Protein AF-F0Z614-F1 (afdb_monomer)

Solvent-accessible surface area (backbone atoms only — not comparable to full-atom values): 18744 Å² total; per-residue (Å²): 129,63,71,62,54,55,51,54,51,50,51,52,51,51,50,50,52,51,53,50,52,52,50,49,35,73,68,36,27,60,47,75,36,65,48,70,65,60,56,69,68,40,80,70,51,77,38,24,31,32,42,36,41,57,33,77,71,93,74,77,89,48,70,71,59,55,48,65,51,29,29,32,41,35,34,32,58,56,43,74,72,80,62,50,71,63,40,49,33,65,61,25,31,35,42,32,37,33,38,53,21,59,59,71,51,57,86,57,31,53,40,67,51,23,30,32,44,34,47,7,48,47,21,58,62,82,76,50,73,74,31,51,43,64,50,23,30,34,42,32,52,16,58,49,30,82,68,79,66,52,63,57,37,54,38,74,52,28,30,31,41,33,35,58,30,36,66,51,72,75,46,69,56,28,52,40,62,53,27,32,34,39,36,43,15,52,33,48,66,41,45,60,79,29,58,30,66,57,23,31,31,41,35,34,33,44,44,63,50,78,71,23,60,42,64,51,22,32,31,41,33,43,36,60,73,14,82,36,64,72,78,52,69,70,57,53,41,68,52,27,32,35,41,33,46,23,32,50,75,45,62,54,54,64,62,29,49,43,61,49,25,32,33,41,34,39,53,38,74,53,57,72,46,67,55,25,56,30,70,55,24,31,34,42,35,33,55,42,44,64,71,86,68,60,54,73,39,60,46,72,51,28,31,35,42,35,41,25,43,66,25,58,61,76,50,79,31,62,48,68,51,27,30,34,43,33,47,14,52,57,39,77,62,70,40,48,87,79,30,58,37,77,49,25,32,34,41,35,41,32,41,83,74,65,72,93,49,51,51,77,55,91,47,47,79,39,80,45,78,45,121

Foldseek 3Di:
DVPVVVVVVVVVVVVVVVVVVVVVLVVACADEDQDLVCQQPPPPLLSHQEYEYAYQDDDDQDQPSRDLNHQEYAYADHDADEADANSDRLNHAEYHNHAAYAYDQFDRSDRQQHAYYEDHQNHADDADAPSDHLNYAAYADHLNHADQQDARRDHQNHQHYEAAAYAEAQDARSDHLNHQEYEEENYEEQEANRDRQNHAYYAYQYHYDQNRDHLNYQEYHHDQNYCAAAQAARSDRQNHQAYEDHNHPAAQDARSDHLNHQHYEYADQHDYDQRRDRQQHAEYEYADYADDDALRRDHLNYAYYEYEAPHADQQQNDHQQHAEYEDHAPHADAADPNSDHLNHAEYEYEHDYDPVRYDDHPNHPHYHYHD

InterPro domains:
  IPR008615 FNIP [PF05725] (60-99)
  IPR008615 FNIP [PF05725] (101-142)
  IPR008615 FNIP [PF05725] (230-267)
  IPR008615 FNIP [PF05725] (272-309)
  IPR008615 FNIP [PF05725] (331-368)
  IPR032675 Leucine-rich repeat domain superfamily [G3DSA:3.80.10.10] (26-369)
  IPR051251 Ser/Thr-Protein Kinase & FNIP Repeat-Containing Protein [PTHR32134] (3-368)

Mean predicted aligned error: 7.04 Å

Structure (mmCIF, N/CA/C/O backbone):
data_AF-F0Z614-F1
#
_entry.id   AF-F0Z614-F1
#
loop_
_atom_site.group_PDB
_atom_site.id
_atom_site.type_symbol
_atom_site.label_atom_id
_atom_site.label_alt_id
_atom_site.label_comp_id
_atom_site.label_asym_id
_atom_site.label_entity_id
_atom_site.label_seq_id
_atom_site.pdbx_PDB_ins_code
_atom_site.Cartn_x
_atom_site.Cartn_y
_atom_site.Cartn_z
_atom_site.occupancy
_atom_site.B_iso_or_equiv
_atom_site.auth_seq_id
_atom_site.auth_comp_id
_atom_site.auth_asym_id
_atom_site.auth_atom_id
_atom_site.pdbx_PDB_model_num
ATOM 1 N N . MET A 1 1 ? -20.724 -34.004 -51.528 1.00 56.84 1 MET A N 1
ATOM 2 C CA . MET A 1 1 ? -20.991 -34.044 -50.064 1.00 56.84 1 MET A CA 1
ATOM 3 C C . MET A 1 1 ? -19.789 -33.537 -49.255 1.00 56.84 1 MET A C 1
ATOM 5 O O . MET A 1 1 ? -19.755 -33.661 -48.037 1.00 56.84 1 MET A O 1
ATOM 9 N N . ASP A 1 2 ? -18.833 -32.867 -49.900 1.00 63.34 2 ASP A N 1
ATOM 10 C CA . ASP A 1 2 ? -17.474 -32.707 -49.367 1.00 63.34 2 ASP A CA 1
ATOM 11 C C . ASP A 1 2 ? -17.294 -31.466 -48.481 1.00 63.34 2 ASP A C 1
ATOM 13 O O . ASP A 1 2 ? -16.419 -31.416 -47.621 1.00 63.34 2 ASP A O 1
ATOM 17 N N . ASN A 1 3 ? -18.179 -30.475 -48.602 1.00 75.06 3 ASN A N 1
ATOM 18 C CA . ASN A 1 3 ? -18.052 -29.194 -47.899 1.00 75.06 3 ASN A CA 1
ATOM 19 C C . ASN A 1 3 ? -18.215 -29.326 -46.366 1.00 75.06 3 ASN A C 1
ATOM 21 O O . ASN A 1 3 ? -17.504 -28.682 -45.594 1.00 75.06 3 ASN A O 1
ATOM 25 N N . VAL A 1 4 ? -19.119 -30.194 -45.899 1.00 79.06 4 VAL A N 1
ATOM 26 C CA . VAL A 1 4 ? -19.378 -30.375 -44.458 1.00 79.06 4 VAL A CA 1
ATOM 27 C C . VAL A 1 4 ? -18.237 -31.139 -43.780 1.00 79.06 4 VAL A C 1
ATOM 29 O O . VAL A 1 4 ? -17.813 -30.760 -42.688 1.00 79.06 4 VAL A O 1
ATOM 32 N N . PHE A 1 5 ? -17.678 -32.155 -44.443 1.00 79.31 5 PHE A N 1
ATOM 33 C CA . PHE A 1 5 ? -16.552 -32.930 -43.921 1.00 79.31 5 PHE A CA 1
ATOM 34 C C . PHE A 1 5 ? -15.315 -32.054 -43.691 1.00 79.31 5 PHE A C 1
ATOM 36 O O . PHE A 1 5 ? -14.785 -32.022 -42.577 1.00 79.31 5 PHE A O 1
ATOM 43 N N . PHE A 1 6 ? -14.900 -31.271 -44.695 1.00 80.06 6 PHE A N 1
ATOM 44 C CA . PHE A 1 6 ? -13.742 -30.382 -44.562 1.00 80.06 6 PHE A CA 1
ATOM 45 C C . PHE A 1 6 ? -13.952 -29.303 -43.493 1.00 80.06 6 PHE A C 1
ATOM 47 O O . PHE A 1 6 ? -13.015 -28.987 -42.759 1.00 80.06 6 PHE A O 1
ATOM 54 N N . LYS A 1 7 ? -15.178 -28.785 -43.329 1.00 81.25 7 LYS A N 1
ATOM 55 C CA . LYS A 1 7 ? -15.518 -27.847 -42.243 1.00 81.25 7 LYS A CA 1
ATOM 56 C C . LYS A 1 7 ? -15.384 -28.486 -40.858 1.00 81.25 7 LYS A C 1
ATOM 58 O O . LYS A 1 7 ? -14.751 -27.905 -39.977 1.00 81.25 7 LYS A O 1
ATOM 63 N N . VAL A 1 8 ? -15.927 -29.688 -40.656 1.00 81.69 8 VAL A N 1
ATOM 64 C CA . VAL A 1 8 ? -15.833 -30.409 -39.373 1.00 81.69 8 VAL A CA 1
ATOM 65 C C . VAL A 1 8 ? -14.388 -30.803 -39.066 1.00 81.69 8 VAL A C 1
ATOM 67 O O . VAL A 1 8 ? -13.928 -30.623 -37.936 1.00 81.69 8 VAL A O 1
ATOM 70 N N . TRP A 1 9 ? -13.652 -31.303 -40.060 1.00 84.94 9 TRP A N 1
ATOM 71 C CA . TRP A 1 9 ? -12.240 -31.656 -39.919 1.00 84.94 9 TRP A CA 1
ATOM 72 C C . TRP A 1 9 ? -11.391 -30.432 -39.561 1.00 84.94 9 TRP A C 1
ATOM 74 O O . TRP A 1 9 ? -10.686 -30.456 -38.550 1.00 84.94 9 TRP A O 1
ATOM 84 N N . ARG A 1 10 ? -11.546 -29.322 -40.299 1.00 88.00 10 ARG A N 1
ATOM 85 C CA . ARG A 1 10 ? -10.876 -28.046 -40.012 1.00 88.00 10 ARG A CA 1
ATOM 86 C C . ARG A 1 10 ? -11.173 -27.567 -38.592 1.00 88.00 10 ARG A C 1
ATOM 88 O O . ARG A 1 10 ? -10.245 -27.213 -37.872 1.00 88.00 10 ARG A O 1
ATOM 95 N N . ASN A 1 11 ? -12.429 -27.620 -38.149 1.00 89.88 11 ASN A N 1
ATOM 96 C CA . ASN A 1 11 ? -12.806 -27.226 -36.788 1.00 89.88 11 ASN A CA 1
ATOM 97 C C . ASN A 1 11 ? -12.167 -28.121 -35.717 1.00 89.88 11 ASN A C 1
ATOM 99 O O . ASN A 1 11 ? -11.704 -27.618 -34.694 1.00 89.88 11 ASN A O 1
ATOM 103 N N . LYS A 1 12 ? -12.085 -29.439 -35.945 1.00 89.00 12 LYS A N 1
ATOM 104 C CA . LYS A 1 12 ? -11.387 -30.360 -35.032 1.00 89.00 12 LYS A CA 1
ATOM 105 C C . LYS A 1 12 ? -9.886 -30.064 -34.963 1.00 89.00 12 LYS A C 1
ATOM 107 O O . LYS A 1 12 ? -9.332 -30.066 -33.865 1.00 89.00 12 LYS A O 1
ATOM 112 N N . VAL A 1 13 ? -9.238 -29.786 -36.097 1.00 91.75 13 VAL A N 1
ATOM 113 C CA . VAL A 1 13 ? -7.808 -29.432 -36.153 1.00 91.75 13 VAL A CA 1
ATOM 114 C C . VAL A 1 13 ? -7.550 -28.096 -35.457 1.00 91.75 13 VAL A C 1
ATOM 116 O O . VAL A 1 13 ? -6.713 -28.037 -34.560 1.00 91.75 13 VAL A O 1
ATOM 119 N N . ILE A 1 14 ? -8.324 -27.054 -35.779 1.00 92.62 14 ILE A N 1
ATOM 120 C CA . ILE A 1 14 ? -8.228 -25.738 -35.128 1.00 92.62 14 ILE A CA 1
ATOM 121 C C . ILE A 1 14 ? -8.424 -25.874 -33.619 1.00 92.62 14 ILE A C 1
ATOM 123 O O . ILE A 1 14 ? -7.616 -25.360 -32.851 1.00 92.62 14 ILE A O 1
ATOM 127 N N . ARG A 1 15 ? -9.442 -26.621 -33.171 1.00 94.19 15 ARG A N 1
ATOM 128 C CA . ARG A 1 15 ? -9.669 -26.868 -31.742 1.00 94.19 15 ARG A CA 1
ATOM 129 C C . ARG A 1 15 ? -8.460 -27.535 -31.085 1.00 94.19 15 ARG A C 1
ATOM 131 O O . ARG A 1 15 ? -8.065 -27.114 -30.003 1.00 94.19 15 ARG A O 1
ATOM 138 N N . LYS A 1 16 ? -7.851 -28.544 -31.720 1.00 94.19 16 LYS A N 1
ATOM 139 C CA . LYS A 1 16 ? -6.635 -29.194 -31.198 1.00 94.19 16 LYS A CA 1
ATOM 140 C C . LYS A 1 16 ? -5.462 -28.214 -31.091 1.00 94.19 16 LYS A C 1
ATOM 142 O O . LYS A 1 16 ? -4.796 -28.201 -30.061 1.00 94.19 16 LYS A O 1
ATOM 147 N N . ILE A 1 17 ? -5.253 -27.368 -32.101 1.00 94.81 17 ILE A N 1
ATOM 148 C CA . ILE A 1 17 ? -4.200 -26.337 -32.113 1.00 94.81 17 ILE A CA 1
ATOM 149 C C . ILE A 1 17 ? -4.436 -25.297 -31.007 1.00 94.81 17 ILE A C 1
ATOM 151 O O . ILE A 1 17 ? -3.522 -24.992 -30.244 1.00 94.81 17 ILE A O 1
ATOM 155 N N . ILE A 1 18 ? -5.672 -24.808 -30.854 1.00 94.38 18 ILE A N 1
ATOM 156 C CA . ILE A 1 18 ? -6.046 -23.873 -29.782 1.00 94.38 18 ILE A CA 1
ATOM 157 C C . ILE A 1 18 ? -5.769 -24.497 -28.414 1.00 94.38 18 ILE A C 1
ATOM 159 O O . ILE A 1 18 ? -5.147 -23.858 -27.568 1.00 94.38 18 ILE A O 1
ATOM 163 N N . LEU A 1 19 ? -6.193 -25.744 -28.186 1.00 95.62 19 LEU A N 1
ATOM 164 C CA . LEU A 1 19 ? -5.958 -26.436 -26.916 1.00 95.62 19 LEU A CA 1
ATOM 165 C C . LEU A 1 19 ? -4.461 -26.624 -26.638 1.00 95.62 19 LEU A C 1
ATOM 167 O O . LEU A 1 19 ? -4.025 -26.419 -25.506 1.00 95.62 19 LEU A O 1
ATOM 171 N N . TYR A 1 20 ? -3.675 -26.953 -27.665 1.00 95.06 20 TYR A N 1
ATOM 172 C CA . TYR A 1 20 ? -2.223 -27.074 -27.568 1.00 95.06 20 TYR A CA 1
ATOM 173 C C . TYR A 1 20 ? -1.566 -25.750 -27.148 1.00 95.06 20 TYR A C 1
ATOM 175 O O . TYR A 1 20 ? -0.876 -25.704 -26.129 1.00 95.06 20 TYR A O 1
ATOM 183 N N . HIS A 1 21 ? -1.848 -24.647 -27.847 1.00 95.50 21 HIS A N 1
ATOM 184 C CA . HIS A 1 21 ? -1.284 -23.335 -27.511 1.00 95.50 21 HIS A CA 1
ATOM 185 C C . HIS A 1 21 ? -1.810 -22.779 -26.185 1.00 95.50 21 HIS A C 1
ATOM 187 O O . HIS A 1 21 ? -1.060 -22.158 -25.438 1.00 95.50 21 HIS A O 1
ATOM 193 N N . THR A 1 22 ? -3.063 -23.070 -25.831 1.00 94.19 22 THR A N 1
ATOM 194 C CA . THR A 1 22 ? -3.618 -22.728 -24.514 1.00 94.19 22 THR A CA 1
ATOM 195 C C . THR A 1 22 ? -2.866 -23.452 -23.399 1.00 94.19 22 THR A C 1
ATOM 197 O O . THR A 1 22 ? -2.581 -22.855 -22.360 1.00 94.19 22 THR A O 1
ATOM 200 N N . LYS A 1 23 ? -2.518 -24.731 -23.600 1.00 95.44 23 LYS A N 1
ATOM 201 C CA . LYS A 1 23 ? -1.709 -25.498 -22.647 1.00 95.44 23 LYS A CA 1
ATOM 202 C C . LYS A 1 23 ? -0.312 -24.890 -22.510 1.00 95.44 23 LYS A C 1
ATOM 204 O O . LYS A 1 23 ? 0.105 -24.623 -21.386 1.00 95.44 23 LYS A O 1
ATOM 209 N N . LEU A 1 24 ? 0.356 -24.596 -23.628 1.00 94.88 24 LEU A N 1
ATOM 210 C CA . LEU A 1 24 ? 1.675 -23.956 -23.619 1.00 94.88 24 LEU A CA 1
ATOM 211 C C . LEU A 1 24 ? 1.654 -22.595 -22.919 1.00 94.88 24 LEU A C 1
ATOM 213 O O . LEU A 1 24 ? 2.519 -22.330 -22.092 1.00 94.88 24 LEU A O 1
ATOM 217 N N . TYR A 1 25 ? 0.651 -21.760 -23.192 1.00 93.88 25 TYR A N 1
ATOM 218 C CA . TYR A 1 25 ? 0.486 -20.473 -22.524 1.00 93.88 25 TYR A CA 1
ATOM 219 C C . TYR A 1 25 ? 0.351 -20.636 -21.009 1.00 93.88 25 TYR A C 1
ATOM 221 O O . TYR A 1 25 ? 1.093 -20.020 -20.247 1.00 93.88 25 TYR A O 1
ATOM 229 N N . LYS A 1 26 ? -0.547 -21.517 -20.550 1.00 92.94 26 LYS A N 1
ATOM 230 C CA . LYS A 1 26 ? -0.745 -21.762 -19.113 1.00 92.94 26 LYS A CA 1
ATOM 231 C C . LYS A 1 26 ? 0.533 -22.243 -18.423 1.00 92.94 26 LYS A C 1
ATOM 233 O O . LYS A 1 26 ? 0.772 -21.849 -17.287 1.00 92.94 26 LYS A O 1
ATOM 238 N N . GLN A 1 27 ? 1.330 -23.064 -19.105 1.00 94.12 27 GLN A N 1
ATOM 239 C CA . GLN A 1 27 ? 2.564 -23.639 -18.568 1.00 94.12 27 GLN A CA 1
ATOM 240 C C . GLN A 1 27 ? 3.746 -22.662 -18.565 1.00 94.12 27 GLN A C 1
ATOM 242 O O . GLN A 1 27 ? 4.574 -22.741 -17.667 1.00 94.12 27 GLN A O 1
ATOM 247 N N . ASN A 1 28 ? 3.827 -21.753 -19.542 1.00 95.50 28 ASN A N 1
ATOM 248 C CA . ASN A 1 28 ? 5.034 -20.955 -19.792 1.00 95.50 28 ASN A CA 1
ATOM 249 C C . ASN A 1 28 ? 4.848 -19.441 -19.592 1.00 95.50 28 ASN A C 1
ATOM 251 O O . ASN A 1 28 ? 5.803 -18.689 -19.767 1.00 95.50 28 ASN A O 1
ATOM 255 N N . ARG A 1 29 ? 3.646 -18.967 -19.217 1.00 96.38 29 ARG A N 1
ATOM 256 C CA . ARG A 1 29 ? 3.379 -17.526 -19.015 1.00 96.38 29 ARG A CA 1
ATOM 257 C C . ARG A 1 29 ? 4.248 -16.872 -17.944 1.00 96.38 29 ARG A C 1
ATOM 259 O O . ARG A 1 29 ? 4.540 -15.686 -18.055 1.00 96.38 29 ARG A O 1
ATOM 266 N N . LEU A 1 30 ? 4.620 -17.629 -16.914 1.00 96.44 30 LEU A N 1
ATOM 267 C CA . LEU A 1 30 ? 5.474 -17.200 -15.813 1.00 96.44 30 LEU A CA 1
ATOM 268 C C . LEU A 1 30 ? 6.635 -18.177 -15.728 1.00 96.44 30 LEU A C 1
ATOM 270 O O . LEU A 1 30 ? 6.411 -19.372 -15.536 1.00 96.44 30 LEU A O 1
ATOM 274 N N . ILE A 1 31 ? 7.857 -17.664 -15.821 1.00 94.88 31 ILE A N 1
ATOM 275 C CA . ILE A 1 31 ? 9.056 -18.467 -15.602 1.00 94.88 31 ILE A CA 1
ATOM 276 C C . ILE A 1 31 ? 9.957 -17.815 -14.561 1.00 94.88 31 ILE A C 1
ATOM 278 O O . ILE A 1 31 ? 10.026 -16.592 -14.430 1.00 94.88 31 ILE A O 1
ATOM 282 N N . SER A 1 32 ? 10.674 -18.659 -13.831 1.00 93.81 32 SER A N 1
ATOM 283 C CA . SER A 1 32 ? 11.715 -18.252 -12.899 1.00 93.81 32 SER A CA 1
ATOM 284 C C . SER A 1 32 ? 13.029 -18.861 -13.353 1.00 93.81 32 SER A C 1
ATOM 286 O O . SER A 1 32 ? 13.125 -20.079 -13.485 1.00 93.81 32 SER A O 1
ATOM 288 N N . ILE A 1 33 ? 14.046 -18.029 -13.541 1.00 90.88 33 ILE A N 1
ATOM 289 C CA . ILE A 1 33 ? 15.374 -18.464 -13.970 1.00 90.88 33 ILE A CA 1
ATOM 290 C C . ILE A 1 33 ? 16.406 -18.207 -12.875 1.00 90.88 33 ILE A C 1
ATOM 292 O O . ILE A 1 33 ? 16.391 -17.173 -12.212 1.00 90.88 33 ILE A O 1
ATOM 296 N N . GLU A 1 34 ? 17.320 -19.153 -12.705 1.00 87.75 34 GLU A N 1
ATOM 297 C CA . GLU A 1 34 ? 18.491 -19.034 -11.819 1.00 87.75 34 GLU A CA 1
ATOM 298 C C . GLU A 1 34 ? 19.765 -18.716 -12.605 1.00 87.75 34 GLU A C 1
ATOM 300 O O . GLU A 1 34 ? 20.705 -18.150 -12.058 1.00 87.75 34 GLU A O 1
ATOM 305 N N . TYR A 1 35 ? 19.766 -19.041 -13.899 1.00 86.12 35 TYR A N 1
ATOM 306 C CA . TYR A 1 35 ? 20.881 -18.862 -14.822 1.00 86.12 35 TYR A CA 1
ATOM 307 C C . TYR A 1 35 ? 20.350 -18.276 -16.128 1.00 86.12 35 TYR A C 1
ATOM 309 O O . TYR A 1 35 ? 19.260 -18.647 -16.573 1.00 86.12 35 TYR A O 1
ATOM 317 N N . ILE A 1 36 ? 21.110 -17.380 -16.750 1.00 86.62 36 ILE A N 1
ATOM 318 C CA . ILE A 1 36 ? 20.673 -16.661 -17.956 1.00 86.62 36 ILE A CA 1
ATOM 319 C C . ILE A 1 36 ? 20.558 -17.589 -19.164 1.00 86.62 36 ILE A C 1
ATOM 321 O O . ILE A 1 36 ? 19.622 -17.452 -19.951 1.00 86.62 36 ILE A O 1
ATOM 325 N N . ASP A 1 37 ? 21.412 -18.603 -19.276 1.00 87.81 37 ASP A N 1
ATOM 326 C CA . ASP A 1 37 ? 21.324 -19.566 -20.377 1.00 87.81 37 ASP A CA 1
ATOM 327 C C . ASP A 1 37 ? 20.024 -20.377 -20.365 1.00 87.81 37 ASP A C 1
ATOM 329 O O . ASP A 1 37 ? 19.533 -20.760 -21.430 1.00 87.81 37 ASP A O 1
ATOM 333 N N . LYS A 1 38 ? 19.392 -20.557 -19.191 1.00 89.06 38 LYS A N 1
ATOM 334 C CA . LYS A 1 38 ? 18.040 -21.136 -19.117 1.00 89.06 38 LYS A CA 1
ATOM 335 C C . LYS A 1 38 ? 17.026 -20.270 -19.865 1.00 89.06 38 LYS A C 1
ATOM 337 O O . LYS A 1 38 ? 16.096 -20.827 -20.428 1.00 89.06 38 LYS A O 1
ATOM 342 N N . LEU A 1 39 ? 17.192 -18.943 -19.889 1.00 91.25 39 LEU A N 1
ATOM 343 C CA . LEU A 1 39 ? 16.322 -18.032 -20.639 1.00 91.25 39 LEU A CA 1
ATOM 344 C C . LEU A 1 39 ? 16.604 -18.077 -22.141 1.00 91.25 39 LEU A C 1
ATOM 346 O O . LEU A 1 39 ? 15.659 -18.121 -22.927 1.00 91.25 39 LEU A O 1
ATOM 350 N N . ARG A 1 40 ? 17.882 -18.062 -22.539 1.00 90.94 40 ARG A N 1
ATOM 351 C CA . ARG A 1 40 ? 18.298 -18.073 -23.954 1.00 90.94 40 ARG A CA 1
ATOM 352 C C . ARG A 1 40 ? 17.839 -19.341 -24.669 1.00 90.94 40 ARG A C 1
ATOM 354 O O . ARG A 1 40 ? 17.290 -19.261 -25.765 1.00 90.94 40 ARG A O 1
ATOM 361 N N . ASN A 1 41 ? 17.990 -20.481 -23.998 1.00 90.69 41 ASN A N 1
ATOM 362 C CA . ASN A 1 41 ? 17.665 -21.804 -24.529 1.00 90.69 41 ASN A CA 1
ATOM 363 C C . ASN A 1 41 ? 16.244 -22.273 -24.175 1.00 90.69 41 ASN A C 1
ATOM 365 O O . ASN A 1 41 ? 15.894 -23.423 -24.442 1.00 90.69 41 ASN A O 1
ATOM 369 N N . PHE A 1 42 ? 15.418 -21.421 -23.555 1.00 92.56 42 PHE A N 1
ATOM 370 C CA . PHE A 1 42 ? 14.073 -21.817 -23.148 1.00 92.56 42 PHE A CA 1
ATOM 371 C C . PHE A 1 42 ? 13.219 -22.169 -24.384 1.00 92.56 42 PHE A C 1
ATOM 373 O O . PHE A 1 42 ? 13.131 -21.370 -25.321 1.00 92.56 42 PHE A O 1
ATOM 380 N N . PRO A 1 43 ? 12.550 -23.331 -24.429 1.00 91.19 43 PRO A N 1
ATOM 381 C CA . PRO A 1 43 ? 11.582 -23.606 -25.484 1.00 91.19 43 PRO A CA 1
ATOM 382 C C . PRO A 1 43 ? 10.356 -22.700 -25.305 1.00 91.19 43 PRO A C 1
ATOM 384 O O . PRO A 1 43 ? 9.965 -22.384 -24.191 1.00 91.19 43 PRO A O 1
ATOM 387 N N . HIS A 1 44 ? 9.696 -22.291 -26.391 1.00 92.50 44 HIS A N 1
ATOM 388 C CA . HIS A 1 44 ? 8.456 -21.497 -26.312 1.00 92.50 44 HIS A CA 1
ATOM 389 C C . HIS A 1 44 ? 8.602 -20.108 -25.642 1.00 92.50 44 HIS A C 1
ATOM 391 O O . HIS A 1 44 ? 7.648 -19.605 -25.049 1.00 92.50 44 HIS A O 1
ATOM 397 N N . ARG A 1 45 ? 9.757 -19.439 -25.794 1.00 93.25 45 ARG A N 1
ATOM 398 C CA . ARG A 1 45 ? 10.038 -18.091 -25.239 1.00 93.25 45 ARG A CA 1
ATOM 399 C C . ARG A 1 45 ? 8.955 -17.039 -25.487 1.00 93.25 45 ARG A C 1
ATOM 401 O O . ARG A 1 45 ? 8.713 -16.207 -24.622 1.00 93.25 45 ARG A O 1
ATOM 408 N N . ASN A 1 46 ? 8.262 -17.113 -26.622 1.00 93.19 46 ASN A N 1
ATOM 409 C CA . ASN A 1 46 ? 7.202 -16.166 -26.989 1.00 93.19 46 ASN A CA 1
ATOM 410 C C . ASN A 1 46 ? 5.953 -16.244 -26.093 1.00 93.19 46 ASN A C 1
ATOM 412 O O . ASN A 1 46 ? 5.092 -15.373 -26.174 1.00 93.19 46 ASN A O 1
ATOM 416 N N . TYR A 1 47 ? 5.823 -17.285 -25.264 1.00 95.75 47 TYR A N 1
ATOM 417 C CA . TYR A 1 47 ? 4.729 -17.405 -24.297 1.00 95.75 47 TYR A CA 1
ATOM 418 C C . TYR A 1 47 ? 5.048 -16.750 -22.955 1.00 95.75 47 TYR A C 1
ATOM 420 O O . TYR A 1 47 ? 4.137 -16.604 -22.144 1.00 95.75 47 TYR A O 1
ATOM 428 N N . ILE A 1 48 ? 6.301 -16.357 -22.711 1.00 97.06 48 ILE A N 1
ATOM 429 C CA . ILE A 1 48 ? 6.707 -15.751 -21.445 1.00 97.06 48 ILE A CA 1
ATOM 430 C C . ILE A 1 48 ? 6.136 -14.334 -21.374 1.00 97.06 48 ILE A C 1
ATOM 432 O O . ILE A 1 48 ? 6.467 -13.487 -22.205 1.00 97.06 48 ILE A O 1
ATOM 436 N N . LEU A 1 49 ? 5.307 -14.078 -20.361 1.00 97.56 49 LEU A N 1
ATOM 437 C CA . LEU A 1 49 ? 4.778 -12.751 -20.034 1.00 97.56 49 LEU A CA 1
ATOM 438 C C . LEU A 1 49 ? 5.395 -12.193 -18.750 1.00 97.56 49 LEU A C 1
ATOM 440 O O . LEU A 1 49 ? 5.563 -10.981 -18.621 1.00 97.56 49 LEU A O 1
ATOM 444 N N . GLU A 1 50 ? 5.730 -13.067 -17.805 1.00 97.88 50 GLU A N 1
ATOM 445 C CA . GLU A 1 50 ? 6.302 -12.712 -16.512 1.00 97.88 50 GLU A CA 1
ATOM 446 C C . GLU A 1 50 ? 7.618 -13.469 -16.303 1.00 97.88 50 GLU A C 1
ATOM 448 O O . GLU A 1 50 ? 7.674 -14.697 -16.399 1.00 97.88 50 GLU A O 1
ATOM 453 N N . LEU A 1 51 ? 8.685 -12.723 -16.026 1.00 96.00 51 LEU A N 1
ATOM 454 C CA . LEU A 1 51 ? 10.030 -13.253 -15.844 1.00 96.00 51 LEU A CA 1
ATOM 455 C C . LEU A 1 51 ? 10.547 -12.907 -14.446 1.00 96.00 51 LEU A C 1
ATOM 457 O O . LEU A 1 51 ? 10.678 -11.734 -14.095 1.00 96.00 51 LEU A O 1
ATOM 461 N N . ILE A 1 52 ? 10.883 -13.931 -13.664 1.00 94.94 52 ILE A N 1
ATOM 462 C CA . ILE A 1 52 ? 11.580 -13.783 -12.384 1.00 94.94 52 ILE A CA 1
ATOM 463 C C . ILE A 1 52 ? 13.041 -14.180 -12.579 1.00 94.94 52 ILE A C 1
ATOM 465 O O . ILE A 1 52 ? 13.341 -15.320 -12.933 1.00 94.94 52 ILE A O 1
ATOM 469 N N . VAL A 1 53 ? 13.957 -13.253 -12.319 1.00 91.94 53 VAL A N 1
ATOM 470 C CA . VAL A 1 53 ? 15.401 -13.466 -12.445 1.00 91.94 53 VAL A CA 1
ATOM 471 C C . VAL A 1 53 ? 16.004 -13.592 -11.049 1.00 91.94 53 VAL A C 1
ATOM 473 O O . VAL A 1 53 ? 16.082 -12.613 -10.308 1.00 91.94 53 VAL A O 1
ATOM 476 N N . LYS A 1 54 ? 16.418 -14.807 -10.679 1.00 88.06 54 LYS A N 1
ATOM 477 C CA . LYS A 1 54 ? 16.976 -15.136 -9.355 1.00 88.06 54 LYS A CA 1
ATOM 478 C C . LYS A 1 54 ? 18.504 -15.098 -9.281 1.00 88.06 54 LYS A C 1
ATOM 480 O O . LYS A 1 54 ? 19.057 -15.278 -8.202 1.00 88.06 54 LYS A O 1
ATOM 485 N N . THR A 1 55 ? 19.174 -14.939 -10.418 1.00 74.06 55 THR A N 1
ATOM 486 C CA . THR A 1 55 ? 20.609 -15.215 -10.544 1.00 74.06 55 THR A CA 1
ATOM 487 C C . THR A 1 55 ? 21.496 -14.314 -9.677 1.00 74.06 55 THR A C 1
ATOM 489 O O . THR A 1 55 ? 21.174 -13.151 -9.431 1.00 74.06 55 THR A O 1
ATOM 492 N N . SER A 1 56 ? 22.624 -14.873 -9.239 1.00 64.19 56 SER A N 1
ATOM 493 C CA . SER A 1 56 ? 23.724 -14.200 -8.541 1.00 64.19 56 SER A CA 1
ATOM 494 C C . SER A 1 56 ? 25.053 -14.280 -9.307 1.00 64.19 56 SER A C 1
ATOM 496 O O . SER A 1 56 ? 26.055 -13.759 -8.824 1.00 64.19 56 SER A O 1
ATOM 498 N N . SER A 1 57 ? 25.095 -14.949 -10.468 1.00 56.16 57 SER A N 1
ATOM 499 C CA . S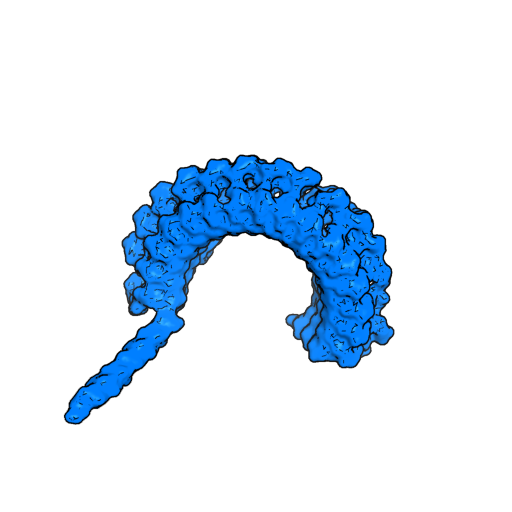ER A 1 57 ? 26.347 -15.442 -11.052 1.00 56.16 57 SER A CA 1
ATOM 500 C C . SER A 1 57 ? 26.592 -14.994 -12.496 1.00 56.16 57 SER A C 1
ATOM 502 O O . SER A 1 57 ? 25.869 -15.402 -13.404 1.00 56.16 57 SER A O 1
ATOM 504 N N . GLY A 1 58 ? 27.704 -14.272 -12.673 1.00 59.09 58 GLY A N 1
ATOM 505 C CA . GLY A 1 58 ? 28.638 -14.350 -13.805 1.00 59.09 58 GLY A CA 1
ATOM 506 C C . GLY A 1 58 ? 28.197 -13.766 -15.142 1.00 59.09 58 GLY A C 1
ATOM 507 O O . GLY A 1 58 ? 28.798 -12.803 -15.614 1.00 59.09 58 GLY A O 1
ATOM 508 N N . ASP A 1 59 ? 27.184 -14.358 -15.767 1.00 72.25 59 ASP A N 1
ATOM 509 C CA . ASP A 1 59 ? 26.768 -13.943 -17.101 1.00 72.25 59 ASP A CA 1
ATOM 510 C C . ASP A 1 59 ? 25.890 -12.698 -17.037 1.00 72.25 59 ASP A C 1
ATOM 512 O O . ASP A 1 59 ? 25.060 -12.531 -16.145 1.00 72.25 59 ASP A O 1
ATOM 516 N N . ALA A 1 60 ? 26.073 -11.807 -18.005 1.00 85.06 60 ALA A N 1
ATOM 517 C CA . ALA A 1 60 ? 25.226 -10.639 -18.181 1.00 85.06 60 ALA A CA 1
ATOM 518 C C . ALA A 1 60 ? 24.073 -10.967 -19.141 1.00 85.06 60 ALA A C 1
ATOM 520 O O . ALA A 1 60 ? 24.270 -11.608 -20.183 1.00 85.06 60 ALA A O 1
ATOM 521 N N . LEU A 1 61 ? 22.869 -10.500 -18.809 1.00 88.88 61 LEU A N 1
ATOM 522 C CA . LEU A 1 61 ? 21.778 -10.362 -19.769 1.00 88.88 61 LEU A CA 1
ATOM 523 C C . LEU A 1 61 ? 22.204 -9.346 -20.830 1.00 88.88 61 LEU A C 1
ATOM 525 O O . LEU A 1 61 ? 22.743 -8.292 -20.511 1.00 88.88 61 LEU A O 1
ATOM 529 N N . LYS A 1 62 ? 21.964 -9.641 -22.099 1.00 90.25 62 LYS A N 1
ATOM 530 C CA . LYS A 1 62 ? 22.269 -8.746 -23.216 1.00 90.25 62 LYS A CA 1
ATOM 531 C C . LYS A 1 62 ? 20.983 -8.197 -23.817 1.00 90.25 62 LYS A C 1
ATOM 533 O O . LYS A 1 62 ? 19.906 -8.779 -23.667 1.00 90.25 62 LYS A O 1
ATOM 538 N N . VAL A 1 63 ? 21.105 -7.089 -24.542 1.00 92.81 63 VAL A N 1
ATOM 539 C CA . VAL A 1 63 ? 20.018 -6.564 -25.375 1.00 92.81 63 VAL A CA 1
ATOM 540 C C . VAL A 1 63 ? 19.499 -7.687 -26.285 1.00 92.81 63 VAL A C 1
ATOM 542 O O . VAL A 1 63 ? 20.275 -8.346 -26.973 1.00 92.81 63 VAL A O 1
ATOM 545 N N . GLY A 1 64 ? 18.188 -7.938 -26.249 1.00 91.50 64 GLY A N 1
ATOM 546 C CA . GLY A 1 64 ? 17.531 -9.013 -27.008 1.00 91.50 64 GLY A CA 1
ATOM 547 C C . GLY A 1 64 ? 17.426 -10.377 -26.302 1.00 91.50 64 GLY A C 1
ATOM 548 O O . GLY A 1 64 ? 16.680 -11.241 -26.772 1.00 91.50 64 GLY A O 1
ATOM 549 N N . ASP A 1 65 ? 18.082 -10.587 -25.152 1.00 92.69 65 ASP A N 1
ATOM 550 C CA . ASP A 1 65 ? 17.928 -11.832 -24.372 1.00 92.69 65 ASP A CA 1
ATOM 551 C C . ASP A 1 65 ? 16.525 -11.960 -23.756 1.00 92.69 65 ASP A C 1
ATOM 553 O O . ASP A 1 65 ? 16.015 -13.067 -23.560 1.00 92.69 65 ASP A O 1
ATOM 557 N N . ILE A 1 66 ? 15.874 -10.836 -23.457 1.00 94.44 66 ILE A N 1
ATOM 558 C CA . ILE A 1 66 ? 14.519 -10.810 -22.909 1.00 94.44 66 ILE A CA 1
ATOM 559 C C . ILE A 1 66 ? 13.515 -10.811 -24.075 1.00 94.44 66 ILE A C 1
ATOM 561 O O . ILE A 1 66 ? 13.540 -9.889 -24.891 1.00 94.44 66 ILE A O 1
ATOM 565 N N . PRO A 1 67 ? 12.617 -11.811 -24.180 1.00 95.19 67 PRO A N 1
ATOM 566 C CA . PRO A 1 67 ? 11.639 -11.870 -25.264 1.00 95.19 67 PRO A CA 1
ATOM 567 C C . PRO A 1 67 ? 10.710 -10.651 -25.293 1.00 95.19 67 PRO A C 1
ATOM 569 O O . PRO A 1 67 ? 10.256 -10.179 -24.253 1.00 95.19 67 PRO A O 1
ATOM 572 N N . ALA A 1 68 ? 10.339 -10.200 -26.494 1.00 96.06 68 ALA A N 1
ATOM 573 C 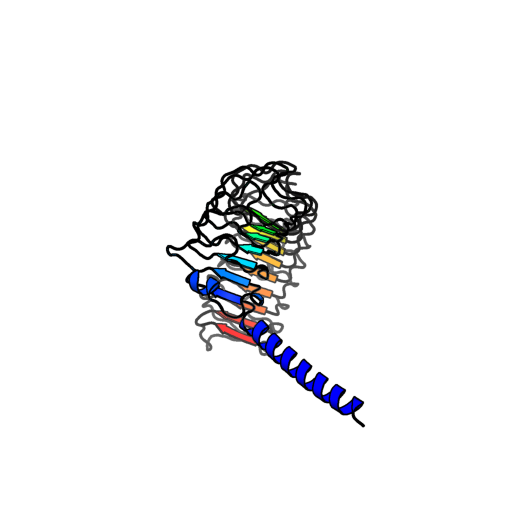CA . ALA A 1 68 ? 9.442 -9.054 -26.681 1.00 96.06 68 ALA A CA 1
ATOM 574 C C . ALA A 1 68 ? 8.030 -9.255 -26.091 1.00 96.06 68 ALA A C 1
ATOM 576 O O . ALA A 1 68 ? 7.320 -8.279 -25.859 1.00 96.06 68 ALA A O 1
ATOM 577 N N . SER A 1 69 ? 7.623 -10.506 -25.838 1.00 96.38 69 SER A N 1
ATOM 578 C CA . SER A 1 69 ? 6.356 -10.851 -25.182 1.00 96.38 69 SER A CA 1
ATOM 579 C C . SER A 1 69 ? 6.333 -10.523 -23.686 1.00 96.38 69 SER A C 1
ATOM 581 O O . SER A 1 69 ? 5.251 -10.444 -23.106 1.00 96.38 69 SER A O 1
ATOM 583 N N . VAL A 1 70 ? 7.497 -10.343 -23.050 1.00 97.88 70 VAL A N 1
ATOM 584 C CA . VAL A 1 70 ? 7.595 -10.121 -21.604 1.00 97.88 70 VAL A CA 1
ATOM 585 C C . VAL A 1 70 ? 7.003 -8.763 -21.233 1.00 97.88 70 VAL A C 1
ATOM 587 O O . VAL A 1 70 ? 7.431 -7.718 -21.714 1.00 97.88 70 VAL A O 1
ATOM 590 N N . GLN A 1 71 ? 6.036 -8.787 -20.318 1.00 98.19 71 GLN A N 1
ATOM 591 C CA . GLN A 1 71 ? 5.339 -7.608 -19.803 1.00 98.19 71 GLN A CA 1
ATOM 592 C C . GLN A 1 71 ? 5.723 -7.288 -18.359 1.00 98.19 71 GLN A C 1
ATOM 594 O O . GLN A 1 71 ? 5.578 -6.141 -17.931 1.00 98.19 71 GLN A O 1
ATOM 599 N N . LYS A 1 72 ? 6.217 -8.267 -17.594 1.00 98.56 72 LYS A N 1
ATOM 600 C CA . LYS A 1 72 ? 6.667 -8.051 -16.217 1.00 98.56 72 LYS A CA 1
ATOM 601 C C . LYS A 1 72 ? 8.005 -8.714 -15.961 1.00 98.56 72 LYS A C 1
ATOM 603 O O . LYS A 1 72 ? 8.188 -9.886 -16.280 1.00 98.56 72 LYS A O 1
ATOM 608 N N . ILE A 1 73 ? 8.902 -7.977 -15.320 1.00 97.00 73 ILE A N 1
ATOM 609 C CA . ILE A 1 73 ? 10.187 -8.493 -14.858 1.00 97.00 73 ILE A CA 1
ATOM 610 C C . ILE A 1 73 ? 10.321 -8.212 -13.370 1.00 97.00 73 ILE A C 1
ATOM 612 O O .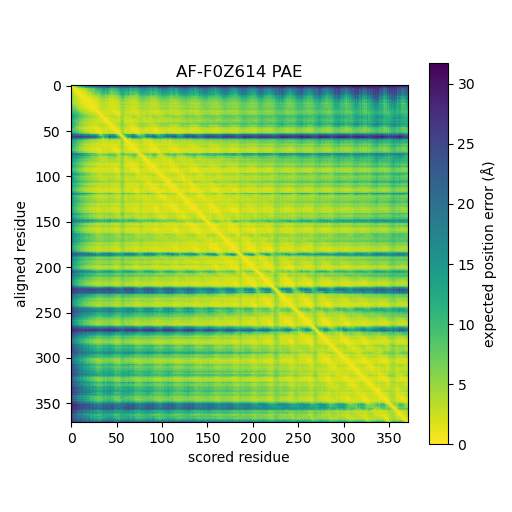 ILE A 1 73 ? 10.051 -7.102 -12.907 1.00 97.00 73 ILE A O 1
ATOM 616 N N . SER A 1 74 ? 10.769 -9.222 -12.632 1.00 95.94 74 SER A N 1
ATOM 617 C CA . SER A 1 74 ? 11.222 -9.074 -11.257 1.00 95.94 74 SER A CA 1
ATOM 618 C C . SER A 1 74 ? 12.611 -9.670 -11.108 1.00 95.94 74 SER A C 1
ATOM 620 O O . SER A 1 74 ? 12.809 -10.879 -11.227 1.00 95.94 74 SER A O 1
ATOM 622 N N . PHE A 1 75 ? 13.576 -8.803 -10.841 1.00 92.44 75 PHE A N 1
ATOM 623 C CA . PHE A 1 75 ? 14.895 -9.185 -10.377 1.00 92.44 75 PHE A CA 1
ATOM 624 C C . PHE A 1 75 ? 14.828 -9.472 -8.876 1.00 92.44 75 PHE A C 1
ATOM 626 O O . PHE A 1 75 ? 14.166 -8.758 -8.124 1.00 92.44 75 PHE A O 1
ATOM 633 N N . GLN A 1 76 ? 15.485 -10.540 -8.429 1.00 85.50 76 GLN A N 1
ATOM 634 C CA . GLN A 1 76 ? 15.612 -10.840 -7.006 1.00 85.50 76 GLN A CA 1
ATOM 635 C C . GLN A 1 76 ? 16.824 -10.113 -6.400 1.00 85.50 76 GLN A C 1
ATOM 637 O O . GLN A 1 76 ? 17.173 -9.000 -6.781 1.00 85.50 76 GLN A O 1
ATOM 642 N N . THR A 1 77 ? 17.440 -10.705 -5.382 1.00 81.50 77 THR A N 1
ATOM 643 C CA . THR A 1 77 ? 18.385 -10.041 -4.489 1.00 81.50 77 THR A CA 1
ATOM 644 C C . THR A 1 77 ? 19.607 -9.467 -5.226 1.00 81.50 77 THR A C 1
ATOM 646 O O . THR A 1 77 ? 19.926 -8.304 -5.011 1.00 81.50 77 THR A O 1
ATOM 649 N N . TYR A 1 78 ? 20.247 -10.205 -6.132 1.00 80.25 78 TYR A N 1
ATOM 650 C CA . TYR A 1 78 ? 21.634 -9.939 -6.552 1.00 80.25 78 TYR A CA 1
ATOM 651 C C . TYR A 1 78 ? 21.806 -9.386 -7.983 1.00 80.25 78 TYR A C 1
ATOM 653 O O . TYR A 1 78 ? 22.796 -9.683 -8.645 1.00 80.25 78 TYR A O 1
ATOM 661 N N . PHE A 1 79 ? 20.864 -8.586 -8.494 1.00 85.75 79 PHE A N 1
ATOM 662 C CA . PHE A 1 79 ? 21.009 -7.983 -9.827 1.00 85.75 79 PHE A CA 1
ATOM 663 C C . PHE A 1 79 ? 21.855 -6.698 -9.779 1.00 85.75 79 PHE A C 1
ATOM 665 O O . PHE A 1 79 ? 21.383 -5.652 -9.335 1.00 85.75 79 PHE A O 1
ATOM 672 N N . TYR A 1 80 ? 23.108 -6.782 -10.239 1.00 85.56 80 TYR A N 1
ATOM 673 C CA . TYR A 1 80 ? 24.100 -5.688 -10.201 1.00 85.56 80 TYR A CA 1
ATOM 674 C C . TYR A 1 80 ? 24.500 -5.149 -11.579 1.00 85.56 80 TYR A C 1
ATOM 676 O O . TYR A 1 80 ? 25.375 -4.286 -11.681 1.00 85.56 80 TYR A O 1
ATOM 684 N N . GLN A 1 81 ? 23.897 -5.690 -12.634 1.00 87.88 81 GLN A N 1
ATOM 685 C CA . GLN A 1 81 ? 24.292 -5.413 -14.004 1.00 87.88 81 GLN A CA 1
ATOM 686 C C . GLN A 1 81 ? 23.929 -3.987 -14.426 1.00 87.88 81 GLN A C 1
ATOM 688 O O . GLN A 1 81 ? 22.890 -3.458 -14.034 1.00 87.88 81 GLN A O 1
ATOM 693 N N . GLU A 1 82 ? 24.772 -3.382 -15.258 1.00 90.69 82 GLU A N 1
ATOM 694 C CA . GLU A 1 82 ? 24.419 -2.161 -15.976 1.00 90.69 82 GLU A CA 1
ATOM 695 C C . GLU A 1 82 ? 23.369 -2.431 -17.052 1.00 90.69 82 GLU A C 1
ATOM 697 O O . GLU A 1 82 ? 23.232 -3.545 -17.568 1.00 90.69 82 GLU A O 1
ATOM 702 N N . ILE A 1 83 ? 22.589 -1.392 -17.334 1.00 92.31 83 ILE A N 1
ATOM 703 C CA . ILE A 1 83 ? 21.441 -1.450 -18.227 1.00 92.31 83 ILE A CA 1
ATOM 704 C C . ILE A 1 83 ? 21.721 -0.490 -19.366 1.00 92.31 83 ILE A C 1
ATOM 706 O O . ILE A 1 83 ? 21.818 0.720 -19.164 1.00 92.31 83 ILE A O 1
ATOM 710 N N . ASP A 1 84 ? 21.842 -1.045 -20.561 1.00 91.88 84 ASP A N 1
ATOM 711 C CA . ASP A 1 84 ? 21.981 -0.265 -21.779 1.00 91.88 84 ASP A CA 1
ATOM 712 C C . ASP A 1 84 ? 20.614 0.178 -22.309 1.00 91.88 84 ASP A C 1
ATOM 714 O O . ASP A 1 84 ? 19.557 -0.365 -21.965 1.00 91.88 84 ASP A O 1
ATOM 718 N N . ILE A 1 85 ? 20.624 1.172 -23.192 1.00 93.25 85 ILE A N 1
ATOM 719 C CA . ILE A 1 85 ? 19.421 1.584 -23.916 1.00 93.25 85 ILE A CA 1
ATOM 720 C C . ILE A 1 85 ? 18.907 0.394 -24.740 1.00 93.25 85 ILE A C 1
ATOM 722 O O . ILE A 1 85 ? 19.672 -0.301 -25.408 1.00 93.25 85 ILE A O 1
ATOM 726 N N . GLY A 1 86 ? 17.598 0.140 -24.683 1.00 93.25 86 GLY A N 1
ATOM 727 C CA . GLY A 1 86 ? 16.973 -0.999 -25.366 1.00 93.25 86 GLY A CA 1
ATOM 728 C C . GLY A 1 86 ? 17.148 -2.349 -24.660 1.00 93.25 86 GLY A C 1
ATOM 729 O O . GLY A 1 86 ? 16.716 -3.368 -25.196 1.00 93.25 86 GLY A O 1
ATOM 730 N N . PHE A 1 87 ? 17.732 -2.382 -23.455 1.00 94.88 87 PHE A N 1
ATOM 731 C CA . PHE A 1 87 ? 17.867 -3.605 -22.655 1.00 94.88 87 PHE A CA 1
ATOM 732 C C . PHE A 1 87 ? 16.518 -4.279 -22.362 1.00 94.88 87 PHE A C 1
ATOM 734 O O . PHE A 1 87 ? 16.392 -5.503 -22.431 1.00 94.88 87 PHE A O 1
ATOM 741 N N . PHE A 1 88 ? 15.496 -3.480 -22.052 1.00 96.19 88 PHE A N 1
ATOM 742 C CA . PHE A 1 88 ? 14.142 -3.965 -21.801 1.00 96.19 88 PHE A CA 1
ATOM 743 C C . PHE A 1 88 ? 13.282 -3.939 -23.070 1.00 96.19 88 PHE A C 1
ATOM 745 O O . PHE A 1 88 ? 13.390 -3.003 -23.863 1.00 96.19 88 PHE A O 1
ATOM 752 N N . PRO A 1 89 ? 12.364 -4.908 -23.251 1.00 96.00 89 PRO A N 1
ATOM 753 C CA . PRO A 1 89 ? 11.440 -4.884 -24.376 1.00 96.00 89 PRO A CA 1
ATOM 754 C C . PRO A 1 89 ? 10.453 -3.712 -24.257 1.00 96.00 89 PRO A C 1
ATOM 756 O O . PRO A 1 89 ? 9.953 -3.412 -23.174 1.00 96.00 89 PRO A O 1
ATOM 759 N N . ASN A 1 90 ? 10.093 -3.098 -25.389 1.00 94.31 90 ASN A N 1
ATOM 760 C CA . ASN A 1 90 ? 9.174 -1.947 -25.429 1.00 94.31 90 ASN A CA 1
ATOM 761 C C . ASN A 1 90 ? 7.791 -2.236 -24.819 1.00 94.31 90 ASN A C 1
ATOM 763 O O . ASN A 1 90 ? 7.132 -1.322 -24.332 1.00 94.31 90 ASN A O 1
ATOM 767 N N . GLY A 1 91 ? 7.348 -3.498 -24.845 1.00 95.50 91 GLY A N 1
ATOM 768 C CA . GLY A 1 91 ? 6.079 -3.939 -24.261 1.00 95.50 91 GLY A CA 1
ATOM 769 C C . GLY A 1 91 ? 6.091 -4.096 -22.735 1.00 95.50 91 GLY A C 1
ATOM 770 O O . GLY A 1 91 ? 5.057 -4.453 -22.170 1.00 95.50 91 GLY A O 1
ATOM 771 N N . LEU A 1 92 ? 7.223 -3.853 -22.062 1.00 98.25 92 LEU A N 1
ATOM 772 C CA . LEU A 1 92 ? 7.343 -4.038 -20.619 1.00 98.25 92 LEU A CA 1
ATOM 773 C C . LEU A 1 92 ? 6.466 -3.039 -19.851 1.00 98.25 92 LEU A C 1
ATOM 775 O O . LEU A 1 92 ? 6.581 -1.827 -20.012 1.00 98.25 92 LEU A O 1
ATOM 779 N N . LYS A 1 93 ? 5.614 -3.564 -18.968 1.00 98.50 93 LYS A N 1
ATOM 780 C CA . LYS A 1 93 ? 4.656 -2.805 -18.153 1.00 98.50 93 LYS A CA 1
ATOM 781 C C . LYS A 1 93 ? 5.042 -2.705 -16.687 1.00 98.50 93 LYS A C 1
ATOM 783 O O . LYS A 1 93 ? 4.750 -1.693 -16.057 1.00 98.50 93 LYS A O 1
ATOM 788 N N . SER A 1 94 ? 5.704 -3.720 -16.139 1.00 98.62 94 SER A N 1
ATOM 789 C CA . SER A 1 94 ? 6.116 -3.737 -14.734 1.00 98.62 94 SER A CA 1
ATOM 790 C C . SER A 1 94 ? 7.566 -4.158 -14.589 1.00 98.62 94 SER A C 1
ATOM 792 O O . SER A 1 94 ? 7.969 -5.198 -15.109 1.00 98.62 94 SER A O 1
ATOM 794 N N . LEU A 1 95 ? 8.315 -3.397 -13.799 1.00 98.00 95 LEU A N 1
ATOM 795 C CA . LEU A 1 95 ? 9.717 -3.656 -13.517 1.00 98.00 95 LEU A CA 1
ATOM 796 C C . LEU A 1 95 ? 9.992 -3.545 -12.018 1.00 98.00 95 LEU A C 1
ATOM 798 O O . LEU A 1 95 ? 9.682 -2.537 -11.383 1.00 98.00 95 LEU A O 1
ATOM 802 N N . ASP A 1 96 ? 10.563 -4.603 -11.458 1.00 97.00 96 ASP A N 1
ATOM 803 C CA . ASP A 1 96 ? 10.963 -4.694 -10.059 1.00 97.00 96 ASP A CA 1
ATOM 804 C C . ASP A 1 96 ? 12.447 -5.063 -9.993 1.00 97.00 96 ASP A C 1
ATOM 806 O O . ASP A 1 96 ? 12.840 -6.134 -10.453 1.00 97.00 96 ASP A O 1
ATOM 810 N N . PHE A 1 97 ? 13.276 -4.160 -9.468 1.00 93.81 97 PHE A N 1
ATOM 811 C CA . PHE A 1 97 ? 14.733 -4.312 -9.423 1.00 93.81 97 PHE A CA 1
ATOM 812 C C . PHE A 1 97 ? 15.251 -5.122 -8.224 1.00 93.81 97 PHE A C 1
ATOM 814 O O . PHE A 1 97 ? 16.462 -5.282 -8.060 1.00 93.81 97 PHE A O 1
ATOM 821 N N . GLY A 1 98 ? 14.365 -5.643 -7.374 1.00 90.56 98 GLY A N 1
ATOM 822 C CA . GLY A 1 98 ? 14.769 -6.508 -6.271 1.00 90.56 98 GLY A CA 1
ATOM 823 C C . GLY A 1 98 ? 15.357 -5.739 -5.096 1.00 90.56 98 GLY A C 1
ATOM 824 O O . GLY A 1 98 ? 14.800 -4.735 -4.670 1.00 90.56 98 GLY A O 1
ATOM 825 N N . LYS A 1 99 ? 16.440 -6.227 -4.479 1.00 89.81 99 LYS A N 1
ATOM 826 C CA . LYS A 1 99 ? 16.949 -5.634 -3.224 1.00 89.81 99 LYS A CA 1
ATOM 827 C C . LYS A 1 99 ? 18.186 -4.756 -3.418 1.00 89.81 99 LYS A C 1
ATOM 829 O O . LYS A 1 99 ? 18.205 -3.674 -2.838 1.00 89.81 99 LYS A O 1
ATOM 834 N N . TRP A 1 100 ? 19.172 -5.179 -4.208 1.00 91.12 100 TRP A N 1
ATOM 835 C CA . TRP A 1 100 ? 20.507 -4.564 -4.179 1.00 91.12 100 TRP A CA 1
ATOM 836 C C . TRP A 1 100 ? 20.917 -3.794 -5.447 1.00 91.12 100 TRP A C 1
ATOM 838 O O . TRP A 1 100 ? 22.022 -3.259 -5.490 1.00 91.12 100 TRP A O 1
ATOM 848 N N . PHE A 1 101 ? 20.052 -3.700 -6.462 1.00 91.75 101 PHE A N 1
ATOM 849 C CA . PHE A 1 101 ? 20.338 -2.940 -7.683 1.00 91.75 101 PHE A CA 1
ATOM 850 C C . PHE A 1 101 ? 20.582 -1.450 -7.386 1.00 91.75 101 PHE A C 1
ATOM 852 O O . PHE A 1 101 ? 19.774 -0.807 -6.714 1.00 91.75 101 PHE A O 1
ATOM 859 N N . ASN A 1 102 ? 21.682 -0.899 -7.908 1.00 94.38 102 ASN A N 1
ATOM 860 C CA . ASN A 1 102 ? 22.077 0.501 -7.723 1.00 94.38 102 ASN A CA 1
ATOM 861 C C . ASN A 1 102 ? 22.874 1.047 -8.926 1.00 94.38 102 ASN A C 1
ATOM 863 O O . ASN A 1 102 ? 23.895 1.713 -8.756 1.00 94.38 102 ASN A O 1
ATOM 867 N N . LYS A 1 103 ? 22.458 0.703 -10.148 1.00 93.88 103 LYS A N 1
ATOM 868 C CA . LYS A 1 103 ? 23.060 1.235 -11.380 1.00 93.88 103 LYS A CA 1
ATOM 869 C C . LYS A 1 103 ? 22.206 2.354 -11.958 1.00 93.88 103 LYS A C 1
ATOM 871 O O . LYS A 1 103 ? 21.018 2.438 -11.658 1.00 93.88 103 LYS A O 1
ATOM 876 N N . ASP A 1 104 ? 22.833 3.224 -12.743 1.00 94.94 104 ASP A N 1
ATOM 877 C CA . ASP A 1 104 ? 22.171 4.370 -13.359 1.00 94.94 104 ASP A CA 1
ATOM 878 C C . ASP A 1 104 ? 21.034 3.928 -14.300 1.00 94.94 104 ASP A C 1
ATOM 880 O O . ASP A 1 104 ? 21.172 2.978 -15.071 1.00 94.94 104 ASP A O 1
ATOM 884 N N . LEU A 1 105 ? 19.900 4.623 -14.205 1.00 95.69 105 LEU A N 1
ATOM 885 C CA . LEU A 1 105 ? 18.688 4.398 -14.999 1.00 95.69 105 LEU A CA 1
ATOM 886 C C . LEU A 1 105 ? 18.313 5.620 -15.852 1.00 95.69 105 LEU A C 1
ATOM 888 O O . LEU A 1 105 ? 17.274 5.594 -16.512 1.00 95.69 105 LEU A O 1
ATOM 892 N N . SER A 1 106 ? 19.136 6.673 -15.839 1.00 93.44 106 SER A N 1
ATOM 893 C CA . SER A 1 106 ? 18.923 7.894 -16.618 1.00 93.44 106 SER A CA 1
ATOM 894 C C . SER A 1 106 ? 19.064 7.662 -18.128 1.00 93.44 106 SER A C 1
ATOM 896 O O . SER A 1 106 ? 19.516 6.600 -18.576 1.00 93.44 106 SER A O 1
ATOM 898 N N . GLY A 1 107 ? 18.677 8.655 -18.933 1.00 92.12 107 GLY A N 1
ATOM 899 C CA . GLY A 1 107 ? 18.989 8.672 -20.369 1.00 92.12 107 GLY A CA 1
ATOM 900 C C . GLY A 1 107 ? 18.237 7.631 -21.208 1.00 92.12 107 GLY A C 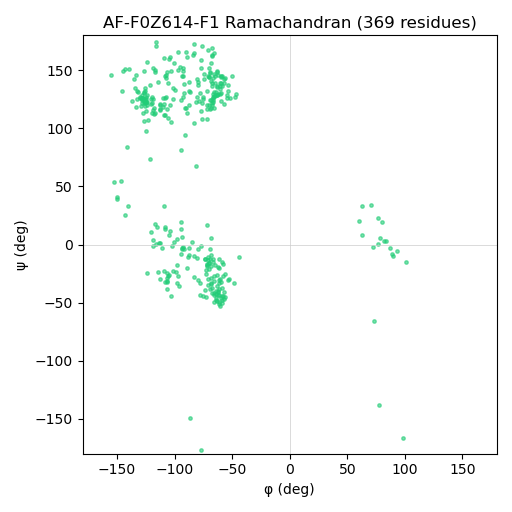1
ATOM 901 O O . GLY A 1 107 ? 18.785 7.096 -22.169 1.00 92.12 107 GLY A O 1
ATOM 902 N N . GLY A 1 108 ? 16.990 7.313 -20.850 1.00 93.75 108 GLY A N 1
ATOM 903 C CA . GLY A 1 108 ? 16.128 6.435 -21.657 1.00 93.75 108 GLY A CA 1
ATOM 904 C C . GLY A 1 108 ? 16.397 4.932 -21.505 1.00 93.75 108 GLY A C 1
ATOM 905 O O . GLY A 1 108 ? 15.984 4.142 -22.352 1.00 93.75 108 GLY A O 1
ATOM 906 N N . ARG A 1 109 ? 17.069 4.510 -20.426 1.00 95.94 109 ARG A N 1
ATOM 907 C CA . ARG A 1 109 ? 17.293 3.084 -20.100 1.00 95.94 109 ARG A CA 1
ATOM 908 C C . ARG A 1 109 ? 16.027 2.350 -19.656 1.00 95.94 109 ARG A C 1
ATOM 910 O O . ARG A 1 109 ? 15.962 1.123 -19.719 1.00 95.94 109 ARG A O 1
ATOM 917 N N . LEU A 1 110 ? 15.018 3.087 -19.198 1.00 97.19 110 LEU A N 1
ATOM 918 C CA . LEU A 1 110 ? 13.704 2.547 -18.862 1.00 97.19 110 LEU A CA 1
ATOM 919 C C . LEU A 1 110 ? 12.799 2.518 -20.107 1.00 97.19 110 LEU A C 1
ATOM 921 O O . LEU A 1 110 ? 12.796 3.476 -20.880 1.00 97.19 110 LEU A O 1
ATOM 925 N N . PRO A 1 111 ? 11.996 1.457 -20.309 1.00 96.19 111 PRO A N 1
ATOM 926 C CA . PRO A 1 111 ? 11.137 1.355 -21.480 1.00 96.19 111 PRO A CA 1
ATOM 927 C C . PRO A 1 111 ? 9.983 2.375 -21.423 1.00 96.19 111 PRO A C 1
ATOM 929 O O . PRO A 1 111 ? 9.412 2.608 -20.355 1.00 96.19 111 PRO A O 1
ATOM 932 N N . PRO A 1 112 ? 9.571 2.947 -22.569 1.00 95.44 112 PRO A N 1
ATOM 933 C CA . PRO A 1 112 ? 8.676 4.108 -22.612 1.00 95.44 112 PRO A CA 1
ATOM 934 C C . PRO A 1 112 ? 7.210 3.808 -22.268 1.00 95.44 112 PRO A C 1
ATOM 936 O O . PRO A 1 112 ? 6.430 4.736 -22.083 1.00 95.44 112 PRO A O 1
ATOM 939 N N . LEU A 1 113 ? 6.809 2.530 -22.220 1.00 97.12 113 LEU A N 1
ATOM 940 C CA . LEU A 1 113 ? 5.442 2.099 -21.892 1.00 97.12 113 LEU A CA 1
ATOM 941 C C . LEU A 1 113 ? 5.312 1.530 -20.472 1.00 97.12 113 LEU A C 1
ATOM 943 O O . LEU A 1 113 ? 4.279 0.923 -20.160 1.00 97.12 113 LEU A O 1
ATOM 947 N N . LEU A 1 114 ? 6.344 1.702 -19.640 1.00 98.38 114 LEU A N 1
ATOM 948 C CA . LEU A 1 114 ? 6.402 1.184 -18.279 1.00 98.38 114 LEU A CA 1
ATOM 949 C C . LEU A 1 114 ? 5.351 1.853 -17.387 1.00 98.38 114 LEU A C 1
ATOM 951 O O . LEU A 1 114 ? 5.286 3.075 -17.286 1.00 98.38 114 LEU A O 1
ATOM 955 N N . GLU A 1 115 ? 4.537 1.056 -16.704 1.00 98.69 115 GLU A N 1
ATOM 956 C CA . GLU A 1 115 ? 3.434 1.535 -15.862 1.00 98.69 115 GLU A CA 1
ATOM 957 C C . GLU A 1 115 ? 3.742 1.404 -14.369 1.00 98.69 115 GLU A C 1
ATOM 959 O O . GLU A 1 115 ? 3.227 2.182 -13.564 1.00 98.69 115 GLU A O 1
ATOM 964 N N . THR A 1 116 ? 4.565 0.422 -13.991 1.00 98.69 116 THR A N 1
ATOM 965 C CA . THR A 1 116 ? 4.985 0.165 -12.608 1.00 98.69 116 THR A CA 1
ATOM 966 C C . THR A 1 116 ? 6.498 0.024 -12.518 1.00 98.69 116 THR A C 1
ATOM 968 O O . THR A 1 116 ? 7.082 -0.823 -13.196 1.00 98.69 116 THR A O 1
ATOM 971 N N . LEU A 1 117 ? 7.118 0.797 -11.626 1.00 98.50 117 LEU A N 1
ATOM 972 C CA . LEU A 1 117 ? 8.547 0.734 -11.334 1.00 98.50 117 LEU A CA 1
ATOM 973 C C . LEU A 1 117 ? 8.782 0.587 -9.829 1.00 98.50 117 LEU A C 1
ATOM 975 O O . LEU A 1 117 ? 8.348 1.420 -9.035 1.00 98.50 117 LEU A O 1
ATOM 979 N N . LYS A 1 118 ? 9.516 -0.452 -9.427 1.00 97.62 118 LYS A N 1
ATOM 980 C CA . LYS A 1 118 ? 9.998 -0.608 -8.052 1.00 97.62 118 LYS A CA 1
ATOM 981 C C . LYS A 1 118 ? 11.516 -0.602 -8.027 1.00 97.62 118 LYS A C 1
ATOM 983 O O . LYS A 1 118 ? 12.165 -1.528 -8.513 1.00 97.62 118 LYS A O 1
ATOM 988 N N . LEU A 1 119 ? 12.059 0.453 -7.439 1.00 94.81 119 LEU A N 1
ATOM 989 C CA . LEU A 1 119 ? 13.478 0.602 -7.177 1.00 94.81 119 LEU A CA 1
ATOM 990 C C . LEU A 1 119 ? 13.823 -0.244 -5.953 1.00 94.81 119 LEU A C 1
ATOM 992 O O . LEU A 1 119 ? 13.127 -0.207 -4.934 1.00 94.81 119 LEU A O 1
ATOM 996 N N . GLY A 1 120 ? 14.872 -1.053 -6.075 1.00 86.06 120 GLY A N 1
ATOM 997 C CA . GLY A 1 120 ? 15.268 -1.948 -4.999 1.00 86.06 120 GLY A CA 1
ATOM 998 C C . GLY A 1 120 ? 15.752 -1.212 -3.756 1.00 86.06 120 GLY A C 1
ATOM 999 O O . GLY A 1 120 ? 16.056 -0.027 -3.814 1.00 86.06 120 GLY A O 1
ATOM 1000 N N . ARG A 1 121 ? 15.837 -1.905 -2.612 1.00 90.25 121 ARG A N 1
ATOM 1001 C CA . ARG A 1 121 ? 16.153 -1.287 -1.304 1.00 90.25 121 ARG A CA 1
ATOM 1002 C C . ARG A 1 121 ? 17.463 -0.492 -1.261 1.00 90.25 121 ARG A C 1
ATOM 1004 O O . ARG A 1 121 ? 17.559 0.374 -0.400 1.00 90.25 121 ARG A O 1
ATOM 1011 N N . SER A 1 122 ? 18.430 -0.809 -2.120 1.00 94.06 122 SER A N 1
ATOM 1012 C CA . SER A 1 122 ? 19.751 -0.168 -2.176 1.00 94.06 122 SER A CA 1
ATOM 1013 C C . SER A 1 122 ? 19.912 0.856 -3.303 1.00 94.06 122 SER A C 1
ATOM 1015 O O . SER A 1 122 ? 20.981 1.452 -3.409 1.00 94.06 122 SER A O 1
ATOM 1017 N N . PHE A 1 123 ? 18.896 1.073 -4.147 1.00 95.38 123 PHE A N 1
ATOM 1018 C CA . PHE A 1 123 ? 19.016 2.019 -5.259 1.00 95.38 123 PHE A CA 1
ATOM 1019 C C . PHE A 1 123 ? 19.203 3.444 -4.729 1.00 95.38 123 PHE A C 1
ATOM 1021 O O . PHE A 1 123 ? 18.425 3.908 -3.893 1.00 95.38 123 PHE A O 1
ATOM 1028 N N . ASN A 1 124 ? 20.231 4.128 -5.213 1.00 96.06 124 ASN A N 1
ATOM 1029 C CA . ASN A 1 124 ? 20.597 5.478 -4.821 1.00 96.06 124 ASN A CA 1
ATOM 1030 C C . ASN A 1 124 ? 21.336 6.197 -5.963 1.00 96.06 124 ASN A C 1
ATOM 1032 O O . ASN A 1 124 ? 22.453 6.677 -5.785 1.00 96.06 124 ASN A O 1
ATOM 1036 N N . GLN A 1 125 ? 20.726 6.234 -7.146 1.00 95.56 125 GLN A N 1
ATOM 1037 C CA . GLN A 1 125 ? 21.182 7.064 -8.264 1.00 95.56 125 GLN A CA 1
ATOM 1038 C C . GLN A 1 125 ? 20.211 8.226 -8.455 1.00 95.56 125 GLN A C 1
ATOM 1040 O O . GLN A 1 125 ? 19.008 8.060 -8.253 1.00 95.56 125 GLN A O 1
ATOM 1045 N N . LYS A 1 126 ? 20.726 9.404 -8.812 1.00 95.19 126 LYS A N 1
ATOM 1046 C CA . LYS A 1 126 ? 19.916 10.614 -8.973 1.00 95.19 126 LYS A CA 1
ATOM 1047 C C . LYS A 1 126 ? 19.060 10.521 -10.237 1.00 95.19 126 LYS A C 1
ATOM 1049 O O . LYS A 1 126 ? 19.591 10.252 -11.307 1.00 95.19 126 LYS A O 1
ATOM 1054 N N . PHE A 1 127 ? 17.774 10.838 -10.116 1.00 95.75 127 PHE A N 1
ATOM 1055 C CA . PHE A 1 127 ? 16.926 11.131 -11.270 1.00 95.75 127 PHE A CA 1
ATOM 1056 C C . PHE A 1 127 ? 16.876 12.630 -11.552 1.00 95.75 127 PHE A C 1
ATOM 1058 O O . PHE A 1 127 ? 16.876 13.452 -10.632 1.00 95.75 127 PHE A O 1
ATOM 1065 N N . SER A 1 128 ? 16.799 12.967 -12.832 1.00 94.88 128 SER A N 1
ATOM 1066 C CA . SER A 1 128 ? 16.511 14.298 -13.352 1.00 94.88 128 SER A CA 1
ATOM 1067 C C . SER A 1 128 ? 15.192 14.286 -14.128 1.00 94.88 128 SER A C 1
ATOM 1069 O O . SER A 1 128 ? 14.588 13.237 -14.370 1.00 94.88 128 SER A O 1
ATOM 1071 N N . HIS A 1 129 ? 14.717 15.473 -14.503 1.00 93.31 129 HIS A N 1
ATOM 1072 C CA . HIS A 1 129 ? 13.518 15.611 -15.322 1.00 93.31 129 HIS A CA 1
ATOM 1073 C C . HIS A 1 129 ? 13.640 14.795 -16.622 1.00 93.31 129 HIS A C 1
ATOM 1075 O O . HIS A 1 129 ? 14.629 14.922 -17.341 1.00 93.31 129 HIS A O 1
ATOM 1081 N N . GLY A 1 130 ? 12.633 13.965 -16.910 1.00 93.25 130 GLY A N 1
ATOM 1082 C CA . GLY A 1 130 ? 12.574 13.126 -18.113 1.00 93.25 130 GLY A CA 1
ATOM 1083 C C . GLY A 1 130 ? 13.221 11.739 -17.999 1.00 93.25 130 GLY A C 1
ATOM 1084 O O . GLY A 1 130 ? 13.023 10.922 -18.894 1.00 93.25 130 GLY A O 1
ATOM 1085 N N . ASP A 1 131 ? 13.937 11.421 -16.913 1.00 96.00 131 ASP A N 1
ATOM 1086 C CA . ASP A 1 131 ? 14.535 10.084 -16.745 1.00 96.00 131 ASP A CA 1
ATOM 1087 C C . ASP A 1 131 ? 13.493 8.989 -16.462 1.00 96.00 131 ASP A C 1
ATOM 1089 O O . ASP A 1 131 ? 13.682 7.820 -16.808 1.00 96.00 131 ASP A O 1
ATOM 1093 N N . LEU A 1 132 ? 12.385 9.357 -15.814 1.00 97.38 132 LEU A N 1
ATOM 1094 C CA . LEU A 1 132 ? 11.273 8.460 -15.514 1.00 97.38 132 LEU A CA 1
ATOM 1095 C C . LEU A 1 132 ? 10.220 8.533 -16.639 1.00 97.38 132 LEU A C 1
ATOM 1097 O O . LEU A 1 132 ? 9.745 9.628 -16.933 1.00 97.38 132 LEU A O 1
ATOM 1101 N N . PRO A 1 133 ? 9.800 7.400 -17.240 1.00 96.81 133 PRO A N 1
ATOM 1102 C CA . PRO A 1 133 ? 8.808 7.396 -18.316 1.00 96.81 133 PRO A CA 1
ATOM 1103 C C . PRO A 1 133 ? 7.457 8.010 -17.923 1.00 96.81 133 PRO A C 1
ATOM 1105 O O . PRO A 1 133 ? 6.874 7.650 -16.896 1.00 96.81 133 PRO A O 1
ATOM 1108 N N . ASP A 1 134 ? 6.889 8.835 -18.807 1.00 97.06 134 ASP A N 1
ATOM 1109 C CA . ASP A 1 134 ? 5.589 9.494 -18.594 1.00 97.06 134 ASP A CA 1
ATOM 1110 C C . ASP A 1 134 ? 4.413 8.524 -18.429 1.00 97.06 134 ASP A C 1
ATOM 1112 O O . ASP A 1 134 ? 3.371 8.886 -17.883 1.00 97.06 134 ASP A O 1
ATOM 1116 N N . SER A 1 135 ? 4.554 7.277 -18.883 1.00 97.88 135 SER A N 1
ATOM 1117 C CA . SER A 1 135 ? 3.546 6.226 -18.728 1.00 97.88 135 SER A CA 1
ATOM 1118 C C . SER A 1 135 ? 3.385 5.713 -17.294 1.00 97.88 135 SER A C 1
ATOM 1120 O O . SER A 1 135 ? 2.405 5.012 -17.026 1.00 97.88 135 SER A O 1
ATOM 1122 N N . LEU A 1 136 ? 4.313 6.029 -16.383 1.00 98.62 136 LEU A N 1
ATOM 1123 C CA . LEU A 1 136 ? 4.321 5.487 -15.026 1.00 98.62 136 LEU A CA 1
ATOM 1124 C C . LEU A 1 136 ? 3.078 5.898 -14.227 1.00 98.62 136 LEU A C 1
ATOM 1126 O O . LEU A 1 136 ? 2.653 7.051 -14.215 1.00 98.62 136 LEU A O 1
ATOM 1130 N N . THR A 1 137 ? 2.516 4.922 -13.513 1.00 98.62 137 THR A N 1
ATOM 1131 C CA . THR A 1 137 ? 1.339 5.086 -12.644 1.00 98.62 137 THR A CA 1
ATOM 1132 C C . THR A 1 137 ? 1.597 4.649 -11.197 1.00 98.62 137 THR A C 1
ATOM 1134 O O . THR A 1 137 ? 0.928 5.141 -10.286 1.00 98.62 137 THR A O 1
ATOM 1137 N N . ASP A 1 138 ? 2.565 3.756 -10.968 1.00 98.75 138 ASP A N 1
ATOM 1138 C CA . ASP A 1 138 ? 2.992 3.270 -9.649 1.00 98.75 138 ASP A CA 1
ATOM 1139 C C . ASP A 1 138 ? 4.522 3.290 -9.578 1.00 98.75 138 ASP A C 1
ATOM 1141 O O . ASP A 1 138 ? 5.195 2.621 -10.367 1.00 98.75 138 ASP A O 1
ATOM 1145 N N . ILE A 1 139 ? 5.069 4.077 -8.651 1.00 98.31 139 ILE A N 1
ATOM 1146 C CA . ILE A 1 139 ? 6.511 4.168 -8.424 1.00 98.31 139 ILE A CA 1
ATOM 1147 C C . ILE A 1 139 ? 6.811 3.913 -6.955 1.00 98.31 139 ILE A C 1
ATOM 1149 O O . ILE A 1 139 ? 6.244 4.540 -6.055 1.00 98.31 139 ILE A O 1
ATOM 1153 N N . ARG A 1 140 ? 7.767 3.018 -6.707 1.00 97.88 140 ARG A N 1
ATOM 1154 C CA . ARG A 1 140 ? 8.309 2.773 -5.372 1.00 97.88 140 ARG A CA 1
ATOM 1155 C C . ARG A 1 140 ? 9.792 3.071 -5.348 1.00 97.88 140 ARG A C 1
ATOM 1157 O O . ARG A 1 140 ? 10.571 2.362 -5.979 1.00 97.88 140 ARG A O 1
ATOM 1164 N N . PHE A 1 141 ? 10.158 4.101 -4.600 1.00 96.44 141 PHE A N 1
ATOM 1165 C CA . PHE A 1 141 ? 11.541 4.445 -4.331 1.00 96.44 141 PHE A CA 1
ATOM 1166 C C . PHE A 1 141 ? 12.162 3.535 -3.275 1.00 96.44 141 PHE A C 1
ATOM 1168 O O . PHE A 1 141 ? 11.490 2.899 -2.459 1.00 96.44 141 PHE A O 1
ATOM 1175 N N . SER A 1 142 ? 13.486 3.508 -3.329 1.00 94.44 142 SER A N 1
ATOM 1176 C CA . SER A 1 142 ? 14.374 2.796 -2.425 1.00 94.44 142 SER A CA 1
ATOM 1177 C C . SER A 1 142 ? 14.385 3.394 -1.016 1.00 94.44 142 SER A C 1
ATOM 1179 O O . SER A 1 142 ? 14.141 4.584 -0.826 1.00 94.44 1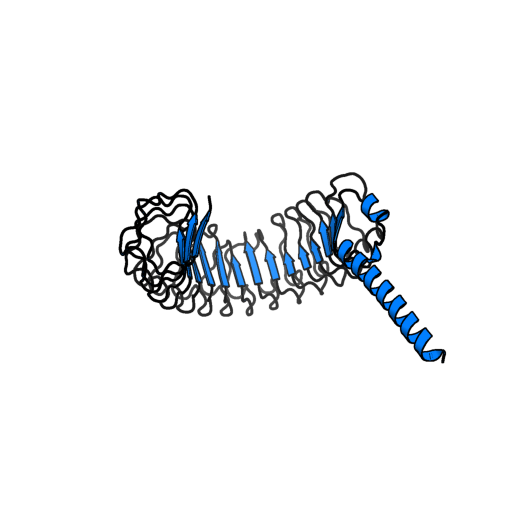42 SER A O 1
ATOM 1181 N N . PHE A 1 143 ? 14.741 2.574 -0.024 1.00 91.12 143 PHE A N 1
ATOM 1182 C CA . PHE A 1 143 ? 15.032 3.035 1.341 1.00 91.12 143 PHE A CA 1
ATOM 1183 C C . PHE A 1 143 ? 16.377 3.772 1.433 1.00 91.12 143 PHE A C 1
ATOM 1185 O O . PHE A 1 143 ? 16.595 4.546 2.360 1.00 91.12 143 PHE A O 1
ATOM 1192 N N . SER A 1 144 ? 17.279 3.531 0.483 1.00 94.19 144 SER A N 1
ATOM 1193 C CA . SER A 1 144 ? 18.584 4.187 0.403 1.00 94.19 144 SER A CA 1
ATOM 1194 C C . SER A 1 144 ? 18.588 5.441 -0.473 1.00 94.19 144 SER A C 1
ATOM 1196 O O . SER A 1 144 ? 19.634 6.072 -0.570 1.00 94.19 144 SER A O 1
ATOM 1198 N N . TYR A 1 145 ? 17.465 5.807 -1.105 1.00 94.00 145 TYR A N 1
ATOM 1199 C CA . TYR A 1 145 ? 17.410 6.971 -1.991 1.00 94.00 145 TYR A CA 1
ATOM 1200 C C . TYR A 1 145 ? 17.638 8.269 -1.208 1.00 94.00 145 TYR A C 1
ATOM 1202 O O . TYR A 1 145 ? 16.849 8.618 -0.330 1.00 94.00 145 TYR A O 1
ATOM 1210 N N . SER A 1 146 ? 18.714 8.985 -1.532 1.00 93.44 146 SER A N 1
ATOM 1211 C CA . SER A 1 146 ? 19.195 10.144 -0.774 1.00 93.44 146 SER A CA 1
ATOM 1212 C C . SER A 1 146 ? 19.179 11.452 -1.564 1.00 93.44 146 SER A C 1
ATOM 1214 O O . SER A 1 146 ? 19.862 12.395 -1.174 1.00 93.44 146 SER A O 1
ATOM 1216 N N . PHE A 1 147 ? 18.434 11.527 -2.668 1.00 93.00 147 PHE A N 1
ATOM 1217 C CA . PHE A 1 147 ? 18.337 12.733 -3.494 1.00 93.00 147 PHE A CA 1
ATOM 1218 C C . PHE A 1 147 ? 16.987 13.429 -3.323 1.00 93.00 147 PHE A C 1
ATOM 1220 O O . PHE A 1 147 ? 15.971 12.779 -3.075 1.00 93.00 147 PHE A O 1
ATOM 1227 N N . ASN A 1 148 ? 16.989 14.755 -3.460 1.00 91.00 148 ASN A N 1
ATOM 1228 C CA . ASN A 1 148 ? 15.774 15.561 -3.435 1.00 91.00 148 ASN A CA 1
ATOM 1229 C C . ASN A 1 148 ? 14.921 15.265 -4.682 1.00 91.00 148 ASN A C 1
ATOM 1231 O O . ASN A 1 148 ? 15.457 15.157 -5.789 1.00 91.00 148 ASN A O 1
ATOM 1235 N N . LEU A 1 149 ? 13.611 15.127 -4.500 1.00 85.12 149 LEU A N 1
ATOM 1236 C CA . LEU A 1 149 ? 12.637 14.987 -5.573 1.00 85.12 149 LEU A CA 1
ATOM 1237 C C . LEU A 1 149 ? 12.086 16.375 -5.876 1.00 85.12 149 LEU A C 1
ATOM 1239 O O . LEU A 1 149 ? 11.034 16.725 -5.376 1.00 85.12 149 LEU A O 1
ATOM 1243 N N . GLY A 1 150 ? 12.817 17.167 -6.661 1.00 85.56 150 GLY A N 1
ATOM 1244 C CA . GLY A 1 150 ? 12.304 18.454 -7.125 1.00 85.56 150 GLY A CA 1
ATOM 1245 C C . GLY A 1 150 ? 11.125 18.302 -8.093 1.00 85.56 150 GLY A C 1
ATOM 1246 O O . GLY A 1 150 ? 10.921 17.242 -8.704 1.00 85.56 150 GLY A O 1
ATOM 1247 N N . GLY A 1 151 ? 10.395 19.400 -8.280 1.00 89.19 151 GLY A N 1
ATOM 1248 C CA . GLY A 1 151 ? 9.278 19.492 -9.216 1.00 89.19 151 GLY A CA 1
ATOM 1249 C C . GLY A 1 151 ? 9.583 18.913 -10.603 1.00 89.19 151 GLY A C 1
ATOM 1250 O O . GLY A 1 151 ? 10.587 19.226 -11.244 1.00 89.19 151 GLY A O 1
ATOM 1251 N N . GLY A 1 152 ? 8.689 18.044 -11.079 1.00 90.12 152 GLY A N 1
ATOM 1252 C CA . GLY A 1 152 ? 8.764 17.452 -12.417 1.00 90.12 152 GLY A CA 1
ATOM 1253 C C . GLY A 1 152 ? 9.664 16.221 -12.561 1.00 90.12 152 GLY A C 1
ATOM 1254 O O . GLY A 1 152 ? 9.770 15.712 -13.676 1.00 90.12 152 GLY A O 1
ATOM 1255 N N . ILE A 1 153 ? 10.285 15.714 -11.487 1.00 95.81 153 ILE A N 1
ATOM 1256 C CA . ILE A 1 153 ? 10.953 14.398 -11.514 1.00 95.81 153 ILE A CA 1
ATOM 1257 C C . ILE A 1 153 ? 9.915 13.274 -11.549 1.00 95.81 153 ILE A C 1
ATOM 1259 O O . ILE A 1 153 ? 10.041 12.338 -12.334 1.00 95.81 153 ILE A O 1
ATOM 1263 N N . ILE A 1 154 ? 8.878 13.356 -10.711 1.00 97.12 154 ILE A N 1
ATOM 1264 C CA . ILE A 1 154 ? 7.798 12.367 -10.697 1.00 97.12 154 ILE A CA 1
ATOM 1265 C C . ILE A 1 154 ? 6.835 12.650 -11.864 1.00 97.12 154 ILE A C 1
ATOM 1267 O O . ILE A 1 154 ? 6.273 13.747 -11.931 1.00 97.12 154 ILE A O 1
ATOM 1271 N N . PRO A 1 155 ? 6.590 11.684 -12.771 1.00 96.69 155 PRO A N 1
ATOM 1272 C CA . PRO A 1 155 ? 5.709 11.902 -13.912 1.00 96.69 155 PRO A CA 1
ATOM 1273 C C . PRO A 1 155 ? 4.257 12.197 -13.527 1.00 96.69 155 PRO A C 1
ATOM 1275 O O . PRO A 1 155 ? 3.710 11.657 -12.563 1.00 96.69 155 PRO A O 1
ATOM 1278 N N . ARG A 1 156 ? 3.570 12.993 -14.352 1.00 96.00 156 ARG A N 1
ATOM 1279 C CA . ARG A 1 156 ? 2.209 13.487 -14.066 1.00 96.00 156 ARG A CA 1
ATOM 1280 C C . ARG A 1 156 ? 1.117 12.413 -14.085 1.00 96.00 156 ARG A C 1
ATOM 1282 O O . ARG A 1 156 ? -0.009 12.702 -13.696 1.00 96.00 156 ARG A O 1
ATOM 1289 N N . ARG A 1 157 ? 1.398 11.182 -14.526 1.00 97.75 157 ARG A N 1
ATOM 1290 C CA . ARG A 1 157 ? 0.428 10.065 -14.525 1.00 97.75 157 ARG A CA 1
ATOM 1291 C C . ARG A 1 157 ? 0.509 9.181 -13.277 1.00 97.75 157 ARG A C 1
ATOM 1293 O O . ARG A 1 157 ? -0.321 8.278 -13.129 1.00 97.75 157 ARG A O 1
ATOM 1300 N N . VAL A 1 158 ? 1.458 9.447 -12.378 1.00 98.50 158 VAL A N 1
ATOM 1301 C CA . VAL A 1 158 ? 1.664 8.662 -11.159 1.00 98.50 158 VAL A CA 1
ATOM 1302 C C . VAL A 1 158 ? 0.480 8.824 -10.211 1.00 98.50 158 VAL A C 1
ATOM 1304 O O . VAL A 1 158 ? 0.144 9.919 -9.786 1.00 98.50 158 VAL A O 1
ATOM 1307 N N . LYS A 1 159 ? -0.142 7.699 -9.851 1.00 98.56 159 LYS A N 1
ATOM 1308 C CA . LYS A 1 159 ? -1.255 7.620 -8.891 1.00 98.56 159 LYS A CA 1
ATOM 1309 C C . LYS A 1 159 ? -0.821 7.052 -7.545 1.00 98.56 159 LYS A C 1
ATOM 1311 O O . LYS A 1 159 ? -1.459 7.323 -6.528 1.00 98.56 159 LYS A O 1
ATOM 1316 N N . LYS A 1 160 ? 0.222 6.220 -7.539 1.00 98.75 160 LYS A N 1
ATOM 1317 C CA . LYS A 1 160 ? 0.770 5.566 -6.348 1.00 98.75 160 LYS A CA 1
ATOM 1318 C C . LYS A 1 160 ? 2.248 5.904 -6.241 1.00 98.75 160 LYS A C 1
ATOM 1320 O O . LYS A 1 160 ? 3.017 5.566 -7.138 1.00 98.75 160 LYS A O 1
ATOM 1325 N N . LEU A 1 161 ? 2.629 6.542 -5.144 1.00 98.25 161 LEU A N 1
ATOM 1326 C CA . LEU A 1 161 ? 4.004 6.946 -4.894 1.00 98.25 161 LEU A CA 1
ATOM 1327 C C . LEU A 1 161 ? 4.447 6.451 -3.521 1.00 98.25 161 LEU A C 1
ATOM 1329 O O . LEU A 1 161 ? 3.802 6.718 -2.511 1.00 98.25 161 LEU A O 1
ATOM 1333 N N . SER A 1 162 ? 5.555 5.720 -3.480 1.00 97.25 162 SER A N 1
ATOM 1334 C CA . SER A 1 162 ? 6.170 5.271 -2.233 1.00 97.25 162 SER A CA 1
ATOM 1335 C C . SER A 1 162 ? 7.566 5.857 -2.086 1.00 97.25 162 SER A C 1
ATOM 1337 O O . SER A 1 162 ? 8.458 5.520 -2.857 1.00 97.25 162 SER A O 1
ATOM 1339 N N . LEU A 1 163 ? 7.746 6.658 -1.042 1.00 94.94 163 LEU A N 1
ATOM 1340 C CA . LEU A 1 163 ? 8.957 7.350 -0.610 1.00 94.94 163 LEU A CA 1
ATOM 1341 C C . LEU A 1 163 ? 9.304 6.911 0.822 1.00 94.94 163 LEU A C 1
ATOM 1343 O O . LEU A 1 163 ? 9.062 7.647 1.777 1.00 94.94 163 LEU A O 1
ATOM 1347 N N . PRO A 1 164 ? 9.809 5.683 1.026 1.00 91.75 164 PRO A N 1
ATOM 1348 C CA . PRO A 1 164 ? 9.860 5.077 2.357 1.00 91.75 164 PRO A CA 1
ATOM 1349 C C . PRO A 1 164 ? 10.905 5.689 3.309 1.00 91.75 164 PRO A C 1
ATOM 1351 O O . PRO A 1 164 ? 10.846 5.425 4.513 1.00 91.75 164 PRO A O 1
ATOM 1354 N N . SER A 1 165 ? 11.890 6.436 2.802 1.00 89.19 165 SER A N 1
ATOM 1355 C CA . SER A 1 165 ? 12.994 7.030 3.584 1.00 89.19 165 SER A CA 1
ATOM 1356 C C . SER A 1 165 ? 13.507 8.341 2.969 1.00 89.19 165 SER A C 1
ATOM 1358 O O . SER A 1 165 ? 14.707 8.594 2.924 1.00 89.19 165 SER A O 1
ATOM 1360 N N . TYR A 1 166 ? 12.593 9.160 2.461 1.00 89.69 166 TYR A N 1
ATOM 1361 C CA . TYR A 1 166 ? 12.884 10.441 1.829 1.00 89.69 166 TYR A CA 1
ATOM 1362 C C . TYR A 1 166 ? 13.180 11.505 2.878 1.00 89.69 166 TYR A C 1
ATOM 1364 O O . TYR A 1 166 ? 12.281 11.829 3.623 1.00 89.69 166 TYR A O 1
ATOM 1372 N N . ARG A 1 167 ? 14.401 12.047 2.955 1.00 89.06 167 ARG A N 1
ATOM 1373 C CA . ARG A 1 167 ? 14.845 12.900 4.084 1.00 89.06 167 ARG A CA 1
ATOM 1374 C C . ARG A 1 167 ? 14.668 14.406 3.893 1.00 89.06 167 ARG A C 1
ATOM 1376 O O . ARG A 1 167 ? 14.991 15.178 4.792 1.00 89.06 167 ARG A O 1
ATOM 1383 N N . PHE A 1 168 ? 14.200 14.826 2.726 1.00 90.12 168 PHE A N 1
ATOM 1384 C CA . PHE A 1 168 ? 14.059 16.240 2.392 1.00 90.12 168 PHE A CA 1
ATOM 1385 C C . PHE A 1 168 ? 12.689 16.767 2.816 1.00 90.12 168 PHE A C 1
ATOM 1387 O O . PHE A 1 168 ? 11.751 15.999 3.052 1.00 90.12 168 PHE A O 1
ATOM 1394 N N . LYS A 1 169 ? 12.585 18.091 2.928 1.00 90.50 169 LYS A N 1
ATOM 1395 C CA . LYS A 1 169 ? 11.293 18.767 3.019 1.00 90.50 169 LYS A CA 1
ATOM 1396 C C . LYS A 1 169 ? 10.549 18.558 1.698 1.00 90.50 169 LYS A C 1
ATOM 1398 O O . LYS A 1 169 ? 11.171 18.608 0.645 1.00 90.50 169 LYS A O 1
ATOM 1403 N N . ILE A 1 170 ? 9.246 18.305 1.774 1.00 91.56 170 ILE A N 1
ATOM 1404 C CA . ILE A 1 170 ? 8.389 18.301 0.586 1.00 91.56 170 ILE A CA 1
ATOM 1405 C C . ILE A 1 170 ? 8.038 19.750 0.275 1.00 91.56 170 ILE A C 1
ATOM 1407 O O . ILE A 1 170 ? 7.501 20.457 1.133 1.00 91.56 170 ILE A O 1
ATOM 1411 N N . GLU A 1 171 ? 8.357 20.185 -0.933 1.00 91.88 171 GLU A N 1
ATOM 1412 C CA . GLU A 1 171 ? 7.942 21.470 -1.472 1.00 91.88 171 GLU A CA 1
ATOM 1413 C C . GLU A 1 171 ? 6.693 21.310 -2.340 1.00 91.88 171 GLU A C 1
ATOM 1415 O O . GLU A 1 171 ? 6.274 20.209 -2.712 1.00 91.88 171 GLU A O 1
ATOM 1420 N N . LYS A 1 172 ? 6.053 22.440 -2.635 1.00 90.50 172 LYS A N 1
ATOM 1421 C CA . LYS A 1 172 ? 4.924 22.463 -3.558 1.00 90.50 172 LYS A CA 1
ATOM 1422 C C . LYS A 1 172 ? 5.384 21.934 -4.923 1.00 90.50 172 LYS A C 1
ATOM 1424 O O . LYS A 1 172 ? 6.461 22.289 -5.384 1.00 90.50 172 LYS A O 1
ATOM 1429 N N . ASP A 1 173 ? 4.550 21.118 -5.563 1.00 90.44 173 ASP A N 1
ATOM 1430 C CA . ASP A 1 173 ? 4.775 20.522 -6.891 1.00 90.44 173 ASP A CA 1
ATOM 1431 C C . ASP A 1 173 ? 5.839 19.399 -6.973 1.00 90.44 173 ASP A C 1
ATOM 1433 O O . ASP A 1 173 ? 5.978 18.781 -8.034 1.00 90.44 173 ASP A O 1
ATOM 1437 N N . ASP A 1 174 ? 6.521 19.046 -5.874 1.00 93.38 174 ASP A N 1
ATOM 1438 C CA . ASP A 1 174 ? 7.405 17.861 -5.810 1.00 93.38 174 ASP A CA 1
ATOM 1439 C C . ASP A 1 174 ? 6.624 16.558 -6.050 1.00 93.38 174 ASP A C 1
ATOM 1441 O O . ASP A 1 174 ? 7.087 15.623 -6.714 1.00 93.38 174 ASP A O 1
ATOM 1445 N N . ILE A 1 175 ? 5.405 16.501 -5.506 1.00 95.56 175 ILE A N 1
ATOM 1446 C CA . ILE A 1 175 ? 4.473 15.386 -5.662 1.00 95.56 175 ILE A CA 1
ATOM 1447 C C . ILE A 1 175 ? 3.318 15.839 -6.570 1.00 95.56 175 ILE A C 1
ATOM 1449 O O . ILE A 1 175 ? 2.601 16.772 -6.212 1.00 95.56 175 ILE A O 1
ATOM 1453 N N . PRO A 1 176 ? 3.079 15.180 -7.719 1.00 96.06 176 PRO A N 1
ATOM 1454 C CA . PRO A 1 176 ? 2.003 15.561 -8.631 1.00 96.06 176 PRO A CA 1
ATOM 1455 C C . PRO A 1 176 ? 0.599 15.446 -8.018 1.00 96.06 176 PRO A C 1
ATOM 1457 O O . PRO A 1 176 ? 0.294 14.478 -7.320 1.00 96.06 176 PRO A O 1
ATOM 1460 N N . GLU A 1 177 ? -0.306 16.351 -8.407 1.00 96.44 177 GLU A N 1
ATOM 1461 C CA . GLU A 1 177 ? -1.729 16.360 -7.999 1.00 96.44 177 GLU A CA 1
ATOM 1462 C C . GLU A 1 177 ? -2.516 15.089 -8.373 1.00 96.44 177 GLU A C 1
ATOM 1464 O O . GLU A 1 177 ? -3.612 14.837 -7.871 1.00 96.44 177 GLU A O 1
ATOM 1469 N N . THR A 1 178 ? -1.970 14.269 -9.270 1.00 97.31 178 THR A N 1
ATOM 1470 C CA . THR A 1 178 ? -2.552 12.987 -9.682 1.00 97.31 178 THR A CA 1
ATOM 1471 C C . THR A 1 178 ? -2.283 11.848 -8.699 1.00 97.31 178 THR A C 1
ATOM 1473 O O . THR A 1 178 ? -2.919 10.792 -8.810 1.00 97.31 178 THR A O 1
ATOM 1476 N N . VAL A 1 179 ? -1.387 12.042 -7.725 1.00 98.25 179 VAL A N 1
ATOM 1477 C CA . VAL A 1 179 ? -1.082 11.041 -6.700 1.00 98.25 179 VAL A CA 1
ATOM 1478 C C . VAL A 1 179 ? -2.265 10.898 -5.743 1.00 98.25 179 VAL A C 1
ATOM 1480 O O . VAL A 1 179 ? -2.653 11.821 -5.038 1.00 98.25 179 VAL A O 1
ATOM 1483 N N . GLN A 1 180 ? -2.811 9.684 -5.686 1.00 98.38 180 GLN A N 1
ATOM 1484 C CA . GLN A 1 180 ? -3.950 9.318 -4.839 1.00 98.38 180 GLN A CA 1
ATOM 1485 C C . GLN A 1 180 ? -3.527 8.501 -3.618 1.00 98.38 180 GLN A C 1
ATOM 1487 O O . GLN A 1 180 ? -4.233 8.490 -2.610 1.00 98.38 180 GLN A O 1
ATOM 1492 N N . LYS A 1 181 ? -2.400 7.781 -3.708 1.00 98.75 181 LYS A N 1
ATOM 1493 C CA . LYS A 1 181 ? -1.854 6.977 -2.609 1.00 98.75 181 LYS A CA 1
ATOM 1494 C C . LYS A 1 181 ? -0.385 7.295 -2.393 1.00 98.75 181 LYS A C 1
ATOM 1496 O O . LYS A 1 181 ? 0.431 7.050 -3.284 1.00 98.75 181 LYS A O 1
ATOM 1501 N N . LEU A 1 182 ? -0.069 7.774 -1.197 1.00 97.75 182 LEU A N 1
ATOM 1502 C CA . LEU A 1 182 ? 1.273 8.166 -0.800 1.00 97.75 182 LEU A CA 1
ATOM 1503 C C . LEU A 1 182 ? 1.732 7.349 0.410 1.00 97.75 182 LEU A C 1
ATOM 1505 O O . LEU A 1 182 ? 1.077 7.315 1.453 1.00 97.75 182 LEU A O 1
ATOM 1509 N N . TRP A 1 183 ? 2.884 6.699 0.273 1.00 95.81 183 TRP A N 1
ATOM 1510 C CA . TRP A 1 183 ? 3.644 6.177 1.405 1.00 95.81 183 TRP A CA 1
ATOM 1511 C C . TRP A 1 183 ? 4.852 7.072 1.593 1.00 95.81 183 TRP A C 1
ATOM 1513 O O . TRP A 1 183 ? 5.703 7.138 0.714 1.00 95.81 183 TRP A O 1
ATOM 1523 N N . LEU A 1 184 ? 4.931 7.738 2.731 1.00 92.50 184 LEU A N 1
ATOM 1524 C CA . LEU A 1 184 ? 5.960 8.712 3.032 1.00 92.50 184 LEU A CA 1
ATOM 1525 C C . LEU A 1 184 ? 6.660 8.320 4.328 1.00 92.50 184 LEU A C 1
ATOM 1527 O O . LEU A 1 184 ? 6.032 8.078 5.357 1.00 92.50 184 LEU A O 1
ATOM 1531 N N . GLY A 1 185 ? 7.979 8.227 4.299 1.00 88.25 185 GLY A N 1
ATOM 1532 C CA . GLY A 1 185 ? 8.752 7.976 5.500 1.00 88.25 185 GLY A CA 1
ATOM 1533 C C . GLY A 1 185 ? 10.076 8.698 5.485 1.00 88.25 185 GLY A C 1
ATOM 1534 O O . GLY A 1 185 ? 10.659 8.899 4.428 1.00 88.25 185 GLY A O 1
ATOM 1535 N N . GLY A 1 186 ? 10.541 9.069 6.675 1.00 79.19 186 GLY A N 1
ATOM 1536 C CA . GLY A 1 186 ? 11.848 9.685 6.886 1.00 79.19 186 GLY A CA 1
ATOM 1537 C C . GLY A 1 186 ? 11.964 11.162 6.512 1.00 79.19 186 GLY A C 1
ATOM 1538 O O . GLY A 1 186 ? 13.063 11.685 6.661 1.00 79.19 186 GLY A O 1
ATOM 1539 N N . CYS A 1 187 ? 10.900 11.818 6.037 1.00 72.12 187 CYS A N 1
ATOM 1540 C CA . CYS A 1 187 ? 10.940 13.239 5.675 1.00 72.12 187 CYS A CA 1
ATOM 1541 C C . CYS A 1 187 ? 10.908 14.143 6.899 1.00 72.12 187 CYS A C 1
ATOM 1543 O O . CYS A 1 187 ? 10.707 13.685 8.022 1.00 72.12 187 CYS A O 1
ATOM 1545 N N . GLN A 1 188 ? 11.136 15.433 6.671 1.00 78.88 188 GLN A N 1
ATOM 1546 C CA . GLN A 1 188 ? 10.854 16.449 7.681 1.00 78.88 188 GLN A CA 1
ATOM 1547 C C . GLN A 1 188 ? 9.342 16.621 7.861 1.00 78.88 188 GLN A C 1
ATOM 1549 O O . GLN A 1 188 ? 8.557 16.155 7.032 1.00 78.88 188 GLN A O 1
ATOM 1554 N N . GLN A 1 189 ? 8.951 17.321 8.926 1.00 86.56 189 GLN A N 1
ATOM 1555 C CA . GLN A 1 189 ? 7.558 17.599 9.267 1.00 86.56 189 GLN A CA 1
ATOM 1556 C C . GLN A 1 189 ? 6.749 18.101 8.058 1.00 86.56 189 GLN A C 1
ATOM 1558 O O . GLN A 1 189 ? 7.143 19.073 7.403 1.00 86.56 189 GLN A O 1
ATOM 1563 N N . ILE A 1 190 ? 5.616 17.450 7.776 1.00 89.69 190 ILE A N 1
ATOM 1564 C CA . ILE A 1 190 ? 4.737 17.799 6.649 1.00 89.69 190 ILE A CA 1
ATOM 1565 C C . ILE A 1 190 ? 4.141 19.189 6.895 1.00 89.69 190 ILE A C 1
ATOM 1567 O O . ILE A 1 190 ? 3.625 19.453 7.981 1.00 89.69 190 ILE A O 1
ATOM 1571 N N . GLN A 1 191 ? 4.219 20.060 5.885 1.00 91.62 191 GLN A N 1
ATOM 1572 C CA . GLN A 1 191 ? 3.748 21.448 5.942 1.00 91.62 191 GLN A CA 1
ATOM 1573 C C . GLN A 1 191 ? 2.424 21.632 5.174 1.00 91.62 191 GLN A C 1
ATOM 1575 O O . GLN A 1 191 ? 2.133 20.840 4.270 1.00 91.62 191 GLN A O 1
ATOM 1580 N N . PRO A 1 192 ? 1.643 22.691 5.456 1.00 92.69 192 PRO A N 1
ATOM 1581 C CA . PRO A 1 192 ? 0.408 22.985 4.737 1.00 92.69 192 PRO A CA 1
ATOM 1582 C C . PRO A 1 192 ? 0.657 23.190 3.243 1.00 92.69 192 PRO A C 1
ATOM 1584 O O . PRO A 1 192 ? 1.682 23.742 2.843 1.00 92.69 192 PRO A O 1
ATOM 1587 N N . ASN A 1 193 ? -0.297 22.760 2.416 1.00 91.38 193 ASN A N 1
ATOM 1588 C CA . ASN A 1 193 ? -0.266 22.905 0.953 1.00 91.38 193 ASN A CA 1
ATOM 1589 C C . ASN A 1 193 ? 0.926 22.224 0.241 1.00 91.38 193 ASN A C 1
ATOM 1591 O O . ASN A 1 193 ? 1.255 22.595 -0.885 1.00 91.38 193 ASN A O 1
ATOM 1595 N N . THR A 1 194 ? 1.580 21.244 0.878 1.00 93.44 194 THR A N 1
ATOM 1596 C CA . THR A 1 194 ? 2.682 20.468 0.264 1.00 93.44 194 THR A CA 1
ATOM 1597 C C . THR A 1 194 ? 2.246 19.114 -0.288 1.00 93.44 194 THR A C 1
ATOM 1599 O O . THR A 1 194 ? 2.900 18.564 -1.170 1.00 93.44 194 THR A O 1
ATOM 1602 N N . LEU A 1 195 ? 1.141 18.563 0.218 1.00 95.50 195 LEU A N 1
ATOM 1603 C CA . LEU A 1 195 ? 0.578 17.307 -0.263 1.00 95.50 195 LEU A CA 1
ATOM 1604 C C . LEU A 1 195 ? -0.486 17.553 -1.347 1.00 95.50 195 LEU A C 1
ATOM 1606 O O . LEU A 1 195 ? -1.207 18.548 -1.263 1.00 95.50 195 LEU A O 1
ATOM 1610 N N . PRO A 1 196 ? -0.649 16.619 -2.303 1.00 96.06 196 PRO A N 1
ATOM 1611 C CA . PRO A 1 196 ? -1.698 16.677 -3.316 1.00 96.06 196 PRO A CA 1
ATOM 1612 C C . PRO A 1 196 ? -3.100 16.827 -2.726 1.00 96.06 196 PRO A C 1
ATOM 1614 O O . PRO A 1 196 ? -3.486 16.104 -1.802 1.00 96.06 196 PRO A O 1
ATOM 1617 N N . SER A 1 197 ? -3.908 17.693 -3.330 1.00 95.81 197 SER A N 1
ATOM 1618 C CA . SER A 1 197 ? -5.279 17.968 -2.888 1.00 95.81 197 SER A CA 1
ATOM 1619 C C . SER A 1 197 ? -6.227 16.770 -3.037 1.00 95.81 197 SER A C 1
ATOM 1621 O O . SER A 1 197 ? -7.174 16.633 -2.262 1.00 95.81 197 SER A O 1
ATOM 1623 N N . ASN A 1 198 ? -5.962 15.864 -3.987 1.00 95.25 198 ASN A N 1
ATOM 1624 C CA . ASN A 1 198 ? -6.771 14.667 -4.272 1.00 95.25 198 ASN A CA 1
ATOM 1625 C C . ASN A 1 198 ? -6.283 13.393 -3.551 1.00 95.25 198 ASN A C 1
ATOM 1627 O O . ASN A 1 198 ? -6.676 12.278 -3.918 1.00 95.25 198 ASN A O 1
ATOM 1631 N N . LEU A 1 199 ? -5.394 13.529 -2.564 1.00 97.94 199 LEU A N 1
ATOM 1632 C CA . LEU A 1 199 ? -4.786 12.400 -1.871 1.00 97.94 199 LEU A CA 1
ATOM 1633 C C . LEU A 1 199 ? -5.805 11.648 -0.997 1.00 97.94 199 LEU A C 1
ATOM 1635 O O . LEU A 1 199 ? -6.299 12.161 -0.003 1.00 97.94 199 LEU A O 1
ATOM 1639 N N . GLN A 1 200 ? -6.062 10.379 -1.322 1.00 98.38 200 GLN A N 1
ATOM 1640 C CA . GLN A 1 200 ? -7.048 9.544 -0.618 1.00 98.38 200 GLN A CA 1
ATOM 1641 C C . GLN A 1 200 ? -6.420 8.638 0.446 1.00 98.38 200 GLN A C 1
ATOM 1643 O O . GLN A 1 200 ? -7.086 8.243 1.403 1.00 98.38 200 GLN A O 1
ATOM 1648 N N . PHE A 1 201 ? -5.150 8.274 0.268 1.00 98.62 201 PHE A N 1
ATOM 1649 C CA . PHE A 1 201 ? -4.405 7.412 1.178 1.00 98.62 201 PHE A CA 1
ATOM 1650 C C . PHE A 1 201 ? -3.065 8.054 1.520 1.00 98.62 201 PHE A C 1
ATOM 1652 O O . PHE A 1 201 ? -2.258 8.310 0.622 1.00 98.62 201 PHE A O 1
ATOM 1659 N N . LEU A 1 202 ? -2.797 8.202 2.814 1.00 96.62 202 LEU A N 1
ATOM 1660 C CA . LEU A 1 202 ? -1.498 8.595 3.339 1.00 96.62 202 LEU A CA 1
ATOM 1661 C C . LEU A 1 202 ? -1.042 7.585 4.388 1.00 96.62 202 LEU A C 1
ATOM 1663 O O . LEU A 1 202 ? -1.717 7.349 5.386 1.00 96.62 202 LEU A O 1
ATOM 1667 N N . SER A 1 203 ? 0.141 7.011 4.192 1.00 94.31 203 SER A N 1
ATOM 1668 C CA . SER A 1 203 ? 0.879 6.368 5.275 1.00 94.31 203 SER A CA 1
ATOM 1669 C C . SER A 1 203 ? 2.136 7.168 5.550 1.00 94.31 203 SER A C 1
ATOM 1671 O O . SER A 1 203 ? 3.008 7.220 4.687 1.00 94.31 203 SER A O 1
ATOM 1673 N N . CYS A 1 204 ? 2.238 7.747 6.742 1.00 90.31 204 CYS A N 1
ATOM 1674 C CA . CYS A 1 204 ? 3.374 8.548 7.161 1.00 90.31 204 CYS A CA 1
ATOM 1675 C C . CYS A 1 204 ? 4.106 7.926 8.362 1.00 90.31 204 CYS A C 1
ATOM 1677 O O . CYS A 1 204 ? 3.548 7.190 9.178 1.00 90.31 204 CYS A O 1
ATOM 1679 N N . LYS A 1 205 ? 5.408 8.197 8.419 1.00 84.94 205 LYS A N 1
ATOM 1680 C CA . LYS A 1 205 ? 6.319 7.915 9.544 1.00 84.94 205 LYS A CA 1
ATOM 1681 C C . LYS A 1 205 ? 6.874 9.205 10.158 1.00 84.94 205 LYS A C 1
ATOM 1683 O O . LYS A 1 205 ? 7.907 9.165 10.821 1.00 84.94 205 LYS A O 1
ATOM 1688 N N . VAL A 1 206 ? 6.247 10.327 9.825 1.00 78.88 206 VAL A N 1
ATOM 1689 C CA . VAL A 1 206 ? 6.732 11.679 10.067 1.00 78.88 206 VAL A CA 1
ATOM 1690 C C . VAL A 1 206 ? 5.606 12.520 10.643 1.00 78.88 206 VAL A C 1
ATOM 1692 O O . VAL A 1 206 ? 4.443 12.304 10.293 1.00 78.88 206 VAL A O 1
ATOM 1695 N N . ASP A 1 207 ? 5.966 13.450 11.518 1.00 81.44 207 ASP A N 1
ATOM 1696 C CA . ASP A 1 207 ? 5.041 14.401 12.122 1.00 81.44 207 ASP A CA 1
ATOM 1697 C C . ASP A 1 207 ? 4.496 15.387 11.080 1.00 81.44 207 ASP A C 1
ATOM 1699 O O . ASP A 1 207 ? 5.046 15.577 9.990 1.00 81.44 207 ASP A O 1
ATOM 1703 N N . PHE A 1 208 ? 3.399 16.045 11.418 1.00 87.19 208 PHE A N 1
ATOM 1704 C CA . PHE A 1 208 ? 2.770 17.056 10.582 1.00 87.19 208 PHE A CA 1
ATOM 1705 C C . PHE A 1 208 ? 2.298 18.213 11.461 1.00 87.19 208 PHE A C 1
ATOM 1707 O O . PHE A 1 208 ? 2.042 18.023 12.649 1.00 87.19 208 PHE A O 1
ATOM 1714 N N . VAL A 1 209 ? 2.259 19.420 10.900 1.00 87.12 209 VAL A N 1
ATOM 1715 C CA . VAL A 1 209 ? 1.655 20.578 11.580 1.00 87.12 209 VAL A CA 1
ATOM 1716 C C . VAL A 1 209 ? 0.133 20.589 11.366 1.00 87.12 209 VAL A C 1
ATOM 1718 O O . VAL A 1 209 ? -0.346 19.906 10.453 1.00 87.12 209 VAL A O 1
ATOM 1721 N N . PRO A 1 210 ? -0.637 21.365 12.150 1.00 85.38 210 PRO A N 1
ATOM 1722 C CA . PRO A 1 210 ? -2.049 21.605 11.858 1.00 85.38 210 PRO A CA 1
ATOM 1723 C C . PRO A 1 210 ? -2.264 22.049 10.402 1.00 85.38 210 PRO A C 1
ATOM 1725 O O . PRO A 1 210 ? -1.412 22.720 9.818 1.00 85.38 210 PRO A O 1
ATOM 1728 N N . ASP A 1 211 ? -3.379 21.631 9.801 1.00 87.75 211 ASP A N 1
ATOM 1729 C CA . ASP A 1 211 ? -3.753 21.900 8.400 1.00 87.75 211 ASP A CA 1
ATOM 1730 C C . ASP A 1 211 ? -2.810 21.323 7.319 1.00 87.75 211 ASP A C 1
ATOM 1732 O O . ASP A 1 211 ? -2.974 21.586 6.126 1.00 87.75 211 ASP A O 1
ATOM 1736 N N . ALA A 1 212 ? -1.829 20.493 7.692 1.00 92.00 212 ALA A N 1
ATOM 1737 C CA . ALA A 1 212 ? -0.926 19.854 6.732 1.00 92.00 212 ALA A CA 1
ATOM 1738 C C . ALA A 1 212 ? -1.580 18.736 5.904 1.00 92.00 212 ALA A C 1
ATOM 1740 O O . ALA A 1 212 ? -1.106 18.404 4.813 1.00 92.00 212 ALA A O 1
ATOM 1741 N N . LEU A 1 213 ? -2.637 18.114 6.431 1.00 94.31 213 LEU A N 1
ATOM 1742 C CA . LEU A 1 213 ? -3.266 16.946 5.828 1.00 94.31 213 LEU A CA 1
ATOM 1743 C C . LEU A 1 213 ? -4.422 17.348 4.892 1.00 94.31 213 LEU A C 1
ATOM 1745 O O . LEU A 1 213 ? -5.309 18.095 5.305 1.00 94.31 213 LEU A O 1
ATOM 1749 N N . PRO A 1 214 ? -4.471 16.833 3.648 1.00 95.62 214 PRO A N 1
ATOM 1750 C CA . PRO A 1 214 ? -5.530 17.180 2.707 1.00 95.62 214 PRO A CA 1
ATOM 1751 C C . PRO A 1 214 ? -6.895 16.624 3.133 1.00 95.62 214 PRO A C 1
ATOM 1753 O O . PRO A 1 214 ? -7.019 15.480 3.573 1.00 95.62 214 PRO A O 1
ATOM 1756 N N . LEU A 1 215 ? -7.947 17.424 2.927 1.00 96.19 215 LEU A N 1
ATOM 1757 C CA . LEU A 1 215 ? -9.323 17.100 3.333 1.00 96.19 215 LEU A CA 1
ATOM 1758 C C . LEU A 1 215 ? -9.930 15.887 2.608 1.00 96.19 215 LEU A C 1
ATOM 1760 O O . LEU A 1 215 ? -10.915 15.324 3.078 1.00 96.19 215 LEU A O 1
ATOM 1764 N N . SER A 1 216 ? -9.353 15.478 1.476 1.00 97.06 216 SER A N 1
ATOM 1765 C CA . SER A 1 216 ? -9.800 14.333 0.671 1.00 97.06 216 SER A CA 1
ATOM 1766 C C . SER A 1 216 ? -9.355 12.968 1.217 1.00 97.06 216 SER A C 1
ATOM 1768 O O . SER A 1 216 ? -9.750 11.933 0.666 1.00 97.06 216 SER A O 1
ATOM 1770 N N . LEU A 1 217 ? -8.554 12.944 2.291 1.00 98.06 217 LEU A N 1
ATOM 1771 C CA . LEU A 1 217 ? -8.047 11.711 2.884 1.00 98.06 217 LEU A CA 1
ATOM 1772 C C . LEU A 1 217 ? -9.170 10.826 3.420 1.00 98.06 217 LEU A C 1
ATOM 1774 O O . LEU A 1 217 ? -9.986 11.248 4.233 1.00 98.06 217 LEU A O 1
ATOM 1778 N N . LYS A 1 218 ? -9.129 9.556 3.008 1.00 98.38 218 LYS A N 1
ATOM 1779 C CA . LYS A 1 218 ? -9.991 8.477 3.507 1.00 98.38 218 LYS A CA 1
ATOM 1780 C C . LYS A 1 218 ? -9.251 7.505 4.409 1.00 98.38 218 LYS A C 1
ATOM 1782 O O . LYS A 1 218 ? -9.845 6.915 5.303 1.00 98.38 218 LYS A O 1
ATOM 1787 N N . VAL A 1 219 ? -7.959 7.307 4.154 1.00 98.44 219 VAL A N 1
ATOM 1788 C CA . VAL A 1 219 ? -7.123 6.378 4.913 1.00 98.44 219 VAL A CA 1
ATOM 1789 C C . VAL A 1 219 ? -5.866 7.091 5.373 1.00 98.44 219 VAL A C 1
ATOM 1791 O O . VAL A 1 219 ? -5.078 7.560 4.547 1.00 98.44 219 VAL A O 1
ATOM 1794 N N . LEU A 1 220 ? -5.655 7.112 6.685 1.00 95.69 220 LEU A N 1
ATOM 1795 C CA . LEU A 1 220 ? -4.491 7.720 7.310 1.00 95.69 220 LEU A CA 1
ATOM 1796 C C . LEU A 1 220 ? -3.786 6.702 8.208 1.00 95.69 220 LEU A C 1
ATOM 1798 O O . LEU A 1 220 ? -4.380 6.119 9.110 1.00 95.69 220 LEU A O 1
ATOM 1802 N N . LYS A 1 221 ? -2.501 6.461 7.947 1.00 93.56 221 LYS A N 1
ATOM 1803 C CA . LYS A 1 221 ? -1.673 5.525 8.720 1.00 93.56 221 LYS A CA 1
ATOM 1804 C C . LYS A 1 221 ? -0.430 6.223 9.239 1.00 93.56 221 LYS A C 1
ATOM 1806 O O . LYS A 1 221 ? 0.568 6.302 8.523 1.00 93.56 221 LYS A O 1
ATOM 1811 N N . ILE A 1 222 ? -0.497 6.657 10.486 1.00 88.88 222 ILE A N 1
ATOM 1812 C CA . ILE A 1 222 ? 0.588 7.261 11.251 1.00 88.88 222 ILE A CA 1
ATOM 1813 C C . ILE A 1 222 ? 1.311 6.129 11.988 1.00 88.88 222 ILE A C 1
ATOM 1815 O O . ILE A 1 222 ? 0.712 5.400 12.776 1.00 88.88 222 ILE A O 1
ATOM 1819 N N . LYS A 1 223 ? 2.588 5.909 11.678 1.00 80.75 223 LYS A N 1
ATOM 1820 C CA . LYS A 1 223 ? 3.387 4.816 12.259 1.00 80.75 223 LYS A CA 1
ATOM 1821 C C . LYS A 1 223 ? 4.235 5.315 13.436 1.00 80.75 223 LYS A C 1
ATOM 1823 O O . LYS A 1 223 ? 4.731 6.431 13.376 1.00 80.75 223 LYS A O 1
ATOM 1828 N N . ASN A 1 224 ? 4.510 4.423 14.401 1.00 67.44 224 ASN A N 1
ATOM 1829 C CA . ASN A 1 224 ? 5.236 4.631 15.678 1.00 67.44 224 ASN A CA 1
ATOM 1830 C C . ASN A 1 224 ? 6.547 5.457 15.658 1.00 67.44 224 ASN A C 1
ATOM 1832 O O . ASN A 1 224 ? 7.073 5.745 16.724 1.00 67.44 224 ASN A O 1
ATOM 1836 N N . SER A 1 225 ? 7.129 5.794 14.504 1.00 60.50 225 SER A N 1
ATOM 1837 C CA . SER A 1 225 ? 8.329 6.644 14.443 1.00 60.50 225 SER A CA 1
ATOM 1838 C C . SER A 1 225 ? 8.032 8.146 14.502 1.00 60.50 225 SER A C 1
ATOM 1840 O O . SER A 1 225 ? 8.974 8.924 14.610 1.00 60.50 225 SER A O 1
ATOM 1842 N N . CYS A 1 226 ? 6.765 8.547 14.394 1.00 59.53 226 CYS A N 1
ATOM 1843 C CA . CYS A 1 226 ? 6.314 9.904 14.681 1.00 59.53 226 CYS A CA 1
ATOM 1844 C C . CYS A 1 226 ? 6.359 10.111 16.199 1.00 59.53 226 CYS A C 1
ATOM 1846 O O . CYS A 1 226 ? 5.630 9.421 16.909 1.00 59.53 226 CYS A O 1
ATOM 1848 N N . GLN A 1 227 ? 7.187 11.023 16.710 1.00 61.72 227 GLN A N 1
ATOM 1849 C CA . GLN A 1 227 ? 7.030 11.493 18.088 1.00 61.72 227 GLN A CA 1
ATOM 1850 C C . GLN A 1 227 ? 5.935 12.556 18.073 1.00 61.72 227 GLN A C 1
ATOM 1852 O O . GLN A 1 227 ? 6.218 13.735 18.251 1.00 61.72 227 GLN A O 1
ATOM 1857 N N . LEU A 1 228 ? 4.690 12.152 17.802 1.00 65.00 228 LEU A N 1
ATOM 1858 C CA . LEU A 1 228 ? 3.560 13.074 17.857 1.00 65.00 228 LEU A CA 1
ATOM 1859 C C . LEU A 1 228 ? 3.293 13.388 19.330 1.00 65.00 228 LEU A C 1
ATOM 1861 O O . LEU A 1 228 ? 2.799 12.505 20.041 1.00 65.00 228 LEU A O 1
ATOM 1865 N N . PRO A 1 229 ? 3.605 14.613 19.801 1.00 62.78 229 PRO A N 1
ATOM 1866 C CA . PRO A 1 229 ? 3.486 14.922 21.218 1.00 62.78 229 PRO A CA 1
ATOM 1867 C C . PRO A 1 229 ? 2.016 14.877 21.650 1.00 62.78 229 PRO A C 1
ATOM 1869 O O . PRO A 1 229 ? 1.685 14.309 22.688 1.00 62.78 229 PRO A O 1
ATOM 1872 N N . LYS A 1 230 ? 1.129 15.415 20.802 1.00 79.31 230 LYS A N 1
ATOM 1873 C CA . LYS A 1 230 ? -0.313 15.502 21.021 1.00 79.31 230 LYS A CA 1
ATOM 1874 C C . LYS A 1 230 ? -1.050 15.598 19.687 1.00 79.31 230 LYS A C 1
ATOM 1876 O O . LYS A 1 230 ? -0.548 16.217 18.751 1.00 79.31 230 LYS A O 1
ATOM 1881 N N . LEU A 1 231 ? -2.243 15.013 19.624 1.00 85.00 231 LEU A N 1
ATOM 1882 C CA . LEU A 1 231 ? -3.185 15.186 18.521 1.00 85.00 231 LEU A CA 1
ATOM 1883 C C . LEU A 1 231 ? -4.347 16.067 18.993 1.00 85.00 231 LEU A C 1
ATOM 1885 O O . LEU A 1 231 ? -4.967 15.770 20.014 1.00 85.00 231 LEU A O 1
ATOM 1889 N N . ASN A 1 232 ? -4.641 17.137 18.259 1.00 87.06 232 ASN A N 1
ATOM 1890 C CA . ASN A 1 232 ? -5.698 18.090 18.579 1.00 87.06 232 ASN A CA 1
ATOM 1891 C C . ASN A 1 232 ? -6.925 17.896 17.683 1.00 87.06 232 ASN A C 1
ATOM 1893 O O . ASN A 1 232 ? -6.877 17.306 16.600 1.00 87.06 232 ASN A O 1
ATOM 1897 N N . LYS A 1 233 ? -8.059 18.435 18.134 1.00 89.50 233 LYS A N 1
ATOM 1898 C CA . LYS A 1 233 ? -9.292 18.460 17.347 1.00 89.50 233 LYS A CA 1
ATOM 1899 C C . LYS A 1 233 ? -9.064 19.216 16.034 1.00 89.50 233 LYS A C 1
ATOM 1901 O O . LYS A 1 233 ? -8.717 20.391 16.055 1.00 89.50 233 LYS A O 1
ATOM 1906 N N . GLY A 1 234 ? -9.338 18.551 14.913 1.00 90.00 234 GLY A N 1
ATOM 1907 C CA . GLY A 1 234 ? -9.168 19.103 13.564 1.00 90.00 234 GLY A CA 1
ATOM 1908 C C . GLY A 1 234 ? -7.896 18.644 12.848 1.00 90.00 234 GLY A C 1
ATOM 1909 O O . GLY A 1 234 ? -7.851 18.730 11.626 1.00 90.00 234 GLY A O 1
ATOM 1910 N N . ASP A 1 235 ? -6.922 18.070 13.563 1.00 90.44 235 ASP A N 1
ATOM 1911 C CA . ASP A 1 235 ? -5.668 17.590 12.960 1.00 90.44 235 ASP A CA 1
ATOM 1912 C C . ASP A 1 235 ? -5.890 16.407 12.003 1.00 90.44 235 ASP A C 1
ATOM 1914 O O . ASP A 1 235 ? -5.167 16.239 11.021 1.00 90.44 235 ASP A O 1
ATOM 1918 N N . ILE A 1 236 ? -6.899 15.574 12.281 1.00 92.94 236 ILE A N 1
ATOM 1919 C CA . ILE A 1 236 ? -7.305 14.472 11.406 1.00 92.94 236 ILE A CA 1
ATOM 1920 C C . ILE A 1 236 ? -8.436 14.953 10.488 1.00 92.94 236 ILE A C 1
ATOM 1922 O O . ILE A 1 236 ? -9.480 15.378 10.995 1.00 92.94 236 ILE A O 1
ATOM 1926 N N . PRO A 1 237 ? -8.288 14.838 9.154 1.00 95.50 237 PRO A N 1
ATOM 1927 C CA . PRO A 1 237 ? -9.321 15.261 8.222 1.00 95.50 237 PRO A CA 1
ATOM 1928 C C . PRO A 1 237 ? -10.675 14.580 8.472 1.00 95.50 237 PRO A C 1
ATOM 1930 O O . PRO A 1 237 ? -10.732 13.384 8.774 1.00 95.50 237 PRO A O 1
ATOM 1933 N N . PRO A 1 238 ? -11.792 15.301 8.285 1.00 96.19 238 PRO A N 1
ATOM 1934 C CA . PRO A 1 238 ? -13.119 14.829 8.677 1.00 96.19 238 PRO A CA 1
ATOM 1935 C C . PRO A 1 238 ? -13.661 13.681 7.814 1.00 96.19 238 PRO A C 1
ATOM 1937 O O . PRO A 1 238 ? -14.669 13.089 8.184 1.00 96.19 238 PRO A O 1
ATOM 1940 N N . LEU A 1 239 ? -13.031 13.352 6.682 1.00 97.12 239 LEU A N 1
ATOM 1941 C CA . LEU A 1 239 ? -13.440 12.255 5.791 1.00 97.12 239 LEU A CA 1
ATOM 1942 C C . LEU A 1 239 ? -12.642 10.957 6.002 1.00 97.12 239 LEU A C 1
ATOM 1944 O O . LEU A 1 239 ? -12.839 10.000 5.255 1.00 97.12 239 LEU A O 1
ATOM 1948 N N . VAL A 1 240 ? -11.753 10.903 7.000 1.00 98.06 240 VAL A N 1
ATOM 1949 C CA . VAL A 1 240 ? -10.958 9.702 7.286 1.00 98.06 240 VAL A CA 1
ATOM 1950 C C . VAL A 1 240 ? -11.859 8.585 7.820 1.00 98.06 240 VAL A C 1
ATOM 1952 O O . VAL A 1 240 ? -12.440 8.694 8.893 1.00 98.06 240 VAL A O 1
ATOM 1955 N N . GLU A 1 241 ? -11.932 7.484 7.075 1.00 98.25 241 GLU A N 1
ATOM 1956 C CA . GLU A 1 241 ? -12.728 6.291 7.384 1.00 98.25 241 GLU A CA 1
ATOM 1957 C C . GLU A 1 241 ? -11.874 5.207 8.078 1.00 98.25 241 GLU A C 1
ATOM 1959 O O . GLU A 1 241 ? -12.358 4.510 8.972 1.00 98.25 241 GLU A O 1
ATOM 1964 N N . GLU A 1 242 ? -10.597 5.076 7.688 1.00 98.12 242 GLU A N 1
ATOM 1965 C CA . GLU A 1 242 ? -9.624 4.149 8.285 1.00 98.12 242 GLU A CA 1
ATOM 1966 C C . GLU A 1 242 ? -8.436 4.920 8.861 1.00 98.12 242 GLU A C 1
ATOM 1968 O O . GLU A 1 242 ? -7.702 5.605 8.140 1.00 98.12 242 GLU A O 1
ATOM 1973 N N . LEU A 1 243 ? -8.205 4.739 10.157 1.00 94.88 243 LEU A N 1
ATOM 1974 C CA . LEU A 1 243 ? -7.140 5.397 10.889 1.00 94.88 243 LEU A CA 1
ATOM 1975 C C . LEU A 1 243 ? -6.271 4.363 11.610 1.00 94.88 243 LEU A C 1
ATOM 1977 O O . LEU A 1 243 ? -6.745 3.582 12.427 1.00 94.88 243 LEU A O 1
ATOM 1981 N N . LYS A 1 244 ? -4.971 4.368 11.324 1.00 92.44 244 LYS A N 1
ATOM 1982 C CA . LYS A 1 244 ? -3.968 3.662 12.127 1.00 92.44 244 LYS A CA 1
ATOM 1983 C C . LYS A 1 244 ? -3.088 4.699 12.798 1.00 92.44 244 LYS A C 1
ATOM 1985 O O . LYS A 1 244 ? -2.454 5.477 12.088 1.00 92.44 244 LYS A O 1
ATOM 1990 N N . ILE A 1 245 ? -3.048 4.695 14.125 1.00 87.44 245 ILE A N 1
ATOM 1991 C CA . ILE A 1 245 ? -2.211 5.603 14.901 1.00 87.44 245 ILE A CA 1
ATOM 1992 C C . ILE A 1 245 ? -1.255 4.814 15.780 1.00 87.44 245 ILE A C 1
ATOM 1994 O O . ILE A 1 245 ? -1.621 3.830 16.424 1.00 87.44 245 ILE A O 1
ATOM 1998 N N . GLY A 1 246 ? -0.023 5.299 15.811 1.00 79.88 246 GLY A N 1
ATOM 1999 C CA . GLY A 1 246 ? 1.037 4.795 16.647 1.00 79.88 246 GLY A CA 1
ATOM 2000 C C . GLY A 1 246 ? 1.928 5.903 17.173 1.00 79.88 246 GLY A C 1
ATOM 2001 O O . GLY A 1 246 ? 2.115 6.903 16.485 1.00 79.88 246 GLY A O 1
ATOM 2002 N N . GLY A 1 247 ? 2.514 5.691 18.352 1.00 72.12 247 GLY A N 1
ATOM 2003 C CA . GLY A 1 247 ? 3.546 6.569 18.906 1.00 72.12 247 GLY A CA 1
ATOM 2004 C C . GLY A 1 247 ? 3.029 7.884 19.491 1.00 72.12 247 GLY A C 1
ATOM 2005 O O . GLY A 1 247 ? 3.805 8.827 19.584 1.00 72.12 247 GLY A O 1
ATOM 2006 N N . ILE A 1 248 ? 1.750 7.968 19.883 1.00 74.12 248 ILE A N 1
ATOM 2007 C CA . ILE A 1 248 ? 1.252 9.140 20.619 1.00 74.12 248 ILE A CA 1
ATOM 2008 C C . ILE A 1 248 ? 1.756 9.053 22.062 1.00 74.12 248 ILE A C 1
ATOM 2010 O O . ILE A 1 248 ? 1.553 8.030 22.721 1.00 74.12 248 ILE A O 1
ATOM 2014 N N . SER A 1 249 ? 2.398 10.117 22.550 1.00 71.38 249 SER A N 1
ATOM 2015 C CA . SER A 1 249 ? 2.860 10.205 23.942 1.00 71.38 249 SER A CA 1
ATOM 2016 C C . SER A 1 249 ? 1.758 10.578 24.929 1.00 71.38 249 SER A C 1
ATOM 2018 O O . SER A 1 249 ? 1.812 10.159 26.083 1.00 71.38 249 SER A O 1
ATOM 2020 N N . GLU A 1 250 ? 0.766 11.354 24.492 1.00 78.00 250 GLU A N 1
ATOM 2021 C CA . GLU A 1 250 ? -0.339 11.809 25.335 1.00 78.00 250 GLU A CA 1
ATOM 2022 C C . GLU A 1 250 ? -1.646 11.029 25.093 1.00 78.00 250 GLU A C 1
ATOM 2024 O O . GLU A 1 250 ? -1.920 10.587 23.972 1.00 78.00 250 GLU A O 1
ATOM 2029 N N . PRO A 1 251 ? -2.493 10.863 26.126 1.00 79.69 251 PRO A N 1
ATOM 2030 C CA . PRO A 1 251 ? -3.846 10.343 25.962 1.00 79.69 251 PRO A CA 1
ATOM 2031 C C . PRO A 1 251 ? -4.673 11.183 24.982 1.00 79.69 251 PRO A C 1
ATOM 2033 O O . PRO A 1 251 ? -4.605 12.412 24.973 1.00 79.69 251 PRO A O 1
ATOM 2036 N N . LEU A 1 252 ? -5.508 10.522 24.180 1.00 84.00 252 LEU A N 1
ATOM 2037 C CA . LEU A 1 252 ? -6.410 11.205 23.253 1.00 84.00 252 LEU A CA 1
ATOM 2038 C C . LEU A 1 252 ? -7.618 11.798 23.994 1.00 84.00 252 LEU A C 1
ATOM 2040 O O . LEU A 1 252 ? -8.405 11.071 24.611 1.00 84.00 252 LEU A O 1
ATOM 2044 N N . GLU A 1 253 ? -7.805 13.112 23.871 1.00 87.00 253 GLU A N 1
ATOM 2045 C CA . GLU A 1 253 ? -8.970 13.811 24.419 1.00 87.00 253 GLU A CA 1
ATOM 2046 C C . GLU A 1 253 ? -10.270 13.448 23.660 1.00 87.00 253 GLU A C 1
ATOM 2048 O O . GLU A 1 253 ? -10.243 13.188 22.447 1.00 87.00 253 GLU A O 1
ATOM 2053 N N . PRO A 1 254 ? -11.437 13.441 24.337 1.00 89.06 254 PRO A N 1
ATOM 2054 C CA . PRO A 1 254 ? -12.730 13.251 23.686 1.00 89.06 254 PRO A CA 1
ATOM 2055 C C . PRO A 1 254 ? -12.972 14.234 22.533 1.00 89.06 254 PRO A C 1
ATOM 2057 O O . PRO A 1 254 ? -12.790 15.443 22.665 1.00 89.06 254 PRO A O 1
ATOM 2060 N N . GLY A 1 255 ? -13.421 13.714 21.389 1.00 88.00 255 GLY A N 1
ATOM 2061 C CA . GLY A 1 255 ? -13.733 14.520 20.202 1.00 88.00 255 GLY A CA 1
ATOM 2062 C C . GLY A 1 255 ? -12.539 14.905 19.317 1.00 88.00 255 GLY A C 1
ATOM 2063 O O . GLY A 1 255 ? -12.747 15.604 18.324 1.00 88.00 255 GLY A O 1
ATOM 2064 N N . VAL A 1 256 ? -11.318 14.448 19.629 1.00 91.06 256 VAL A N 1
ATOM 2065 C CA . VAL A 1 256 ? -10.148 14.580 18.736 1.00 91.06 256 VAL A CA 1
ATOM 2066 C C . VAL A 1 256 ? -10.312 13.731 17.474 1.00 91.06 256 VAL A C 1
ATOM 2068 O O . VAL A 1 256 ? -9.996 14.179 16.372 1.00 91.06 256 VAL A O 1
ATOM 2071 N N . LEU A 1 257 ? -10.827 12.508 17.623 1.00 92.69 257 LEU A N 1
ATOM 2072 C CA . LEU A 1 257 ? -11.054 11.598 16.505 1.00 92.69 257 LEU A CA 1
ATOM 2073 C C . LEU A 1 257 ? -12.364 11.951 15.774 1.00 92.69 257 LEU A C 1
ATOM 2075 O O . LEU A 1 257 ? -13.414 12.024 16.421 1.00 92.69 257 LEU A O 1
ATOM 2079 N N . PRO A 1 258 ? -12.348 12.150 14.442 1.00 95.12 258 PRO A N 1
ATOM 2080 C CA . PRO A 1 258 ? -13.557 12.463 13.690 1.00 95.12 258 PRO A CA 1
ATOM 2081 C C . PRO A 1 258 ? -14.566 11.299 13.696 1.00 95.12 258 PRO A C 1
ATOM 2083 O O . PRO A 1 258 ? -14.177 10.128 13.667 1.00 95.12 258 PRO A O 1
ATOM 2086 N N . PRO A 1 259 ? -15.881 11.594 13.679 1.00 96.44 259 PRO A N 1
ATOM 2087 C CA . PRO A 1 259 ? -16.934 10.578 13.758 1.00 96.44 259 PRO A CA 1
ATOM 2088 C C . PRO A 1 259 ? -17.042 9.683 12.512 1.00 96.44 259 PRO A C 1
ATOM 2090 O O . PRO A 1 259 ? -17.742 8.677 12.553 1.00 96.44 259 PRO A O 1
ATOM 2093 N N . SER A 1 260 ? -16.378 10.044 11.412 1.00 97.56 260 SER A N 1
ATOM 2094 C CA . SER A 1 260 ? -16.323 9.282 10.157 1.00 97.56 260 SER A CA 1
ATOM 2095 C C . SER A 1 260 ? -15.473 8.013 10.236 1.00 97.56 260 SER A C 1
ATOM 2097 O O . SER A 1 260 ? -15.611 7.140 9.379 1.00 97.56 260 SER A O 1
ATOM 2099 N N . ILE A 1 261 ? -14.620 7.882 11.255 1.00 97.81 261 ILE A N 1
ATOM 2100 C CA . ILE A 1 261 ? -13.750 6.718 11.418 1.00 97.81 261 ILE A CA 1
ATOM 2101 C C . ILE A 1 261 ? -14.596 5.484 11.737 1.00 97.81 261 ILE A C 1
ATOM 2103 O O . ILE A 1 261 ? -15.262 5.401 12.769 1.00 97.81 261 ILE A O 1
ATOM 2107 N N . THR A 1 262 ? -14.500 4.486 10.862 1.00 97.94 262 THR A N 1
ATOM 2108 C CA . THR A 1 262 ? -15.152 3.179 11.013 1.00 97.94 262 THR A CA 1
ATOM 2109 C C . THR A 1 262 ? -14.159 2.080 11.371 1.00 97.94 262 THR A C 1
ATOM 2111 O O . THR A 1 262 ? -14.548 1.105 12.014 1.00 97.94 262 THR A O 1
ATOM 2114 N N . LYS A 1 263 ? -12.877 2.256 11.027 1.00 98.06 263 LYS A N 1
ATOM 2115 C CA . LYS A 1 263 ? -11.789 1.333 11.356 1.00 98.06 263 LYS A CA 1
ATOM 2116 C C . LYS A 1 263 ? -10.647 2.065 12.047 1.00 98.06 263 LYS A C 1
ATOM 2118 O O . LYS A 1 263 ? -10.061 2.980 11.470 1.00 98.06 263 LYS A O 1
ATOM 2123 N N . LEU A 1 264 ? -10.310 1.630 13.257 1.00 94.88 264 LEU A N 1
ATOM 2124 C CA . LEU A 1 264 ? -9.255 2.220 14.073 1.00 94.88 264 LEU A CA 1
ATOM 2125 C C . LEU A 1 264 ? -8.245 1.158 14.509 1.00 94.88 264 LEU A C 1
ATOM 2127 O O . LEU A 1 264 ? -8.614 0.094 14.999 1.00 94.88 264 LEU A O 1
ATOM 2131 N N . THR A 1 265 ? -6.960 1.457 14.350 1.00 92.56 265 THR A N 1
ATOM 2132 C CA . THR A 1 265 ? -5.864 0.621 14.852 1.00 92.56 265 THR A CA 1
ATOM 2133 C C . THR A 1 265 ? -4.942 1.436 15.749 1.00 92.56 265 THR A C 1
ATOM 2135 O O . THR A 1 265 ? -4.365 2.421 15.285 1.00 92.56 265 THR A O 1
ATOM 2138 N N . PHE A 1 266 ? -4.754 0.993 16.992 1.00 87.25 266 PHE A N 1
ATOM 2139 C CA . PHE A 1 266 ? -3.784 1.538 17.940 1.00 87.25 266 PHE A CA 1
ATOM 2140 C C . PHE A 1 266 ? -2.528 0.676 17.995 1.00 87.25 266 PHE A C 1
ATOM 2142 O O . PHE A 1 266 ? -2.612 -0.542 18.131 1.00 87.25 266 PHE A O 1
ATOM 2149 N N . THR A 1 267 ? -1.354 1.305 17.928 1.00 75.88 267 THR A N 1
ATOM 2150 C CA . THR A 1 267 ? -0.061 0.602 18.043 1.00 75.88 267 THR A CA 1
ATOM 2151 C C . THR A 1 267 ? 0.817 1.071 19.195 1.00 75.88 267 THR A C 1
ATOM 2153 O O . THR A 1 267 ? 1.992 0.707 19.252 1.00 75.88 267 THR A O 1
ATOM 2156 N N . SER A 1 268 ? 0.262 1.882 20.093 1.00 70.44 268 SER A N 1
ATOM 2157 C CA . SER A 1 268 ? 0.880 2.324 21.344 1.00 70.44 268 SER A CA 1
ATOM 2158 C C . SER A 1 268 ? -0.012 1.971 22.530 1.00 70.44 268 SER A C 1
ATOM 2160 O O . SER A 1 268 ? -1.229 1.872 22.390 1.00 70.44 268 SER A O 1
ATOM 2162 N N . SER A 1 269 ? 0.592 1.878 23.714 1.00 65.50 269 SER A N 1
ATOM 2163 C CA . SER A 1 269 ? -0.077 1.677 25.007 1.00 65.50 269 SER A CA 1
ATOM 2164 C C . SER A 1 269 ? -0.846 2.912 25.507 1.00 65.50 269 SER A C 1
ATOM 2166 O O . SER A 1 269 ? -1.150 3.024 26.690 1.00 65.50 269 SER A O 1
ATOM 2168 N N . SER A 1 270 ? -1.130 3.879 24.631 1.00 63.75 270 SER A N 1
ATOM 2169 C CA . SER A 1 270 ? -1.768 5.143 24.995 1.00 63.75 270 SER A CA 1
ATOM 2170 C C . SER A 1 270 ? -3.181 4.906 25.537 1.00 63.75 270 SER A C 1
ATOM 2172 O O . SER A 1 270 ? -3.996 4.243 24.893 1.00 63.75 270 SER A O 1
ATOM 2174 N N . LEU A 1 271 ? -3.467 5.483 26.705 1.00 63.66 271 LEU A N 1
ATOM 2175 C CA . LEU A 1 271 ? -4.762 5.405 27.378 1.00 63.66 271 LEU A CA 1
ATOM 2176 C C . LEU A 1 271 ? -5.834 6.153 26.564 1.00 63.66 271 LEU A C 1
ATOM 2178 O O . LEU A 1 271 ? -5.652 7.314 26.197 1.00 63.66 271 LEU A O 1
ATOM 2182 N N . PHE A 1 272 ? -6.965 5.497 26.302 1.00 75.12 272 PHE A N 1
ATOM 2183 C CA . PHE A 1 272 ? -8.196 6.138 25.835 1.00 75.12 272 PHE A CA 1
ATOM 2184 C C . PHE A 1 272 ? -9.214 6.130 26.978 1.00 75.12 272 PHE A C 1
ATOM 2186 O O . PHE A 1 272 ? -9.247 5.204 27.787 1.00 75.12 272 PHE A O 1
ATOM 2193 N N . THR A 1 273 ? -10.040 7.171 27.061 1.00 80.50 273 THR A N 1
ATOM 2194 C CA . THR A 1 273 ? -11.085 7.284 28.087 1.00 80.50 273 THR A CA 1
ATOM 2195 C C . THR A 1 273 ? -12.467 7.286 27.437 1.00 80.50 273 THR A C 1
ATOM 2197 O O . THR A 1 273 ? -12.608 7.262 26.209 1.00 80.50 273 THR A O 1
ATOM 2200 N N . LYS A 1 274 ? -13.521 7.272 28.258 1.00 83.94 274 LYS A N 1
ATOM 2201 C CA . LYS A 1 274 ? -14.903 7.346 27.777 1.00 83.94 274 LYS A CA 1
ATOM 2202 C C . LYS A 1 274 ? -15.087 8.575 26.879 1.00 83.94 274 LYS A C 1
ATOM 2204 O O . LYS A 1 274 ? -14.800 9.696 27.284 1.00 83.94 274 LYS A O 1
ATOM 2209 N N . GLY A 1 275 ? -15.597 8.357 25.668 1.00 84.94 275 GLY A N 1
ATOM 2210 C CA . GLY A 1 275 ? -15.825 9.419 24.681 1.00 84.94 275 GLY A CA 1
ATOM 2211 C C . GLY A 1 275 ? -14.629 9.743 23.777 1.00 84.94 275 GLY A C 1
ATOM 2212 O O . GLY A 1 275 ? -14.777 10.556 22.867 1.00 84.94 275 GLY A O 1
ATOM 2213 N N . THR A 1 276 ? -13.470 9.103 23.970 1.00 89.31 276 THR A N 1
ATOM 2214 C CA . THR A 1 276 ? -12.329 9.216 23.046 1.00 89.31 276 THR A CA 1
ATOM 2215 C C . THR A 1 276 ? -12.608 8.523 21.706 1.00 89.31 276 THR A C 1
ATOM 2217 O O . THR A 1 276 ? -12.207 9.025 20.656 1.00 89.31 276 THR A O 1
ATOM 2220 N N . LEU A 1 277 ? -13.283 7.367 21.722 1.00 92.44 277 LEU A N 1
ATOM 2221 C CA . LEU A 1 277 ? -13.555 6.588 20.512 1.00 92.44 277 LEU A CA 1
ATOM 2222 C C . LEU A 1 277 ? -14.748 7.158 19.713 1.00 92.44 277 LEU A C 1
ATOM 2224 O O . LEU A 1 277 ? -15.758 7.531 20.315 1.00 92.44 277 LEU A O 1
ATOM 2228 N N . PRO A 1 278 ? -14.675 7.183 18.367 1.00 93.81 278 PRO A N 1
ATOM 2229 C CA . PRO A 1 278 ? -15.773 7.617 17.507 1.00 93.81 278 PRO A CA 1
ATOM 2230 C C . PRO A 1 278 ? -17.060 6.805 17.739 1.00 93.81 278 PRO A C 1
ATOM 2232 O O . PRO A 1 278 ? -16.999 5.577 17.844 1.00 93.81 278 PRO A O 1
ATOM 2235 N N . PRO A 1 279 ? -18.244 7.444 17.748 1.00 93.56 279 PRO A N 1
ATOM 2236 C CA . PRO A 1 279 ? -19.506 6.777 18.082 1.00 93.56 279 PRO A CA 1
ATOM 2237 C C . PRO A 1 279 ? -19.994 5.772 17.026 1.00 93.56 279 PRO A C 1
ATOM 2239 O O . PRO A 1 279 ? -20.876 4.974 17.325 1.00 93.56 279 PRO A O 1
ATOM 2242 N N . PHE A 1 280 ? -19.452 5.818 15.802 1.00 95.81 280 PHE A N 1
ATOM 2243 C CA . PHE A 1 280 ? -19.807 4.920 14.693 1.00 95.81 280 PHE A CA 1
ATOM 2244 C C . PHE A 1 280 ? -18.708 3.901 14.361 1.00 95.81 280 PHE A C 1
ATOM 2246 O O . PHE A 1 280 ? -18.764 3.250 13.316 1.00 95.81 280 PHE A O 1
ATOM 2253 N N . LEU A 1 281 ? -17.712 3.751 15.239 1.00 96.88 281 LEU A N 1
ATOM 2254 C CA . LEU A 1 281 ? -16.602 2.827 15.042 1.00 96.88 281 LEU A CA 1
ATOM 2255 C C . LEU A 1 281 ? -17.107 1.380 14.913 1.00 96.88 281 LEU A C 1
ATOM 2257 O O . LEU A 1 281 ? -17.888 0.914 15.744 1.00 96.88 281 LEU A O 1
ATOM 2261 N N . LYS A 1 282 ? -16.657 0.671 13.874 1.00 97.94 282 LYS A N 1
ATOM 2262 C CA . LYS A 1 282 ? -17.057 -0.709 13.552 1.00 97.94 282 LYS A CA 1
ATOM 2263 C C . LYS A 1 282 ? -15.966 -1.722 13.860 1.00 97.94 282 LYS A C 1
ATOM 2265 O O . LYS A 1 282 ? -16.275 -2.812 14.334 1.00 97.94 282 LYS A O 1
ATOM 2270 N N . GLU A 1 283 ? -14.715 -1.358 13.607 1.00 98.25 283 GLU A N 1
ATOM 2271 C CA . GLU A 1 283 ? -13.549 -2.213 13.807 1.00 98.25 283 GLU A CA 1
ATOM 2272 C C . GLU A 1 283 ? -12.503 -1.491 14.659 1.00 98.25 283 GLU A C 1
ATOM 2274 O O . GLU A 1 283 ? -12.074 -0.384 14.322 1.00 98.25 283 GLU A O 1
ATOM 2279 N N . LEU A 1 284 ? -12.081 -2.139 15.744 1.00 95.62 284 LEU A N 1
ATOM 2280 C CA . LEU A 1 284 ? -11.034 -1.666 16.639 1.00 95.62 284 LEU A CA 1
ATOM 2281 C C . LEU A 1 284 ? -9.953 -2.737 16.780 1.00 95.62 284 LEU A C 1
ATOM 2283 O O . LEU A 1 284 ? -10.236 -3.879 17.139 1.00 95.62 284 LEU A O 1
ATOM 2287 N N . VAL A 1 285 ? -8.712 -2.356 16.500 1.00 94.75 285 VAL A N 1
ATOM 2288 C CA . VAL A 1 285 ? -7.545 -3.238 16.582 1.00 94.75 285 VAL A CA 1
ATOM 2289 C C . VAL A 1 285 ? -6.513 -2.625 17.519 1.00 94.75 285 VAL A C 1
ATOM 2291 O O . VAL A 1 285 ? -6.113 -1.475 17.338 1.00 94.75 285 VAL A O 1
ATOM 2294 N N . PHE A 1 286 ? -6.048 -3.398 18.490 1.00 91.50 286 PHE A N 1
ATOM 2295 C CA . PHE A 1 286 ? -4.940 -3.046 19.368 1.00 91.50 286 PHE A CA 1
ATOM 2296 C C . PHE A 1 286 ? -3.730 -3.917 19.029 1.00 91.50 286 PHE A C 1
ATOM 2298 O O . PHE A 1 286 ? -3.769 -5.109 19.290 1.00 91.50 286 PHE A O 1
ATOM 2305 N N . ASP A 1 287 ? -2.653 -3.355 18.473 1.00 86.81 287 ASP A N 1
ATOM 2306 C CA . ASP A 1 287 ? -1.449 -4.134 18.127 1.00 86.81 287 ASP A CA 1
ATOM 2307 C C . ASP A 1 287 ? -0.592 -4.441 19.378 1.00 86.81 287 ASP A C 1
ATOM 2309 O O . ASP A 1 287 ? -0.098 -5.554 19.533 1.00 86.81 287 ASP A O 1
ATOM 2313 N N . TYR A 1 288 ? -0.391 -3.457 20.265 1.00 85.31 288 TYR A N 1
ATOM 2314 C CA . TYR A 1 288 ? 0.451 -3.574 21.468 1.00 85.31 288 TYR A CA 1
ATOM 2315 C C . TYR A 1 288 ? -0.195 -2.822 22.638 1.00 85.31 288 TYR A C 1
ATOM 2317 O O . TYR A 1 288 ? 0.086 -1.646 22.875 1.00 85.31 288 TYR A O 1
ATOM 2325 N N . TYR A 1 289 ? -1.121 -3.487 23.327 1.00 87.00 289 TYR A N 1
ATOM 2326 C 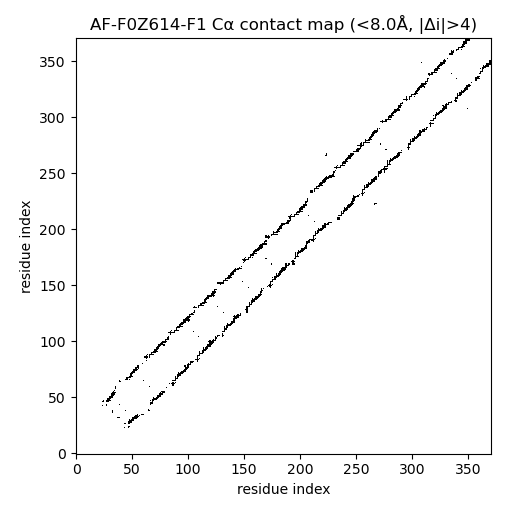CA . TYR A 1 289 ? -1.897 -2.919 24.428 1.00 87.00 289 TYR A CA 1
ATOM 2327 C C . TYR A 1 289 ? -2.173 -4.005 25.466 1.00 87.00 289 TYR A C 1
ATOM 2329 O O . TYR A 1 289 ? -2.599 -5.095 25.094 1.00 87.00 289 TYR A O 1
ATOM 2337 N N . ASN A 1 290 ? -1.937 -3.713 26.744 1.00 89.75 290 ASN A N 1
ATOM 2338 C CA . ASN A 1 290 ? -2.197 -4.644 27.845 1.00 89.75 290 ASN A CA 1
ATOM 2339 C C . ASN A 1 290 ? -2.728 -3.930 29.101 1.00 89.75 290 ASN A C 1
ATOM 2341 O O . ASN A 1 290 ? -2.522 -4.389 30.218 1.00 89.75 290 ASN A O 1
ATOM 2345 N N . GLU A 1 291 ? -3.365 -2.773 28.930 1.00 87.56 291 GLU A N 1
ATOM 2346 C CA . GLU A 1 291 ? -3.954 -2.035 30.050 1.00 87.56 291 GLU A CA 1
ATOM 2347 C C . GLU A 1 291 ? -5.433 -2.427 30.234 1.00 87.56 291 GLU A C 1
ATOM 2349 O O . GLU A 1 291 ? -6.091 -2.802 29.257 1.00 87.56 291 GLU A O 1
ATOM 2354 N N . PRO A 1 292 ? -5.994 -2.346 31.455 1.00 88.06 292 PRO A N 1
ATOM 2355 C CA . PRO A 1 292 ? -7.414 -2.602 31.683 1.00 88.06 292 PRO A CA 1
ATOM 2356 C C . PRO A 1 292 ? -8.317 -1.638 30.900 1.00 88.06 292 PRO A C 1
ATOM 2358 O O . PRO A 1 292 ? -8.077 -0.430 30.862 1.00 88.06 292 PRO A O 1
ATOM 2361 N N . ILE A 1 293 ? -9.409 -2.157 30.330 1.00 88.94 293 ILE A N 1
ATOM 2362 C CA . ILE A 1 293 ? -10.403 -1.363 29.593 1.00 88.94 293 ILE A CA 1
ATOM 2363 C C . ILE A 1 293 ? -11.689 -1.273 30.415 1.00 88.94 293 ILE A C 1
ATOM 2365 O O . ILE A 1 293 ? -12.274 -2.283 30.795 1.00 88.94 293 ILE A O 1
ATOM 2369 N N . SER A 1 294 ? -12.169 -0.054 30.661 1.00 87.81 294 SER A N 1
ATOM 2370 C CA . SER A 1 294 ? -13.463 0.161 31.318 1.00 87.81 294 SER A CA 1
ATOM 2371 C C . SER A 1 294 ? -14.631 -0.133 30.371 1.00 87.81 294 SER A C 1
ATOM 2373 O O . SER A 1 294 ? -14.606 0.255 29.202 1.00 87.81 294 SER A O 1
ATOM 2375 N N . LYS A 1 295 ? -15.709 -0.727 30.903 1.00 82.44 295 LYS A N 1
ATOM 2376 C CA . LYS A 1 295 ? -16.931 -1.115 30.164 1.00 82.44 295 LYS A CA 1
ATOM 2377 C C . LYS A 1 295 ? -17.570 0.008 29.336 1.00 82.44 295 LYS A C 1
ATOM 2379 O O . LYS A 1 295 ? -18.158 -0.248 28.292 1.00 82.44 295 LYS A O 1
ATOM 2384 N N . ASP A 1 296 ? -17.414 1.253 29.773 1.00 85.69 296 ASP A N 1
ATOM 2385 C CA . ASP A 1 296 ? -17.989 2.428 29.111 1.00 85.69 296 ASP A CA 1
ATOM 2386 C C . ASP A 1 296 ? -17.099 3.029 28.007 1.00 85.69 296 ASP A C 1
ATOM 2388 O O . ASP A 1 296 ? -17.484 4.019 27.381 1.00 85.69 296 ASP A O 1
ATOM 2392 N N . CYS A 1 297 ? -15.893 2.496 27.784 1.00 88.69 297 CYS A N 1
ATOM 2393 C CA . CYS A 1 297 ? -14.951 3.078 26.829 1.00 88.69 297 CYS A CA 1
ATOM 2394 C C . CYS A 1 297 ? -15.207 2.640 25.382 1.00 88.69 297 CYS A C 1
ATOM 2396 O O . CYS A 1 297 ? -14.877 3.391 24.464 1.00 88.69 297 CYS A O 1
ATOM 2398 N N . LEU A 1 298 ? -15.774 1.449 25.165 1.00 92.50 298 LEU A N 1
ATOM 2399 C CA .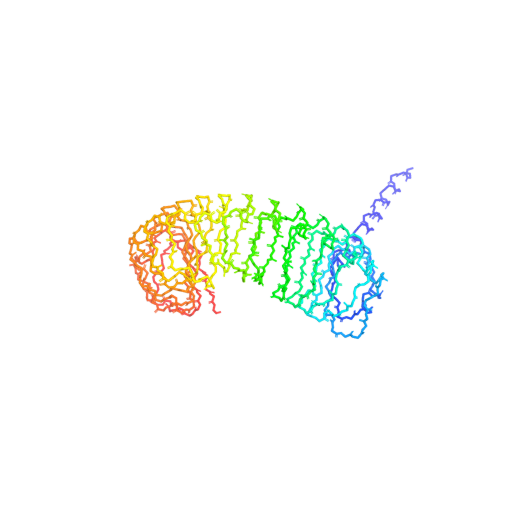 LEU A 1 298 ? -16.017 0.913 23.826 1.00 92.50 298 LEU A CA 1
ATOM 2400 C C . LEU A 1 298 ? -17.381 1.376 23.281 1.00 92.50 298 LEU A C 1
ATOM 2402 O O . LEU A 1 298 ? -18.388 1.272 23.983 1.00 92.50 298 LEU A O 1
ATOM 2406 N N . PRO A 1 299 ? -17.455 1.873 22.033 1.00 92.56 299 PRO A N 1
ATOM 2407 C CA . PRO A 1 299 ? -18.714 2.316 21.453 1.00 92.56 299 PRO A CA 1
ATOM 2408 C C . PRO A 1 299 ? -19.632 1.122 21.176 1.00 92.56 299 PRO A C 1
ATOM 2410 O O . PRO A 1 299 ? -19.196 0.059 20.735 1.00 92.56 299 PRO A O 1
ATOM 2413 N N . THR A 1 300 ? -20.938 1.310 21.365 1.00 93.12 300 THR A N 1
ATOM 2414 C CA . THR A 1 300 ? -21.942 0.259 21.126 1.00 93.12 300 THR A CA 1
ATOM 2415 C C . THR A 1 300 ? -22.069 -0.129 19.653 1.00 93.12 300 THR A C 1
ATOM 2417 O O . THR A 1 300 ? -22.645 -1.169 19.349 1.00 93.12 300 THR A O 1
ATOM 2420 N N . SER A 1 301 ? -21.538 0.671 18.727 1.00 95.62 301 SER A N 1
ATOM 2421 C CA . SER A 1 301 ? -21.489 0.365 17.295 1.00 95.62 301 SER A CA 1
ATOM 2422 C C . SER A 1 301 ? -20.453 -0.698 16.918 1.00 95.62 301 SER A C 1
ATOM 2424 O O . SER A 1 301 ? -20.479 -1.148 15.770 1.00 95.62 301 SER A O 1
ATOM 2426 N N . LEU A 1 302 ? -19.540 -1.049 17.833 1.00 97.00 302 LEU A N 1
ATOM 2427 C CA . LEU A 1 302 ? -18.383 -1.898 17.566 1.00 97.00 302 LEU A CA 1
ATOM 2428 C C . LEU A 1 302 ? -18.802 -3.335 17.230 1.00 97.00 302 LEU A C 1
ATOM 2430 O O . LEU A 1 302 ? -19.517 -3.977 17.995 1.00 97.00 302 LEU A O 1
ATOM 2434 N N . GLU A 1 303 ? -18.325 -3.843 16.093 1.00 98.12 303 GLU A N 1
ATOM 2435 C CA . GLU A 1 303 ? -18.642 -5.189 15.595 1.00 98.12 303 GLU A CA 1
ATOM 2436 C C . GLU A 1 303 ? -17.425 -6.120 15.603 1.00 98.12 303 GLU A C 1
ATOM 2438 O O . GLU A 1 303 ? -17.586 -7.332 15.748 1.00 98.12 303 GLU A O 1
ATOM 2443 N N . ILE A 1 304 ? -16.219 -5.569 15.442 1.00 98.50 304 ILE A N 1
ATOM 2444 C CA . ILE A 1 304 ? -14.963 -6.319 15.381 1.00 98.50 304 ILE A CA 1
ATOM 2445 C C . ILE A 1 304 ? -13.980 -5.719 16.380 1.00 98.50 304 ILE A C 1
ATOM 2447 O O . ILE A 1 304 ? -13.682 -4.524 16.321 1.00 98.50 304 ILE A O 1
ATOM 2451 N N . LEU A 1 305 ? -13.452 -6.564 17.261 1.00 97.19 305 LEU A N 1
ATOM 2452 C CA . LEU A 1 305 ? -12.418 -6.213 18.223 1.00 97.19 305 LEU A CA 1
ATOM 2453 C C . LEU A 1 305 ? -11.277 -7.219 18.113 1.00 97.19 305 LEU A C 1
ATOM 2455 O O . LEU A 1 305 ? -11.490 -8.425 18.200 1.00 97.19 305 LEU A O 1
ATOM 2459 N N . SER A 1 306 ? -10.066 -6.718 17.913 1.00 96.69 306 SER A N 1
ATOM 2460 C CA . SER A 1 306 ? -8.871 -7.550 17.817 1.00 96.69 306 SER A CA 1
ATOM 2461 C C . SER A 1 306 ? -7.807 -7.038 18.766 1.00 96.69 306 SER A C 1
ATOM 2463 O O . SER A 1 306 ? -7.437 -5.865 18.712 1.00 96.69 306 SER A O 1
ATOM 2465 N N . PHE A 1 307 ? -7.274 -7.939 19.577 1.00 94.56 307 PHE A N 1
ATOM 2466 C CA . PHE A 1 307 ? -6.100 -7.703 20.398 1.00 94.56 307 PHE A CA 1
ATOM 2467 C C . PHE A 1 307 ? -4.893 -8.430 19.809 1.00 94.56 307 PHE A C 1
ATOM 2469 O O . PHE A 1 307 ? -5.006 -9.551 19.314 1.00 94.56 307 PHE A O 1
ATOM 2476 N N . GLY A 1 308 ? -3.749 -7.755 19.825 1.00 91.69 308 GLY A N 1
ATOM 2477 C CA . GLY A 1 308 ? -2.456 -8.307 19.461 1.00 91.69 308 GLY A CA 1
ATOM 2478 C C . GLY A 1 308 ? -1.881 -9.174 20.573 1.00 91.69 308 GLY A C 1
ATOM 2479 O O . GLY A 1 308 ? -2.499 -9.379 21.618 1.00 91.69 308 GLY A O 1
ATOM 2480 N N . ASP A 1 309 ? -0.669 -9.665 20.338 1.00 91.38 309 ASP A N 1
ATOM 2481 C CA . ASP A 1 309 ? -0.115 -10.810 21.063 1.00 91.38 309 ASP A CA 1
ATOM 2482 C C . ASP A 1 309 ? 0.007 -10.608 22.573 1.00 91.38 309 ASP A C 1
ATOM 2484 O O . ASP A 1 309 ? -0.091 -11.578 23.309 1.00 91.38 309 ASP A O 1
ATOM 2488 N N . VAL A 1 310 ? 0.201 -9.370 23.030 1.00 91.56 310 VAL A N 1
ATOM 2489 C CA . VAL A 1 310 ? 0.559 -9.041 24.421 1.00 91.56 310 VAL A CA 1
ATOM 2490 C C . VAL A 1 310 ? -0.619 -8.760 25.356 1.00 91.56 310 VAL A C 1
ATOM 2492 O O . VAL A 1 310 ? -0.387 -8.479 26.528 1.00 91.56 310 VAL A O 1
ATOM 2495 N N . PHE A 1 311 ? -1.856 -8.756 24.856 1.00 91.88 311 PHE A N 1
ATOM 2496 C CA . PHE A 1 311 ? -3.027 -8.451 25.679 1.00 91.88 311 PHE A CA 1
ATOM 2497 C C . PHE A 1 311 ? -3.392 -9.629 26.592 1.00 91.88 311 PHE A C 1
ATOM 2499 O O . PHE A 1 311 ? -3.644 -10.730 26.110 1.00 91.88 311 PHE A O 1
ATOM 2506 N N . ASP A 1 312 ? -3.487 -9.369 27.892 1.00 93.12 312 ASP A N 1
ATOM 2507 C CA . ASP A 1 312 ? -3.751 -10.351 28.945 1.00 93.12 312 ASP A CA 1
ATOM 2508 C C . ASP A 1 312 ? -4.579 -9.717 30.085 1.00 93.12 312 ASP A C 1
ATOM 2510 O O . ASP A 1 312 ? -4.180 -9.701 31.248 1.00 93.12 312 ASP A O 1
ATOM 2514 N N . GLN A 1 313 ? -5.732 -9.123 29.744 1.00 93.19 313 GLN A N 1
ATOM 2515 C CA . GLN A 1 313 ? -6.660 -8.515 30.713 1.00 93.19 313 GLN A CA 1
ATOM 2516 C C . GLN A 1 313 ? -8.043 -9.195 30.693 1.00 93.19 313 GLN A C 1
ATOM 2518 O O . GLN A 1 313 ? -8.461 -9.697 29.645 1.00 93.19 313 GLN A O 1
ATOM 2523 N N . PRO A 1 31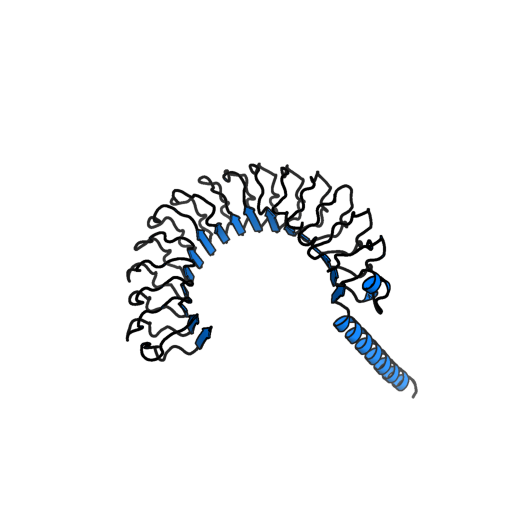4 ? -8.800 -9.193 31.811 1.00 93.44 314 PRO A N 1
ATOM 2524 C CA . PRO A 1 314 ? -10.150 -9.763 31.863 1.00 93.44 314 PRO A CA 1
ATOM 2525 C C . PRO A 1 314 ? -11.115 -9.108 30.863 1.00 93.44 314 PRO A C 1
ATOM 2527 O O . PRO A 1 314 ? -11.061 -7.901 30.659 1.00 93.44 314 PRO A O 1
ATOM 2530 N N . LEU A 1 315 ? -12.049 -9.873 30.287 1.00 93.69 315 LEU A N 1
ATOM 2531 C CA . LEU A 1 315 ? -12.918 -9.427 29.179 1.00 93.69 315 LEU A CA 1
ATOM 2532 C C . LEU A 1 315 ? -14.287 -8.863 29.610 1.00 93.69 315 LEU A C 1
ATOM 2534 O O . LEU A 1 315 ? -15.197 -8.745 28.798 1.00 93.69 315 LEU A O 1
ATOM 2538 N N . ASN A 1 316 ? -14.455 -8.441 30.862 1.00 90.44 316 ASN A N 1
ATOM 2539 C CA . ASN A 1 316 ? -15.745 -7.975 31.408 1.00 90.44 316 ASN A CA 1
ATOM 2540 C C . ASN A 1 316 ? -16.277 -6.633 30.828 1.00 90.44 316 ASN A C 1
ATOM 2542 O O . ASN A 1 316 ? -17.285 -6.091 31.298 1.00 90.44 316 ASN A O 1
ATOM 2546 N N . PHE A 1 317 ? -15.603 -6.083 29.815 1.00 91.88 317 PHE A N 1
ATOM 2547 C CA . PHE A 1 317 ? -15.882 -4.792 29.181 1.00 91.88 317 PHE A CA 1
ATOM 2548 C C . PHE A 1 317 ? -16.413 -4.902 27.740 1.00 91.88 317 PHE A C 1
ATOM 2550 O O . PHE A 1 317 ? -16.703 -3.876 27.120 1.00 91.88 317 PHE A O 1
ATOM 2557 N N . ILE A 1 318 ? -16.512 -6.112 27.177 1.00 94.00 318 ILE A N 1
ATOM 2558 C CA . ILE A 1 318 ? -16.879 -6.324 25.770 1.00 94.00 318 ILE A CA 1
ATOM 2559 C C . ILE A 1 318 ? -18.318 -5.835 25.493 1.00 94.00 318 ILE A C 1
ATOM 2561 O O . ILE A 1 318 ? -19.240 -6.172 26.239 1.00 94.00 318 ILE A O 1
ATOM 2565 N N . PRO A 1 319 ? -18.562 -5.040 24.427 1.00 92.44 319 PRO A N 1
ATOM 2566 C CA . PRO A 1 319 ? -19.888 -4.505 24.142 1.00 92.44 319 PRO A CA 1
ATOM 2567 C C . PRO A 1 319 ? -20.836 -5.574 23.584 1.00 92.44 319 PRO A C 1
ATOM 2569 O O . PRO A 1 319 ? -20.453 -6.416 22.776 1.00 92.44 319 PRO A O 1
ATOM 2572 N N . ASN A 1 320 ? -22.123 -5.458 23.920 1.00 91.81 320 ASN A N 1
ATOM 2573 C CA . ASN A 1 320 ? -23.163 -6.434 23.565 1.00 91.81 320 ASN A CA 1
ATOM 2574 C C . ASN A 1 320 ? -23.408 -6.641 22.060 1.00 91.81 320 ASN A C 1
ATOM 2576 O O . ASN A 1 320 ? -24.117 -7.577 21.708 1.00 91.81 320 ASN A O 1
ATOM 2580 N N . ASN A 1 321 ? -22.876 -5.789 21.180 1.00 94.12 321 ASN A N 1
ATOM 2581 C CA . ASN A 1 321 ? -23.055 -5.883 19.723 1.00 94.12 321 ASN A CA 1
ATOM 2582 C C . ASN A 1 321 ? -21.848 -6.508 18.998 1.00 94.12 321 ASN A C 1
ATOM 2584 O O . ASN A 1 321 ? -21.850 -6.576 17.765 1.00 94.12 321 ASN A O 1
ATOM 2588 N N . LEU A 1 322 ? -20.818 -6.934 19.739 1.00 97.25 322 LEU A N 1
ATOM 2589 C CA . LEU A 1 322 ? -19.593 -7.466 19.156 1.00 97.25 322 LEU A CA 1
ATOM 2590 C C . LEU A 1 322 ? -19.848 -8.801 18.443 1.00 97.25 322 LEU A C 1
ATOM 2592 O O . LEU A 1 322 ? -20.300 -9.762 19.051 1.00 97.25 322 LEU A O 1
ATOM 2596 N N . LYS A 1 323 ? -19.486 -8.882 17.160 1.00 98.06 323 LYS A N 1
ATOM 2597 C CA . LYS A 1 323 ? -19.666 -10.082 16.330 1.00 98.06 323 LYS A CA 1
ATOM 2598 C C . LYS A 1 323 ? -18.406 -10.924 16.226 1.00 98.06 323 LYS A C 1
ATOM 2600 O O . LYS A 1 323 ? -18.519 -12.142 16.085 1.00 98.06 323 LYS A O 1
ATOM 2605 N N . LYS A 1 324 ? -17.231 -10.284 16.244 1.00 98.44 324 LYS A N 1
ATOM 2606 C CA . LYS A 1 324 ? -15.931 -10.944 16.097 1.00 98.44 324 LYS A CA 1
ATOM 2607 C C . LYS A 1 324 ? -14.947 -10.480 17.162 1.00 98.44 324 LYS A C 1
ATOM 2609 O O . LYS A 1 324 ? -14.763 -9.272 17.330 1.00 98.44 324 LYS A O 1
ATOM 2614 N N . LEU A 1 325 ? -14.298 -11.439 17.814 1.00 97.50 325 LEU A N 1
ATOM 2615 C CA . LEU A 1 325 ? -13.236 -11.205 18.787 1.00 97.50 325 LEU A CA 1
ATOM 2616 C C . LEU A 1 325 ? -11.989 -12.003 18.401 1.00 97.50 325 LEU A C 1
ATOM 2618 O O . LEU A 1 325 ? -12.076 -13.204 18.155 1.00 97.50 325 LEU A O 1
ATOM 2622 N N . THR A 1 326 ? -10.837 -11.340 18.395 1.00 97.06 326 THR A N 1
ATOM 2623 C CA . THR A 1 326 ? -9.527 -11.988 18.259 1.00 97.06 326 THR A CA 1
ATOM 2624 C C . THR A 1 326 ? -8.684 -11.700 19.493 1.00 97.06 326 THR A C 1
ATOM 2626 O O . THR A 1 326 ? -8.500 -10.532 19.844 1.00 97.06 326 THR A O 1
ATOM 2629 N N . LEU A 1 327 ? -8.157 -12.753 20.118 1.00 95.19 327 LEU A N 1
ATOM 2630 C CA . LEU A 1 327 ? -7.219 -12.687 21.239 1.00 95.19 327 LEU A CA 1
ATOM 2631 C C . LEU A 1 327 ? -5.816 -13.115 20.783 1.00 95.19 327 LEU A C 1
ATOM 2633 O O . LEU A 1 327 ? -5.660 -13.954 19.892 1.00 95.19 327 LEU A O 1
ATOM 2637 N N . GLY A 1 328 ? -4.793 -12.478 21.350 1.00 92.56 328 GLY A N 1
ATOM 2638 C CA . GLY A 1 328 ? -3.392 -12.694 20.991 1.00 92.56 328 GLY A CA 1
ATOM 2639 C C . GLY A 1 328 ? -2.742 -13.896 21.683 1.00 92.56 328 GLY A C 1
ATOM 2640 O O . GLY A 1 328 ? -3.315 -14.472 22.608 1.00 92.56 328 GLY A O 1
ATOM 2641 N N . PHE A 1 329 ? -1.513 -14.212 21.249 1.00 91.88 329 PHE A N 1
ATOM 2642 C CA . PHE A 1 329 ? -0.704 -15.360 21.697 1.00 91.88 329 PHE A CA 1
ATOM 2643 C C . PHE A 1 329 ? -0.487 -15.493 23.209 1.00 91.88 329 PHE A C 1
ATOM 2645 O O . PHE A 1 329 ? -0.316 -16.612 23.687 1.00 91.88 329 PHE A O 1
ATOM 2652 N N . PHE A 1 330 ? -0.457 -14.385 23.954 1.00 91.69 330 PHE A N 1
ATOM 2653 C CA . PHE A 1 330 ? -0.167 -14.389 25.391 1.00 91.69 330 PHE A CA 1
ATOM 2654 C C . PHE A 1 330 ? -1.398 -14.182 26.281 1.00 91.69 330 PHE A C 1
ATOM 2656 O O . PHE A 1 330 ? -1.234 -14.028 27.488 1.00 91.69 330 PHE A O 1
ATOM 2663 N N . TYR A 1 331 ? -2.614 -14.187 25.726 1.00 91.62 331 TYR A N 1
ATOM 2664 C CA . TYR A 1 331 ? -3.823 -14.091 26.544 1.00 91.62 331 TYR A CA 1
ATOM 2665 C C . TYR A 1 331 ? -3.999 -15.352 27.399 1.00 91.62 331 TYR A C 1
ATOM 2667 O O . TYR A 1 331 ? -4.130 -16.450 26.861 1.00 91.62 331 TYR A O 1
ATOM 2675 N N . ASN A 1 332 ? -4.051 -15.192 28.721 1.00 89.69 332 ASN A N 1
ATOM 2676 C CA . ASN A 1 332 ? -4.115 -16.295 29.679 1.00 89.69 332 ASN A CA 1
ATOM 2677 C C . ASN A 1 332 ? -5.066 -15.998 30.856 1.00 89.69 332 ASN A C 1
ATOM 2679 O O . ASN A 1 332 ? -4.833 -16.421 31.990 1.00 89.69 332 ASN A O 1
ATOM 2683 N N . GLN A 1 333 ? -6.143 -15.250 30.602 1.00 90.50 333 GLN A N 1
ATOM 2684 C CA . GLN A 1 333 ? -7.197 -15.009 31.590 1.00 90.50 333 GLN A CA 1
ATOM 2685 C C . GLN A 1 333 ? -8.357 -15.998 31.425 1.00 90.50 333 GLN A C 1
ATOM 2687 O O . GLN A 1 333 ? -8.647 -16.475 30.327 1.00 90.50 333 GLN A O 1
ATOM 2692 N N . ASN A 1 334 ? -9.065 -16.264 32.525 1.00 89.88 334 ASN A N 1
ATOM 2693 C CA . ASN A 1 334 ? -10.304 -17.040 32.488 1.00 89.88 334 ASN A CA 1
ATOM 2694 C C . ASN A 1 334 ? -11.404 -16.258 31.759 1.00 89.88 334 ASN A C 1
ATOM 2696 O O . ASN A 1 334 ? -11.587 -15.065 32.013 1.00 89.88 334 ASN A O 1
ATOM 2700 N N . ILE A 1 335 ? -12.181 -16.952 30.925 1.00 91.25 335 ILE A N 1
ATOM 2701 C CA . ILE A 1 335 ? -13.372 -16.394 30.275 1.00 91.25 335 ILE A CA 1
ATOM 2702 C C . ILE A 1 335 ? -14.595 -16.925 31.020 1.00 91.25 335 ILE A C 1
ATOM 2704 O O . ILE A 1 335 ? -14.954 -18.096 30.885 1.00 91.25 335 ILE A O 1
ATOM 2708 N N . ASN A 1 336 ? -15.224 -16.074 31.830 1.00 91.06 336 ASN A N 1
ATOM 2709 C CA . ASN A 1 336 ? -16.352 -16.448 32.677 1.00 91.06 336 ASN A CA 1
ATOM 2710 C C . ASN A 1 336 ? -17.692 -16.265 31.956 1.00 91.06 336 ASN A C 1
ATOM 2712 O O . ASN A 1 336 ? -17.812 -15.576 30.939 1.00 91.06 336 ASN A O 1
ATOM 2716 N N . VAL A 1 337 ? -18.742 -16.857 32.530 1.00 89.25 337 VAL A N 1
ATOM 2717 C CA . VAL A 1 337 ? -20.118 -16.674 32.054 1.00 89.25 337 VAL A CA 1
ATOM 2718 C C . VAL A 1 337 ? -20.480 -15.185 32.059 1.00 89.25 337 VAL A C 1
ATOM 2720 O O . VAL A 1 337 ? -20.471 -14.538 33.104 1.00 89.25 337 VAL A O 1
ATOM 2723 N N . GLY A 1 338 ? -20.839 -14.660 30.887 1.00 89.38 338 GLY A N 1
ATOM 2724 C CA . GLY A 1 338 ? -21.235 -13.262 30.698 1.00 89.38 338 GLY A CA 1
ATOM 2725 C C . GLY A 1 338 ? -20.110 -12.309 30.278 1.00 89.38 338 GLY A C 1
ATOM 2726 O O . GLY A 1 338 ? -20.420 -11.163 29.960 1.00 89.38 338 GLY A O 1
ATOM 2727 N N . ASP A 1 339 ? -18.850 -12.761 30.218 1.00 93.06 339 ASP A N 1
ATOM 2728 C CA . ASP A 1 339 ? -17.736 -11.941 29.707 1.00 93.06 339 ASP A CA 1
ATOM 2729 C C . ASP A 1 339 ? -17.832 -11.737 28.183 1.00 93.06 339 ASP A C 1
ATOM 2731 O O . ASP A 1 339 ? -17.503 -10.671 27.662 1.00 93.06 339 ASP A O 1
ATOM 2735 N N . LEU A 1 340 ? -18.324 -12.747 27.458 1.00 94.56 340 LEU A N 1
ATOM 2736 C CA . LEU A 1 340 ? -18.559 -12.683 26.015 1.00 94.56 340 LEU A CA 1
ATOM 2737 C C . LEU A 1 340 ? -20.051 -12.458 25.709 1.00 94.56 340 LEU A C 1
ATOM 2739 O O . LEU A 1 340 ? -20.907 -13.131 26.293 1.00 94.56 340 LEU A O 1
ATOM 2743 N N . PRO A 1 341 ? -20.397 -11.546 24.782 1.00 94.12 341 PRO A N 1
ATOM 2744 C CA . PRO A 1 341 ? -21.785 -11.229 24.472 1.00 94.12 341 PRO A CA 1
ATOM 2745 C C . PRO A 1 341 ? -22.431 -12.311 23.599 1.00 94.12 341 PRO A C 1
ATOM 2747 O O . PRO A 1 341 ? -21.782 -12.925 22.756 1.00 94.12 341 PRO A O 1
ATOM 2750 N N . SER A 1 342 ? -23.751 -12.471 23.712 1.00 94.75 342 SER A N 1
ATOM 2751 C CA . SER A 1 342 ? -24.536 -13.423 22.904 1.00 94.75 342 SER A CA 1
ATOM 2752 C C . SER A 1 342 ? -24.650 -13.064 21.414 1.00 94.75 342 SER A C 1
ATOM 2754 O O . SER A 1 342 ? -25.242 -13.810 20.639 1.00 94.75 342 SER A O 1
ATOM 2756 N N . SER A 1 343 ? -24.116 -11.914 20.999 1.00 96.12 343 SER A N 1
ATOM 2757 C CA . SER A 1 343 ? -23.992 -11.522 19.591 1.00 96.12 343 SER A CA 1
ATOM 2758 C C . SER A 1 343 ? -22.696 -12.014 18.938 1.00 96.12 343 SER A C 1
ATOM 2760 O O . SER A 1 343 ? -22.554 -11.895 17.718 1.00 96.12 343 SER A O 1
ATOM 2762 N N . LEU A 1 344 ? -21.761 -12.568 19.721 1.00 97.50 344 LEU A N 1
ATOM 2763 C CA . LEU A 1 344 ? -20.475 -13.039 19.228 1.00 97.50 344 LEU A CA 1
ATOM 2764 C C . LEU A 1 344 ? -20.672 -14.287 18.362 1.00 97.50 344 LEU A C 1
ATOM 2766 O O . LEU A 1 344 ?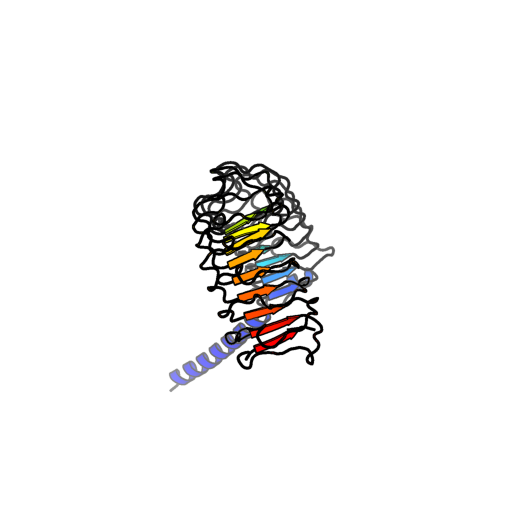 -21.237 -15.275 18.818 1.00 97.50 344 LEU A O 1
ATOM 2770 N N . THR A 1 345 ? -20.185 -14.238 17.122 1.00 97.44 345 THR A N 1
ATOM 2771 C CA . THR A 1 345 ? -20.337 -15.315 16.118 1.00 97.44 345 THR A CA 1
ATOM 2772 C C . THR A 1 345 ? -19.012 -15.963 15.735 1.00 97.44 345 THR A C 1
ATOM 2774 O O . THR A 1 345 ? -18.996 -17.101 15.267 1.00 97.44 345 THR A O 1
ATOM 2777 N N . SER A 1 346 ? -17.909 -15.236 15.929 1.00 97.81 346 SER A N 1
ATOM 2778 C CA . SER A 1 346 ? -16.564 -15.633 15.526 1.00 97.81 346 SER A CA 1
ATOM 2779 C C . SER A 1 346 ? -15.578 -15.295 16.643 1.00 97.81 346 SER A C 1
ATOM 2781 O O . SER A 1 346 ? -15.494 -14.138 17.069 1.00 97.81 346 SER A O 1
ATOM 2783 N N . LEU A 1 347 ? -14.852 -16.304 17.118 1.00 95.69 347 LEU A N 1
ATOM 2784 C CA . LEU A 1 347 ? -13.809 -16.179 18.131 1.00 95.69 347 LEU A CA 1
ATOM 2785 C C . LEU A 1 347 ? -12.507 -16.756 17.569 1.00 95.69 347 LEU A C 1
ATOM 2787 O O . LEU A 1 347 ? -12.455 -17.910 17.152 1.00 95.69 347 LEU A O 1
ATOM 2791 N N . THR A 1 348 ? -11.457 -15.940 17.532 1.00 95.44 348 THR A N 1
ATOM 2792 C CA . THR A 1 348 ? -10.105 -16.383 17.173 1.00 95.44 348 THR A CA 1
ATOM 2793 C C . THR A 1 348 ? -9.208 -16.346 18.397 1.00 95.44 348 THR A C 1
ATOM 2795 O O . THR A 1 348 ? -9.070 -15.310 19.048 1.00 95.44 348 THR A O 1
ATOM 2798 N N . LEU A 1 349 ? -8.581 -17.482 18.656 1.00 91.94 349 LEU A N 1
ATOM 2799 C CA . LEU A 1 349 ? -7.679 -17.756 19.756 1.00 91.94 349 LEU A CA 1
ATOM 2800 C C . LEU A 1 349 ? -6.308 -18.083 19.152 1.00 91.94 349 LEU A C 1
ATOM 2802 O O . LEU A 1 349 ? -6.154 -19.075 18.440 1.00 91.94 349 LEU A O 1
ATOM 2806 N N . ASN A 1 350 ? -5.317 -17.226 19.384 1.00 89.12 350 ASN A N 1
ATOM 2807 C CA . ASN A 1 350 ? -3.941 -17.471 18.951 1.00 89.12 350 ASN A CA 1
ATOM 2808 C C . ASN A 1 350 ? -3.128 -17.947 20.159 1.00 89.12 350 ASN A C 1
ATOM 2810 O O . ASN A 1 350 ? -3.119 -17.263 21.170 1.00 89.12 350 ASN A O 1
ATOM 2814 N N . GLY A 1 351 ? -2.456 -19.092 20.088 1.00 82.56 351 GLY A N 1
ATOM 2815 C CA . GLY A 1 351 ? -1.679 -19.658 21.192 1.00 82.56 351 GLY A CA 1
ATOM 2816 C C . GLY A 1 351 ? -2.405 -20.741 21.997 1.00 82.56 351 GLY A C 1
ATOM 2817 O O . GLY A 1 351 ? -3.403 -21.315 21.566 1.00 82.56 351 GLY A O 1
ATOM 2818 N N . TYR A 1 352 ? -1.843 -21.065 23.163 1.00 72.00 352 TYR A N 1
ATOM 2819 C CA . TYR A 1 352 ? -2.312 -22.157 24.014 1.00 72.00 352 TYR A CA 1
ATOM 2820 C C . TYR A 1 352 ? -3.359 -21.649 25.006 1.00 72.00 352 TYR A C 1
ATOM 2822 O O . TYR A 1 352 ? -3.036 -20.852 25.882 1.00 72.00 352 TYR A O 1
ATOM 2830 N N . TYR A 1 353 ? -4.587 -22.158 24.909 1.00 73.75 353 TYR A N 1
ATOM 2831 C CA . TYR A 1 353 ? -5.675 -21.848 25.839 1.00 73.75 353 TYR A CA 1
ATOM 2832 C C . TYR A 1 353 ? -6.111 -23.108 26.579 1.00 73.75 353 TYR A C 1
ATOM 2834 O O . TYR A 1 353 ? -6.048 -24.207 26.027 1.00 73.75 353 TYR A O 1
ATOM 2842 N N . ASN A 1 354 ? -6.558 -22.950 27.827 1.00 71.56 354 ASN A N 1
ATOM 2843 C CA . ASN A 1 354 ? -7.140 -24.042 28.599 1.00 71.56 354 ASN A CA 1
ATOM 2844 C C . ASN A 1 354 ? -8.663 -24.107 28.347 1.00 71.56 354 ASN A C 1
ATOM 2846 O O . ASN A 1 354 ? -9.376 -23.188 28.761 1.00 71.56 354 ASN A O 1
ATOM 2850 N N . PRO A 1 355 ? -9.188 -25.166 27.698 1.00 70.81 355 PRO A N 1
ATOM 2851 C CA . PRO A 1 355 ? -10.619 -25.290 27.420 1.00 70.81 355 PRO A CA 1
ATOM 2852 C C . PRO A 1 355 ? -11.478 -25.333 28.690 1.00 70.81 355 PRO A C 1
ATOM 2854 O O . PRO A 1 355 ? -12.605 -24.844 28.682 1.00 70.81 355 PRO A O 1
ATOM 2857 N N . ASP A 1 356 ? -10.938 -25.861 29.793 1.00 73.81 356 ASP A N 1
ATOM 2858 C CA . ASP A 1 356 ? -11.674 -26.033 31.052 1.00 73.81 356 ASP A CA 1
ATOM 2859 C C . ASP A 1 356 ? -11.979 -24.700 31.756 1.00 73.81 356 ASP A C 1
ATOM 2861 O O . ASP A 1 356 ? -12.827 -24.641 32.646 1.00 73.81 356 ASP A O 1
ATOM 2865 N N . THR A 1 357 ? -11.301 -23.616 31.368 1.00 75.25 357 THR A N 1
ATOM 2866 C CA . THR A 1 357 ? -11.470 -22.275 31.948 1.00 75.25 357 THR A CA 1
ATOM 2867 C C . THR A 1 357 ? -12.187 -21.307 31.005 1.00 75.25 357 THR A C 1
ATOM 2869 O O . THR A 1 357 ? -12.135 -20.091 31.216 1.00 75.25 357 THR A O 1
ATOM 2872 N N . MET A 1 358 ? -12.830 -21.825 29.951 1.00 81.25 358 MET A N 1
ATOM 2873 C CA . MET A 1 358 ? -13.390 -21.012 28.878 1.00 81.25 358 MET A CA 1
ATOM 2874 C C . MET A 1 358 ? -14.889 -21.250 28.674 1.00 81.25 358 MET A C 1
ATOM 2876 O O . MET A 1 358 ? -15.321 -22.244 28.095 1.00 81.25 358 MET A O 1
ATOM 2880 N N . HIS A 1 359 ? -15.699 -20.274 29.082 1.00 87.19 359 HIS A N 1
ATOM 2881 C CA . HIS A 1 359 ? -17.129 -20.252 28.788 1.00 87.19 359 HIS A CA 1
ATOM 2882 C C . HIS A 1 359 ? -17.410 -19.504 27.477 1.00 87.19 359 HIS A C 1
ATOM 2884 O O . HIS A 1 359 ? -17.562 -18.281 27.462 1.00 87.19 359 HIS A O 1
ATOM 2890 N N . ILE A 1 360 ? -17.506 -20.249 26.370 1.00 89.25 360 ILE A N 1
ATOM 2891 C CA . ILE A 1 360 ? -17.900 -19.709 25.060 1.00 89.25 360 ILE A CA 1
ATOM 2892 C C . ILE A 1 360 ? -19.438 -19.703 24.933 1.00 89.25 360 ILE A C 1
ATOM 2894 O O . ILE A 1 360 ? -20.062 -20.732 25.192 1.00 89.25 360 ILE A O 1
ATOM 2898 N N . PRO A 1 361 ? -20.070 -18.591 24.508 1.00 89.56 361 PRO A N 1
ATOM 2899 C CA . PRO A 1 361 ? -21.500 -18.560 24.200 1.00 89.56 361 PRO A CA 1
ATOM 2900 C C . PRO A 1 361 ? -21.884 -19.450 23.005 1.00 89.56 361 PRO A C 1
ATOM 2902 O O . PRO A 1 361 ? -21.183 -19.463 21.994 1.00 89.56 361 PRO A O 1
ATOM 2905 N N . ASP A 1 362 ? -23.070 -20.069 23.049 1.00 91.75 362 ASP A N 1
ATOM 2906 C CA . ASP A 1 362 ? -23.624 -20.900 21.956 1.00 91.75 362 ASP A CA 1
ATOM 2907 C C . ASP A 1 362 ? -23.773 -20.160 20.612 1.00 91.75 362 ASP A C 1
ATOM 2909 O O . ASP A 1 362 ? -23.939 -20.773 19.559 1.00 91.75 362 ASP A O 1
ATOM 2913 N N . SER A 1 363 ? -23.739 -18.825 20.632 1.00 94.56 363 SER A N 1
ATOM 2914 C CA . SER A 1 363 ? -23.791 -17.992 19.432 1.00 94.56 363 SER A CA 1
ATOM 2915 C C . SER A 1 363 ? -22.531 -18.093 18.563 1.00 94.56 363 SER A C 1
ATOM 2917 O O . SER A 1 363 ? -22.577 -17.714 17.390 1.00 94.56 363 SER A O 1
ATOM 2919 N N . VAL A 1 364 ? -21.410 -18.584 19.107 1.00 94.75 364 VAL A N 1
ATOM 2920 C CA . VAL A 1 364 ? -20.143 -18.713 18.379 1.00 94.75 364 VAL A CA 1
ATOM 2921 C C . VAL A 1 364 ? -20.204 -19.908 17.431 1.00 94.75 364 VAL A C 1
ATOM 2923 O O . VAL A 1 364 ? -20.145 -21.063 17.839 1.00 94.75 364 VAL A O 1
ATOM 2926 N N . THR A 1 365 ? -20.290 -19.619 16.134 1.00 93.50 365 THR A N 1
ATOM 2927 C CA . THR A 1 365 ? -20.333 -20.628 15.062 1.00 93.50 365 THR A CA 1
ATOM 2928 C C . THR A 1 365 ? -18.978 -20.869 14.400 1.00 93.50 365 THR A C 1
ATOM 2930 O O . THR A 1 365 ? -18.800 -21.859 13.696 1.00 93.50 365 THR A O 1
ATOM 2933 N N . GLU A 1 366 ? -18.034 -19.947 14.585 1.00 94.38 366 GLU A N 1
ATOM 2934 C CA . GLU A 1 366 ? -16.686 -20.007 14.023 1.00 94.38 366 GLU A CA 1
ATOM 2935 C C . GLU A 1 366 ? -15.666 -19.844 15.156 1.00 94.38 366 GLU A C 1
ATOM 2937 O O . GLU A 1 366 ? -15.489 -18.747 15.687 1.00 94.38 366 GLU A O 1
ATOM 2942 N N . LEU A 1 367 ? -15.005 -20.940 15.527 1.00 91.31 367 LEU A N 1
ATOM 2943 C CA . LEU A 1 367 ? -13.887 -20.946 16.469 1.00 91.31 367 LEU A CA 1
ATOM 2944 C C . LEU A 1 367 ? -12.609 -21.274 15.694 1.00 91.31 367 LEU A C 1
ATOM 2946 O O . LEU A 1 367 ? -12.514 -22.336 15.077 1.00 91.31 367 LEU A O 1
ATOM 2950 N N . ILE A 1 368 ? -11.652 -20.346 15.690 1.00 91.00 368 ILE A N 1
ATOM 2951 C CA . ILE A 1 368 ? -10.355 -20.508 15.023 1.00 91.00 368 ILE A CA 1
ATOM 2952 C C . ILE A 1 368 ? -9.272 -20.572 16.093 1.00 91.00 368 ILE A C 1
ATOM 2954 O O . ILE A 1 368 ? -9.089 -19.611 16.837 1.00 91.00 368 ILE A O 1
ATOM 2958 N N . GLU A 1 369 ? -8.533 -21.675 16.120 1.00 87.44 369 GLU A N 1
ATOM 2959 C CA . GLU A 1 369 ? -7.397 -21.892 17.015 1.00 87.44 369 GLU A CA 1
ATOM 2960 C C . GLU A 1 369 ? -6.109 -21.951 16.189 1.00 87.44 369 GLU A C 1
ATOM 2962 O O . GLU A 1 369 ? -5.947 -22.824 15.333 1.00 87.44 369 GLU A O 1
ATOM 2967 N N . ASN A 1 370 ? -5.203 -21.001 16.421 1.00 85.75 370 ASN A N 1
ATOM 2968 C CA . ASN A 1 370 ? -3.896 -20.959 15.769 1.00 85.75 370 ASN A CA 1
ATOM 2969 C C . ASN A 1 370 ? -2.815 -21.315 16.794 1.00 85.75 370 ASN A C 1
ATOM 2971 O O . ASN A 1 370 ? -2.571 -20.529 17.707 1.00 85.75 370 ASN A O 1
ATOM 2975 N N . TYR A 1 371 ? -2.185 -22.479 16.630 1.00 77.25 371 TYR A N 1
ATOM 2976 C CA . TYR A 1 371 ? -1.145 -23.008 17.523 1.00 77.25 371 TYR A CA 1
ATOM 2977 C C . TYR A 1 371 ? 0.265 -22.547 17.149 1.00 77.25 371 TYR A C 1
ATOM 2979 O O . TYR A 1 371 ? 0.569 -22.497 15.931 1.00 77.25 371 TYR A O 1
#

Sequence (371 aa):
MDNVFFKVWRNKVIRKIILYHTKLYKQNRLISIEYIDKLRNFPHRNYILELIVKTSSGDALKVGDIPASVQKISFQTYFYQEIDIGFFPNGLKSLDFGKWFNKDLSGGRLPPLLETLKLGRSFNQKFSHGDLPDSLTDIRFSFSYSFNLGGGIIPRRVKKLSLPSYRFKIEKDDIPETVQKLWLGGCQQIQPNTLPSNLQFLSCKVDFVPDALPLSLKVLKIKNSCQLPKLNKGDIPPLVEELKIGGISEPLEPGVLPPSITKLTFTSSSLFTKGTLPPFLKELVFDYYNEPISKDCLPTSLEILSFGDVFDQPLNFIPNNLKKLTLGFFYNQNINVGDLPSSLTSLTLNGYYNPDTMHIPDSVTELIENY

pLDDT: mean 90.53, std 8.32, range [56.16, 98.75]

Nearest PDB structures (foldseek):
  6nys-assembly1_B  TM=7.062E-01  e=2.861E-17  Cafeteria roenbergensis virus
  7zal-assembly3_FFF  TM=3.821E-01  e=4.323E-08  Cafeteria roenbergensis virus
  3cvr-assembly1_A  TM=4.069E-01  e=1.340E-02  Shigella flexneri 2a str. 301
  2wqw-assembly1_B  TM=5.844E-01  e=5.345E-01  Listeria monocytogenes EGD-e
  4aw4-assembly3_C  TM=6.080E-01  e=9.804E-01  Listeria monocytogenes EGD-e

Radius of gyration: 27.11 Å; Cα contacts (8 Å, |Δi|>4): 926; chains: 1; bounding box: 53×57×83 Å

Secondary structure (DSSP, 8-state):
-HHHHHHHHHHHHHHHHHHHHHHHHHHHSEEEESSHHHHHT-TTGGG--EEEE---SSPPP-TTSS-TT--EEEE-TT------TT-S-TT--EEE-TTT------TT-S-TT--EEE--TT------TTSS-TT--EEE--TT--S---TTSS-TT--EEEETT--SPPPTTSS-TT--EEEE-SPSPB-TT-S-TT--EEEESS-B-TT-S-TT-SEEEE-TT--B----TTSS-TT--EEEE--B-SPBPTT-S-TT--EEEE-S---B-TT-S-TT--EEEESS--S---TTSS-TT--EEEE-TT-----TT--TT--EEEE-TT----B-TTTS-TT--EEEEES---GGGB---TT--EEEEE-

Organism: Dictyostelium purpureum (NCBI:txid5786)